Protein 8EI4 (pdb70)

Nearest PDB structures (foldseek):
  8ei4-assembly1_A  TM=1.003E+00  e=1.268E-69  Homo sapiens
  5hps-assembly1_A  TM=9.868E-01  e=4.429E-61  Homo sapiens
  6j1x-assembly1_B  TM=9.806E-01  e=4.927E-61  Homo sapiens
  9eqk-assembly2_B  TM=9.851E-01  e=6.715E-60  Homo sapiens
  6j1y-assembly1_A  TM=9.813E-01  e=4.294E-58  Homo sapiens

InterPro domains:
  IPR000008 C2 domain [PF00168] (19-106)
  IPR000008 C2 domain [PS50004] (1-116)
  IPR000008 C2 domain [SM00239] (19-113)
  IPR000569 HECT domain [PF00632] (618-920)
  IPR000569 HECT domain [PS50237] (588-922)
  IPR000569 HECT domain [SM00119] (586-922)
  IPR000569 HECT domain [cd00078] (568-920)
  IPR001202 WW domain [PF00397] (351-380)
  IPR001202 WW domain [PF00397] (383-412)
  IPR001202 WW domain [PF00397] (458-487)
  IPR001202 WW domain [PF00397] (498-527)
  IPR001202 WW domain [PS01159] (355-380)
  IPR001202 WW domain [PS01159] (387-412)
  IPR001202 WW domain [PS01159] (462-487)
  IPR001202 WW domain [PS01159] (502-527)
  IPR001202 WW domain [PS50020] (349-382)
  IPR001202 WW domain [PS50020] (381-414)
  IPR001202 WW domain [PS50020] (456-489)
  IPR001202 WW domain [PS50020] (496-529)
  IPR001202 WW domain [SM00456] (350-382)

Sequence (381 aa):
HMGFRWKLAHFRYLCQSNALPSHVKINVSRQTLFEDSFQQIMALKPYDLRRRLYVIFDYGGLAREWFFLLSHEVLNPMYCLFEYAGKNLQINPASTINPDHLSYFCFIGRFIAMALFHGKFIDTGFSLPFYKRMLSKKLTIKDLESIDTEFYNSLIWIRDNNIEECGLEMYFSVDMEILGKVTSHDLKLGGSNILVTEENKDEYIGLMTEWRFSRGVQEQTKAFLDGFNEVVPLQWLQYFDEKELEVMLCGMQEVDLADWQRNTVYRHYTRNSKQIIWFWQFVKETDNEVRMRLLQFVTGTCRLPLGGFAELMGSNGPQKFCIEKVGKDTWLPRSHTCFNRLDLPPYKSYEQLKEKLLFAIEETEPASMRCHRAAHICSVL

Structure (mmCIF, N/CA/C/O backbone):
data_8EI4
#
_entry.id   8EI4
#
_cell.length_a   45.420
_cell.length_b   51.210
_cell.length_c   58.640
_cell.angle_alpha   112.090
_cell.angle_beta   99.610
_cell.angle_gamma   102.510
#
_symmetry.space_group_name_H-M   'P 1'
#
loop_
_entity.id
_entity.type
_entity.pdbx_description
1 polymer 'NEDD4-like E3 ubiquitin-protein ligase WWP1'
2 polymer H302
3 non-polymer 1,2-ETHANEDIOL
4 non-polymer "N,N'-(1,4-phenylene)diacetamide"
5 water water
#
loop_
_atom_site.group_PDB
_atom_site.id
_atom_site.type_symbol
_atom_site.label_atom_id
_atom_site.label_alt_id
_atom_site.label_comp_id
_atom_site.label_asym_id
_atom_site.label_entity_id
_atom_site.label_seq_id
_atom_site.pdbx_PDB_ins_code
_atom_site.Cartn_x
_atom_site.Cartn_y
_atom_site.Cartn_z
_atom_site.occupancy
_atom_site.B_iso_or_equiv
_atom_site.auth_seq_id
_atom_site.auth_comp_id
_atom_site.auth_asym_id
_atom_site.auth_atom_id
_atom_site.pdbx_PDB_model_num
ATOM 1 N N . HIS A 1 3 ? 8.118 -7.745 62.060 1.00 55.31 544 HIS A N 1
ATOM 2 C CA . HIS A 1 3 ? 9.311 -7.066 62.556 1.00 65.70 544 HIS A CA 1
ATOM 3 C C . HIS A 1 3 ? 10.485 -8.041 62.761 1.00 73.66 544 HIS A C 1
ATOM 4 O O . HIS A 1 3 ? 10.284 -9.261 62.813 1.00 72.23 544 HIS A O 1
ATOM 11 N N . MET A 1 4 ? 11.696 -7.494 62.918 1.00 74.71 545 MET A N 1
ATOM 12 C CA . MET A 1 4 ? 12.950 -8.264 63.055 1.00 75.04 545 MET A CA 1
ATOM 13 C C . MET A 1 4 ? 12.986 -9.270 61.906 1.00 74.70 545 MET A C 1
ATOM 14 O O . MET A 1 4 ? 12.765 -8.873 60.753 1.00 76.29 545 MET A O 1
ATOM 19 N N . GLY A 1 5 ? 13.232 -10.552 62.166 1.00 66.32 546 GLY A N 1
ATOM 20 C CA . GLY A 1 5 ? 13.272 -11.518 61.089 1.00 62.84 546 GLY A CA 1
ATOM 21 C C . GLY A 1 5 ? 11.900 -12.052 60.734 1.00 63.15 546 GLY A C 1
ATOM 22 O O . GLY A 1 5 ? 11.580 -13.197 61.057 1.00 63.18 546 GLY A O 1
ATOM 23 N N . PHE A 1 6 ? 11.076 -11.233 60.073 1.00 61.59 547 PHE A N 1
ATOM 24 C CA . PHE A 1 6 ? 9.730 -11.663 59.712 1.00 54.83 547 PHE A CA 1
ATOM 25 C C . PHE A 1 6 ? 9.741 -12.592 58.499 1.00 59.95 547 PHE A C 1
ATOM 26 O O . PHE A 1 6 ? 8.989 -13.576 58.467 1.00 54.48 547 PHE A O 1
ATOM 34 N N . ARG A 1 7 ? 10.583 -12.302 57.498 1.00 57.93 548 ARG A N 1
ATOM 35 C CA . ARG A 1 7 ? 10.675 -13.169 56.322 1.00 55.70 548 ARG A CA 1
ATOM 36 C C . ARG A 1 7 ? 11.138 -14.572 56.694 1.00 54.91 548 ARG A C 1
ATOM 37 O O . ARG A 1 7 ? 10.767 -15.556 56.038 1.00 46.52 548 ARG A O 1
ATOM 45 N N . TRP A 1 8 ? 11.955 -14.683 57.733 1.00 54.93 549 TRP A N 1
ATOM 46 C CA . TRP A 1 8 ? 12.271 -15.993 58.277 1.00 51.08 549 TRP A CA 1
ATOM 47 C C . TRP A 1 8 ? 11.033 -16.640 58.890 1.00 50.45 549 TRP A C 1
ATOM 48 O O . TRP A 1 8 ? 10.829 -17.856 58.769 1.00 39.41 549 TRP A O 1
ATOM 59 N N . LYS A 1 9 ? 10.207 -15.848 59.567 1.00 55.28 550 LYS A N 1
ATOM 60 C CA . LYS A 1 9 ? 9.051 -16.393 60.276 1.00 50.11 550 LYS A CA 1
ATOM 61 C C . LYS A 1 9 ? 8.058 -17.053 59.334 1.00 40.31 550 LYS A C 1
ATOM 62 O O . LYS A 1 9 ? 7.535 -18.132 59.628 1.00 41.28 550 LYS A O 1
ATOM 68 N N . LEU A 1 10 ? 7.804 -16.437 58.187 1.00 39.57 551 LEU A N 1
ATOM 69 C CA . LEU A 1 10 ? 6.782 -17.003 57.336 1.00 43.49 551 LEU A CA 1
ATOM 70 C C . LEU A 1 10 ? 7.342 -18.134 56.502 1.00 40.06 551 LEU A C 1
ATOM 71 O O . LEU A 1 10 ? 6.612 -19.082 56.208 1.00 42.36 551 LEU A O 1
ATOM 76 N N . ALA A 1 11 ? 8.622 -18.063 56.135 1.00 38.21 552 ALA A N 1
ATOM 77 C CA . ALA A 1 11 ? 9.258 -19.185 55.458 1.00 34.57 552 ALA A CA 1
ATOM 78 C C . ALA A 1 11 ? 9.134 -20.444 56.286 1.00 34.09 552 ALA A C 1
ATOM 79 O O . ALA A 1 11 ? 8.834 -21.517 55.752 1.00 35.50 552 ALA A O 1
ATOM 81 N N . HIS A 1 12 ? 9.351 -20.333 57.594 1.00 33.41 553 HIS A N 1
ATOM 82 C CA . HIS A 1 12 ? 9.210 -21.500 58.454 1.00 36.73 553 HIS A CA 1
ATOM 83 C C . HIS A 1 12 ? 7.768 -22.004 58.452 1.00 40.42 553 HIS A C 1
ATOM 84 O O . HIS A 1 12 ? 7.530 -23.215 58.452 1.00 35.26 553 HIS A O 1
ATOM 91 N N . PHE A 1 13 ? 6.798 -21.079 58.420 1.00 39.89 554 PHE A N 1
ATOM 92 C CA . PHE A 1 13 ? 5.395 -21.458 58.428 1.00 30.08 554 PHE A CA 1
ATOM 93 C C . PHE A 1 13 ? 4.989 -22.110 57.121 1.00 34.05 554 PHE A C 1
ATOM 94 O O . PHE A 1 13 ? 4.263 -23.112 57.132 1.00 33.29 554 PHE A O 1
ATOM 102 N N . ARG A 1 14 ? 5.410 -21.550 55.980 1.00 33.77 555 ARG A N 1
ATOM 103 C CA . ARG A 1 14 ? 5.081 -22.196 54.711 1.00 31.77 555 ARG A CA 1
ATOM 104 C C . ARG A 1 14 ? 5.682 -23.596 54.654 1.00 34.96 555 ARG A C 1
ATOM 105 O O . ARG A 1 14 ? 5.053 -24.531 54.135 1.00 33.77 555 ARG A O 1
ATOM 113 N N . TYR A 1 15 ? 6.879 -23.776 55.226 1.00 27.98 556 TYR A N 1
ATOM 114 C CA . TYR A 1 15 ? 7.453 -25.115 55.249 1.00 35.44 556 TYR A CA 1
ATOM 115 C C . TYR A 1 15 ? 6.661 -26.043 56.156 1.00 31.13 556 TYR A C 1
ATOM 116 O O . TYR A 1 15 ? 6.588 -27.247 55.894 1.00 36.29 556 TYR A O 1
ATOM 125 N N . LEU A 1 16 ? 6.071 -25.510 57.222 1.00 31.22 557 LEU A N 1
ATOM 126 C CA . LEU A 1 16 ? 5.254 -26.334 58.101 1.00 31.06 557 LEU A CA 1
ATOM 127 C C . LEU A 1 16 ? 4.014 -26.855 57.379 1.00 29.62 557 LEU A C 1
ATOM 128 O O . LEU A 1 16 ? 3.666 -28.034 57.484 1.00 30.12 557 LEU A O 1
ATOM 133 N N . CYS A 1 17 ? 3.330 -25.986 56.645 1.00 26.84 558 CYS A N 1
ATOM 134 C CA . CYS A 1 17 ? 2.125 -26.433 55.968 1.00 29.04 558 CYS A CA 1
ATOM 135 C C . CYS A 1 17 ? 2.474 -27.395 54.842 1.00 30.32 558 CYS A C 1
ATOM 136 O O . CYS A 1 17 ? 1.848 -28.450 54.704 1.00 29.32 558 CYS A O 1
ATOM 139 N N . GLN A 1 18 ? 3.534 -27.092 54.097 1.00 32.49 559 GLN A N 1
ATOM 140 C CA . GLN A 1 18 ? 3.908 -27.908 52.954 1.00 31.70 559 GLN A CA 1
ATOM 141 C C . GLN A 1 18 ? 4.301 -29.323 53.368 1.00 32.84 559 GLN A C 1
ATOM 142 O O . GLN A 1 18 ? 3.920 -30.291 52.699 1.00 32.39 559 GLN A O 1
ATOM 148 N N . SER A 1 19 ? 5.061 -29.473 54.459 1.00 28.12 560 SER A N 1
ATOM 149 C CA . SER A 1 19 ? 5.382 -30.814 54.936 1.00 27.49 560 SER A CA 1
ATOM 150 C C . SER A 1 19 ? 4.214 -31.499 55.663 1.00 31.79 560 SER A C 1
ATOM 151 O O . SER A 1 19 ? 4.265 -32.712 55.898 1.00 30.48 560 SER A O 1
ATOM 154 N N . ASN A 1 20 ? 3.170 -30.770 56.035 1.00 28.90 561 ASN A N 1
ATOM 155 C CA . ASN A 1 20 ? 2.011 -31.408 56.633 1.00 32.33 561 ASN A CA 1
ATOM 156 C C . ASN A 1 20 ? 0.880 -31.640 55.614 1.00 34.74 561 ASN A C 1
ATOM 157 O O . ASN A 1 20 ? -0.197 -32.114 55.993 1.00 28.40 561 ASN A O 1
ATOM 162 N N . ALA A 1 21 ? 1.117 -31.370 54.325 1.00 33.59 562 ALA A N 1
ATOM 163 C CA . ALA A 1 21 ? 0.048 -31.503 53.340 1.00 32.22 562 ALA A CA 1
ATOM 164 C C . ALA A 1 21 ? -0.378 -32.963 53.168 1.00 30.73 562 ALA A C 1
ATOM 165 O O . ALA A 1 21 ? 0.303 -33.908 53.579 1.00 30.41 562 ALA A O 1
ATOM 167 N N . LEU A 1 22 ? -1.527 -33.140 52.556 1.00 29.76 563 LEU A N 1
ATOM 168 C CA . LEU A 1 22 ? -2.069 -34.484 52.413 1.00 32.37 563 LEU A CA 1
ATOM 169 C C . LEU A 1 22 ? -2.303 -34.772 50.937 1.00 33.53 563 LEU A C 1
ATOM 170 O O . LEU A 1 22 ? -2.609 -33.862 50.161 1.00 31.27 563 LEU A O 1
ATOM 175 N N . PRO A 1 23 ? -2.164 -36.008 50.523 1.00 33.66 564 PRO A N 1
ATOM 176 C CA . PRO A 1 23 ? -2.256 -36.306 49.090 1.00 36.78 564 PRO A CA 1
ATOM 177 C C . PRO A 1 23 ? -3.689 -36.222 48.604 1.00 35.57 564 PRO A C 1
ATOM 178 O O . PRO A 1 23 ? -4.604 -36.068 49.417 1.00 34.15 564 PRO A O 1
ATOM 182 N N . SER A 1 24 ? -3.891 -36.293 47.293 1.00 36.30 565 SER A N 1
ATOM 183 C CA . SER A 1 24 ? -5.229 -36.280 46.680 1.00 38.21 565 SER A CA 1
ATOM 184 C C . SER A 1 24 ? -5.835 -34.878 46.863 1.00 39.24 565 SER A C 1
ATOM 185 O O . SER A 1 24 ? -5.103 -33.898 47.045 1.00 37.21 565 SER A O 1
ATOM 188 N N . HIS A 1 25 ? -7.167 -34.761 46.834 1.00 42.72 566 HIS A N 1
ATOM 189 C CA . HIS A 1 25 ? -7.814 -33.457 46.772 1.00 37.04 566 HIS A CA 1
ATOM 190 C C . HIS A 1 25 ? -9.231 -33.523 47.325 1.00 41.90 566 HIS A C 1
ATOM 191 O O . HIS A 1 25 ? -9.778 -34.595 47.603 1.00 37.47 566 HIS A 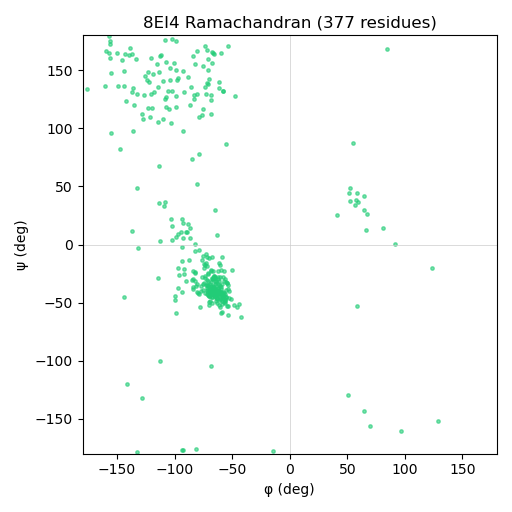O 1
ATOM 198 N N . VAL A 1 26 ? -9.826 -32.340 47.448 1.00 38.27 567 VAL A N 1
ATOM 199 C CA . VAL A 1 26 ? -11.219 -32.165 47.822 1.00 39.12 567 VAL A CA 1
ATOM 200 C C . VAL A 1 26 ? -11.824 -31.168 46.842 1.00 41.62 567 VAL A C 1
ATOM 201 O O . VAL A 1 26 ? -11.257 -30.096 46.607 1.00 44.17 567 VAL A O 1
ATOM 205 N N . LYS A 1 27 ? -12.956 -31.525 46.256 1.00 43.85 568 LYS A N 1
ATOM 206 C CA . LYS A 1 27 ? -13.660 -30.655 45.326 1.00 51.88 568 LYS A CA 1
ATOM 207 C C . LYS A 1 27 ? -14.780 -29.935 46.068 1.00 52.01 568 LYS A C 1
ATOM 208 O O . LYS A 1 27 ? -15.468 -30.528 46.905 1.00 53.01 568 LYS A O 1
ATOM 214 N N . ILE A 1 28 ? -14.974 -28.666 45.726 1.00 52.49 569 ILE A N 1
ATOM 215 C CA . ILE A 1 28 ? -15.932 -27.786 46.368 1.00 50.22 569 ILE A CA 1
ATOM 216 C C . ILE A 1 28 ? -16.782 -27.169 45.261 1.00 57.33 569 ILE A C 1
ATOM 217 O O . ILE A 1 28 ? -16.270 -26.398 44.436 1.00 57.01 569 ILE A O 1
ATOM 222 N N . ASN A 1 29 ? -18.066 -27.537 45.221 1.00 52.47 570 ASN A N 1
ATOM 223 C CA . ASN A 1 29 ? -19.039 -27.000 44.273 1.00 55.72 570 ASN A CA 1
ATOM 224 C C . ASN A 1 29 ? -19.843 -25.906 44.961 1.00 56.27 570 ASN A C 1
ATOM 225 O O . ASN A 1 29 ? -20.402 -26.129 46.039 1.00 59.92 570 ASN A O 1
ATOM 230 N N . VAL A 1 30 ? -19.911 -24.733 44.340 1.00 51.37 571 VAL A N 1
ATOM 231 C CA . VAL A 1 30 ? -20.572 -23.586 44.935 1.00 52.73 571 VAL A CA 1
ATOM 232 C C . VAL A 1 30 ? -21.230 -22.787 43.824 1.00 56.88 571 VAL A C 1
ATOM 233 O O . VAL A 1 30 ? -20.881 -22.905 42.650 1.00 55.53 571 VAL A O 1
ATOM 237 N N . SER A 1 31 ? -22.209 -21.981 44.210 1.00 57.57 572 SER A N 1
ATOM 238 C CA . SER A 1 31 ? -22.887 -21.072 43.308 1.00 57.84 572 SER A CA 1
ATOM 239 C C . SER A 1 31 ? -22.545 -19.641 43.683 1.00 65.10 572 SER A C 1
ATOM 240 O O . SER A 1 31 ? -22.067 -19.357 44.785 1.00 67.16 572 SER A O 1
ATOM 243 N N . ARG A 1 32 ? -22.800 -18.732 42.747 1.00 70.91 573 ARG A N 1
ATOM 244 C CA . ARG A 1 32 ? -22.438 -17.339 42.972 1.00 72.31 573 ARG A CA 1
ATOM 245 C C . ARG A 1 32 ? -23.315 -16.709 44.051 1.00 72.52 573 ARG A C 1
ATOM 246 O O . ARG A 1 32 ? -22.808 -16.082 44.988 1.00 74.58 573 ARG A O 1
ATOM 254 N N . GLN A 1 33 ? -24.634 -16.875 43.943 1.00 73.05 574 GLN A N 1
ATOM 255 C CA . GLN A 1 33 ? -25.571 -16.200 44.840 1.00 75.91 574 GLN A CA 1
ATOM 256 C C . GLN A 1 33 ? -25.791 -16.928 46.162 1.00 72.70 574 GLN A C 1
ATOM 257 O O . GLN A 1 33 ? -26.209 -16.294 47.135 1.00 71.33 574 GLN A O 1
ATOM 263 N N . THR A 1 34 ? -25.538 -18.233 46.219 1.00 70.80 575 THR A N 1
ATOM 264 C CA . THR A 1 34 ? -25.673 -19.021 47.440 1.00 65.43 575 THR A CA 1
ATOM 265 C C . THR A 1 34 ? -24.309 -19.428 47.993 1.00 61.03 575 THR A C 1
ATOM 266 O O . THR A 1 34 ? -24.146 -20.516 48.552 1.00 57.45 575 THR A O 1
ATOM 270 N N . LEU A 1 35 ? -23.321 -18.534 47.866 1.00 59.84 576 LEU A N 1
ATOM 271 C CA . LEU A 1 35 ? -21.922 -18.917 48.070 1.00 58.34 576 LEU A CA 1
ATOM 272 C C . LEU A 1 35 ? -21.652 -19.418 49.484 1.00 52.18 576 LEU A C 1
ATOM 273 O O . LEU A 1 35 ? -20.924 -20.405 49.667 1.00 48.63 576 LEU A O 1
ATOM 278 N N . PHE A 1 36 ? -22.211 -18.745 50.493 1.00 50.00 577 PHE A N 1
ATOM 279 C CA . PHE A 1 36 ? -21.894 -19.062 51.879 1.00 50.91 577 PHE A CA 1
ATOM 280 C C . PHE A 1 36 ? -22.720 -20.205 52.462 1.00 50.61 577 PHE A C 1
ATOM 281 O O . PHE A 1 36 ? -22.185 -20.980 53.269 1.00 47.44 577 PHE A O 1
ATOM 289 N N . GLU A 1 37 ? -23.967 -20.411 52.032 1.00 51.55 578 GLU A N 1
ATOM 290 C CA . GLU A 1 37 ? -24.656 -21.624 52.467 1.00 49.68 578 GLU A CA 1
ATOM 291 C C . GLU A 1 37 ? -23.980 -22.868 51.896 1.00 44.69 578 GLU A C 1
ATOM 292 O O . GLU A 1 37 ? -23.789 -23.850 52.617 1.00 41.41 578 GLU A O 1
ATOM 298 N N . ASP A 1 38 ? -23.570 -22.829 50.617 1.00 45.70 579 ASP A N 1
ATOM 299 C CA . ASP A 1 38 ? -22.970 -24.001 49.969 1.00 44.59 579 ASP A CA 1
ATOM 300 C C . ASP A 1 38 ? -21.580 -24.320 50.514 1.00 41.44 579 ASP A C 1
ATOM 301 O O . ASP A 1 38 ? -21.246 -25.493 50.706 1.00 36.88 579 ASP A O 1
ATOM 306 N N . SER A 1 39 ? -20.730 -23.306 50.700 1.00 34.32 580 SER A N 1
ATOM 307 C CA . SER A 1 39 ? -19.416 -23.571 51.279 1.00 38.87 580 SER A CA 1
ATOM 308 C C . SER A 1 39 ? -19.552 -24.148 52.673 1.00 30.27 580 SER A C 1
ATOM 309 O O . SER A 1 39 ? -18.801 -25.050 53.053 1.00 31.44 580 SER A O 1
ATOM 312 N N . PHE A 1 40 ? -20.498 -23.630 53.454 1.00 35.00 581 PHE A N 1
ATOM 313 C CA . PHE A 1 40 ? -20.721 -24.154 54.799 1.00 31.26 581 PHE A CA 1
ATOM 314 C C . PHE A 1 40 ? -21.007 -25.652 54.759 1.00 29.93 581 PHE A C 1
ATOM 315 O O . PHE A 1 40 ? -20.374 -26.437 55.474 1.00 26.55 581 PHE A O 1
ATOM 323 N N . GLN A 1 41 ? -21.895 -26.076 53.862 1.00 32.03 582 GLN A N 1
ATOM 324 C CA . GLN A 1 41 ? -22.318 -27.479 53.849 1.00 33.48 582 GLN A CA 1
ATOM 325 C C . GLN A 1 41 ? -21.220 -28.400 53.300 1.00 33.39 582 GLN A C 1
ATOM 326 O O . GLN A 1 41 ? -20.968 -29.484 53.846 1.00 32.11 582 GLN A O 1
ATOM 332 N N . GLN A 1 42 ? -20.531 -27.983 52.243 1.00 32.22 583 GLN A N 1
ATOM 333 C CA . GLN A 1 42 ? -19.464 -28.825 51.708 1.00 32.34 583 GLN A CA 1
ATOM 334 C C . GLN A 1 42 ? -18.227 -28.871 52.619 1.00 31.16 583 GLN A C 1
ATOM 335 O O . GLN A 1 42 ? -17.615 -29.932 52.766 1.00 34.12 583 GLN A O 1
ATOM 341 N N . ILE A 1 43 ? -17.853 -27.765 53.271 1.00 28.66 584 ILE A N 1
ATOM 342 C CA . ILE A 1 43 ? -16.702 -27.805 54.174 1.00 26.42 584 ILE A CA 1
ATOM 343 C C . ILE A 1 43 ? -17.018 -28.619 55.422 1.00 29.96 584 ILE A C 1
ATOM 344 O O . ILE A 1 43 ? -16.260 -29.521 55.801 1.00 32.07 584 ILE A O 1
ATOM 349 N N . MET A 1 44 ? -18.128 -28.294 56.097 1.00 28.75 585 MET A N 1
ATOM 350 C CA . MET A 1 44 ? -18.488 -28.972 57.339 1.00 26.53 585 MET A CA 1
ATOM 351 C C . MET A 1 44 ? -18.747 -30.468 57.151 1.00 29.16 585 MET A C 1
ATOM 352 O O . MET A 1 44 ? -18.609 -31.229 58.117 1.00 28.09 585 MET A O 1
ATOM 357 N N . ALA A 1 45 ? -19.086 -30.919 55.936 1.00 25.74 586 ALA A N 1
ATOM 358 C CA . ALA A 1 45 ? -19.188 -32.356 55.710 1.00 27.64 586 ALA A CA 1
ATOM 359 C C . ALA A 1 45 ? -17.835 -33.050 55.615 1.00 32.58 586 ALA A C 1
ATOM 360 O O . ALA A 1 45 ? -17.787 -34.282 55.720 1.00 33.68 586 ALA A O 1
ATOM 362 N N . LEU A 1 46 ? -16.744 -32.300 55.398 1.00 29.49 587 LEU A N 1
ATOM 363 C CA . LEU A 1 46 ? -15.414 -32.888 55.276 1.00 32.07 587 LEU A CA 1
ATOM 364 C C . LEU A 1 46 ? -14.713 -32.917 56.626 1.00 32.25 587 LEU A C 1
ATOM 365 O O . LEU A 1 46 ? -14.930 -32.051 57.475 1.00 32.73 587 LEU A O 1
ATOM 370 N N . LYS A 1 47 ? -13.862 -33.919 56.820 1.00 28.54 588 LYS A N 1
ATOM 371 C CA . LYS A 1 47 ? -13.091 -33.958 58.048 1.00 31.51 588 LYS A CA 1
ATOM 372 C C . LYS A 1 47 ? -12.036 -32.845 58.017 1.00 33.71 588 LYS A C 1
ATOM 373 O O . LYS A 1 47 ? -11.578 -32.447 56.940 1.00 27.99 588 LYS A O 1
ATOM 379 N N . PRO A 1 48 ? -11.649 -32.311 59.184 1.00 34.33 589 PRO A N 1
ATOM 380 C CA . PRO A 1 48 ? -10.762 -31.132 59.185 1.00 29.47 589 PRO A CA 1
ATOM 381 C C . PRO A 1 48 ? -9.441 -31.331 58.453 1.00 29.88 589 PRO A C 1
ATOM 382 O O . PRO A 1 48 ? -9.050 -30.470 57.665 1.00 25.87 589 PRO A O 1
ATOM 386 N N . TYR A 1 49 ? -8.761 -32.456 58.644 1.00 31.87 590 TYR A N 1
ATOM 387 C CA . TYR A 1 49 ? -7.510 -32.627 57.930 1.00 28.55 590 TYR A CA 1
ATOM 388 C C . TYR A 1 49 ? -7.697 -32.870 56.433 1.00 30.62 590 TYR A C 1
ATOM 389 O O . TYR A 1 49 ? -6.718 -32.810 55.685 1.00 30.21 590 TYR A O 1
ATOM 398 N N . ASP A 1 50 ? -8.916 -33.111 55.963 1.00 31.87 591 ASP A N 1
ATOM 399 C CA . ASP A 1 50 ? -9.128 -33.184 54.524 1.00 29.37 591 ASP A CA 1
ATOM 400 C C . ASP A 1 50 ? -8.894 -31.836 53.872 1.00 30.41 591 ASP A C 1
ATOM 401 O O . ASP A 1 50 ? -8.638 -31.764 52.661 1.00 28.84 591 ASP A O 1
ATOM 406 N N . LEU A 1 51 ? -9.011 -30.752 54.641 1.00 27.86 592 LEU A N 1
ATOM 407 C CA . LEU A 1 51 ? -8.786 -29.426 54.075 1.00 24.86 592 LEU A CA 1
ATOM 408 C C . LEU A 1 51 ? -7.312 -29.151 53.794 1.00 30.12 592 LEU A C 1
ATOM 409 O O . LEU A 1 51 ? -6.998 -28.131 53.168 1.00 33.53 592 LEU A O 1
ATOM 414 N N . ARG A 1 52 ? -6.404 -30.034 54.234 1.00 29.73 593 ARG A N 1
ATOM 415 C CA . ARG A 1 52 ? -4.979 -29.931 53.952 1.00 26.46 593 ARG A CA 1
ATOM 416 C C . ARG A 1 52 ? -4.599 -30.572 52.631 1.00 32.18 593 ARG A C 1
ATOM 417 O O . ARG A 1 52 ? -3.407 -30.632 52.297 1.00 30.77 593 ARG A O 1
ATOM 425 N N . ARG A 1 53 ? -5.574 -31.027 51.873 1.00 30.99 594 ARG A N 1
ATOM 426 C CA . ARG A 1 53 ? -5.281 -31.620 50.588 1.00 33.31 594 ARG A CA 1
ATOM 427 C C . ARG A 1 53 ? -5.356 -30.548 49.520 1.00 30.77 594 ARG A C 1
ATOM 428 O O . ARG A 1 53 ? -5.571 -29.385 49.808 1.00 28.85 594 ARG A O 1
ATOM 436 N N . ARG A 1 54 ? -5.171 -30.933 48.272 1.00 33.89 595 ARG A N 1
ATOM 437 C CA . ARG A 1 54 ? -5.266 -29.957 47.216 1.00 36.07 595 ARG A CA 1
ATOM 438 C C . ARG A 1 54 ? -6.725 -29.546 47.095 1.00 39.86 595 ARG A C 1
ATOM 439 O O . ARG A 1 54 ? -7.626 -30.348 47.247 1.00 41.03 595 ARG A O 1
ATOM 447 N N . LEU A 1 55 ? -6.944 -28.275 46.822 1.00 43.31 596 LEU A N 1
ATOM 448 C CA . LEU A 1 55 ? -8.279 -27.729 46.714 1.00 41.28 596 LEU A CA 1
ATOM 449 C C . LEU A 1 55 ? -8.730 -27.513 45.268 1.00 45.70 596 LEU A C 1
ATOM 450 O O . LEU A 1 55 ? -8.010 -26.952 44.459 1.00 45.66 596 LEU A O 1
ATOM 455 N N . TYR A 1 56 ? -9.932 -27.977 44.959 1.00 45.75 597 TYR A N 1
ATOM 456 C CA . TYR A 1 56 ? -10.509 -27.822 43.639 1.00 44.25 597 TYR A CA 1
ATOM 457 C C . TYR A 1 56 ? -11.880 -27.192 43.781 1.00 47.03 597 TYR A C 1
ATOM 458 O O . TYR A 1 56 ? -12.808 -27.841 44.215 1.00 48.42 597 TYR A O 1
ATOM 467 N N . VAL A 1 57 ? -12.006 -25.933 43.393 1.00 48.96 598 VAL A N 1
ATOM 468 C CA . VAL A 1 57 ? -13.270 -25.209 43.491 1.00 51.33 598 VAL A CA 1
ATOM 469 C C . VAL A 1 57 ? -13.796 -24.992 42.080 1.00 56.18 598 VAL A C 1
ATOM 470 O O . VAL A 1 57 ? -13.249 -24.180 41.317 1.00 55.57 598 VAL A O 1
ATOM 474 N N . ILE A 1 58 ? -14.851 -25.724 41.723 1.00 59.22 599 ILE A N 1
ATOM 475 C CA . ILE A 1 58 ? -15.586 -25.481 40.487 1.00 60.81 599 ILE A CA 1
ATOM 476 C C . ILE A 1 58 ? -16.890 -24.787 40.857 1.00 59.13 599 ILE A C 1
ATOM 477 O O . ILE A 1 58 ? -17.701 -25.328 41.614 1.00 59.19 599 ILE A O 1
ATOM 482 N N . PHE A 1 59 ? -17.055 -23.554 40.386 1.00 61.90 600 PHE A N 1
ATOM 483 C CA . PHE A 1 59 ? -18.235 -22.765 40.708 1.00 62.06 600 PHE A CA 1
ATOM 484 C C . PHE A 1 59 ? -19.484 -23.368 40.065 1.00 63.45 600 PHE A C 1
ATOM 485 O O . PHE A 1 59 ? -19.655 -23.329 38.851 1.00 66.52 600 PHE A O 1
ATOM 493 N N . ASP A 1 66 ? -7.449 -19.984 36.084 1.00 73.80 607 ASP A N 1
ATOM 494 C CA . ASP A 1 66 ? -6.631 -21.189 36.275 1.00 62.20 607 ASP A CA 1
ATOM 495 C C . ASP A 1 66 ? -7.376 -22.188 37.165 1.00 73.35 607 ASP A C 1
ATOM 496 O O . ASP A 1 66 ? -8.514 -21.933 37.607 1.00 72.84 607 ASP A O 1
ATOM 498 N N . TYR A 1 67 ? -6.747 -23.316 37.479 1.00 70.98 608 TYR A N 1
ATOM 499 C CA . TYR A 1 67 ? -7.298 -24.153 38.539 1.00 76.02 608 TYR A CA 1
ATOM 500 C C . TYR A 1 67 ? -6.691 -23.818 39.907 1.00 79.38 608 TYR A C 1
ATOM 501 O O . TYR A 1 67 ? -6.781 -24.642 40.839 1.00 78.74 608 TYR A O 1
ATOM 503 N N . GLY A 1 68 ? -6.085 -22.631 40.040 1.00 74.97 609 GLY A N 1
ATOM 504 C CA . GLY A 1 68 ? -5.698 -22.074 41.322 1.00 63.92 609 GLY A CA 1
ATOM 505 C C . GLY A 1 68 ? -6.125 -20.623 41.489 1.00 59.69 609 GLY A C 1
ATOM 506 O O . GLY A 1 68 ? -5.907 -20.023 42.546 1.00 64.36 609 GLY A O 1
ATOM 507 N N . GLY A 1 69 ? -6.723 -20.037 40.450 1.00 58.61 610 GLY A N 1
ATOM 508 C CA . GLY A 1 69 ? -7.259 -18.688 40.532 1.00 56.29 610 GLY A CA 1
ATOM 509 C C . GLY A 1 69 ? -8.718 -18.736 40.941 1.00 63.82 610 GLY A C 1
ATOM 510 O O . GLY A 1 69 ? -9.269 -17.773 41.494 1.00 63.58 610 GLY A O 1
ATOM 511 N N . LEU A 1 70 ? -9.356 -19.871 40.642 1.00 60.00 611 LEU A N 1
ATOM 512 C CA . LEU A 1 70 ? -10.671 -20.194 41.182 1.00 60.42 611 LEU A CA 1
ATOM 513 C C . LEU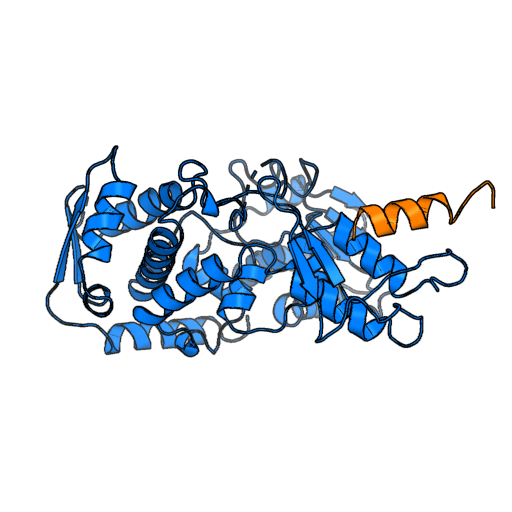 A 1 70 ? -10.631 -20.243 42.699 1.00 59.44 611 LEU A C 1
ATOM 514 O O . LEU A 1 70 ? -11.543 -19.742 43.366 1.00 56.55 611 LEU A O 1
ATOM 519 N N . ALA A 1 71 ? -9.559 -20.820 43.249 1.00 55.47 612 ALA A N 1
ATOM 520 C CA . ALA A 1 71 ? -9.392 -20.867 44.694 1.00 54.74 612 ALA A CA 1
ATOM 521 C C . ALA A 1 71 ? -9.258 -19.467 45.281 1.00 56.52 612 ALA A C 1
ATOM 522 O O . ALA A 1 71 ? -9.818 -19.165 46.342 1.00 55.86 612 ALA A O 1
ATOM 524 N N . ARG A 1 72 ? -8.481 -18.607 44.628 1.00 54.57 613 ARG A N 1
ATOM 525 C CA . ARG A 1 72 ? -8.325 -17.256 45.143 1.00 56.74 613 ARG A CA 1
ATOM 526 C C . ARG A 1 72 ? -9.643 -16.506 45.066 1.00 56.07 613 ARG A C 1
ATOM 527 O O . ARG A 1 72 ? -9.994 -15.753 45.982 1.00 60.47 613 ARG A O 1
ATOM 535 N N . GLU A 1 73 ? -10.394 -16.712 43.984 1.00 57.18 614 GLU A N 1
ATOM 536 C CA . GLU A 1 73 ? -11.706 -16.090 43.872 1.00 59.31 614 GLU A CA 1
ATOM 537 C C . GLU A 1 73 ? -12.664 -16.626 44.931 1.00 60.71 614 GLU A C 1
ATOM 538 O O . GLU A 1 73 ? -13.577 -15.916 45.362 1.00 65.80 614 GLU A O 1
ATOM 544 N N . TRP A 1 74 ? -12.471 -17.872 45.368 1.00 56.16 615 TRP A N 1
ATOM 545 C CA . TRP A 1 74 ? -13.290 -18.416 46.448 1.00 54.52 615 TRP A CA 1
ATOM 546 C C . TRP A 1 74 ? -12.947 -17.755 47.778 1.00 51.36 615 TRP A C 1
ATOM 547 O O . TRP A 1 74 ? -13.836 -17.259 48.483 1.00 49.16 615 TRP A O 1
ATOM 558 N N . PHE A 1 75 ? -11.653 -17.699 48.108 1.00 48.29 616 PHE A N 1
ATOM 559 C CA . PHE A 1 75 ? -11.206 -17.152 49.387 1.00 49.76 616 PHE A CA 1
ATOM 560 C C . PHE A 1 75 ? -11.499 -15.663 49.523 1.00 53.98 616 PHE A C 1
ATOM 561 O O . PHE A 1 75 ? -11.633 -15.168 50.647 1.00 51.93 616 PHE A O 1
ATOM 569 N N . PHE A 1 76 ? -11.574 -14.923 48.416 1.00 54.71 617 PHE A N 1
ATOM 570 C CA . PHE A 1 76 ? -11.949 -13.512 48.508 1.00 63.98 617 PHE A CA 1
ATOM 571 C C . PHE A 1 76 ? -13.452 -13.352 48.705 1.00 61.61 617 PHE A C 1
ATOM 572 O O . PHE A 1 76 ? -13.906 -12.690 49.647 1.00 60.54 617 PHE A O 1
ATOM 580 N N . LEU A 1 77 ? -14.240 -13.957 47.816 1.00 59.30 618 LEU A N 1
ATOM 581 C CA . LEU A 1 77 ? -15.692 -13.820 47.867 1.00 63.05 618 LEU A CA 1
ATOM 582 C C . LEU A 1 77 ? -16.245 -14.312 49.202 1.00 62.79 618 LEU A C 1
ATOM 583 O O . LEU A 1 77 ? -16.904 -13.561 49.931 1.00 63.81 618 LEU A O 1
ATOM 588 N N . LEU A 1 78 ? -15.978 -15.579 49.543 1.00 61.17 619 LEU A N 1
ATOM 589 C CA . LEU A 1 78 ? -16.479 -16.129 50.799 1.00 51.09 619 LEU A CA 1
ATOM 590 C C . LEU A 1 78 ? -16.012 -15.316 51.994 1.00 54.75 619 LEU A C 1
ATOM 591 O O . LEU A 1 78 ? -16.723 -15.235 53.004 1.00 50.89 619 LEU A O 1
ATOM 596 N N . SER A 1 79 ? -14.825 -14.709 51.898 1.00 53.02 620 SER A N 1
ATOM 597 C CA . SER A 1 79 ? -14.327 -13.875 52.984 1.00 54.11 620 SER A CA 1
ATOM 598 C C . SER A 1 79 ? -15.257 -12.701 53.240 1.00 57.36 620 SER A C 1
ATOM 599 O O . SER A 1 79 ? -15.541 -12.376 54.396 1.00 59.38 620 SER A O 1
ATOM 602 N N . HIS A 1 80 ? -15.770 -12.085 52.175 1.00 60.46 621 HIS A N 1
ATOM 603 C CA . HIS A 1 80 ? -16.706 -10.974 52.323 1.00 66.73 621 HIS A CA 1
ATOM 604 C C . HIS A 1 80 ? -18.051 -11.438 52.875 1.00 62.51 621 HIS A C 1
ATOM 605 O O . HIS A 1 80 ? -18.656 -10.755 53.706 1.00 59.82 621 HIS A O 1
ATOM 612 N N . GLU A 1 81 ? -18.533 -12.594 52.431 1.00 60.15 622 GLU A N 1
ATOM 613 C CA . GLU A 1 81 ? -19.875 -13.016 52.808 1.00 63.72 622 GLU A CA 1
ATOM 614 C C . GLU A 1 81 ? -19.956 -13.519 54.246 1.00 61.00 622 GLU A C 1
ATOM 615 O O . GLU A 1 81 ? -20.979 -13.318 54.907 1.00 68.45 622 GLU A O 1
ATOM 621 N N . VAL A 1 82 ? -18.910 -14.166 54.759 1.00 64.63 623 VAL A N 1
ATOM 622 C CA . VAL A 1 82 ? -19.025 -14.751 56.092 1.00 65.42 623 VAL A CA 1
ATOM 623 C C . VAL A 1 82 ? -18.969 -13.664 57.158 1.00 68.52 623 VAL A C 1
ATOM 624 O O . VAL A 1 82 ? -19.639 -13.770 58.198 1.00 63.53 623 VAL A O 1
ATOM 628 N N . LEU A 1 83 ? -18.197 -12.595 56.908 1.00 69.73 624 LEU A N 1
ATOM 629 C CA . LEU A 1 83 ? -18.103 -11.415 57.769 1.00 75.28 624 LEU A CA 1
ATOM 630 C C . LEU A 1 83 ? -19.069 -10.300 57.357 1.00 72.41 624 LEU A C 1
ATOM 631 O O . LEU A 1 83 ? -18.836 -9.132 57.695 1.00 62.11 624 LEU A O 1
ATOM 636 N N . ASN A 1 84 ? -20.142 -10.643 56.636 1.00 75.61 625 ASN A N 1
ATOM 637 C CA . ASN A 1 84 ? -21.148 -9.684 56.196 1.00 77.98 625 ASN A CA 1
ATOM 638 C C . ASN A 1 84 ? -22.324 -9.741 57.155 1.00 68.76 625 ASN A C 1
ATOM 639 O O . ASN A 1 84 ? -22.921 -10.816 57.307 1.00 79.05 625 ASN A O 1
ATOM 644 N N . PRO A 1 85 ? -22.663 -8.646 57.855 1.00 73.04 626 PRO A N 1
ATOM 645 C CA . PRO A 1 85 ? -23.840 -8.653 58.743 1.00 80.30 626 PRO A CA 1
ATOM 646 C C . PRO A 1 85 ? -25.135 -9.058 58.048 1.00 81.81 626 PRO A C 1
ATOM 647 O O . PRO A 1 85 ? -25.888 -8.205 57.567 1.00 82.50 626 PRO A O 1
ATOM 651 N N . MET A 1 86 ? -25.402 -10.364 57.986 1.00 75.66 627 MET A N 1
ATOM 652 C CA . MET A 1 86 ? -26.633 -10.871 57.396 1.00 76.42 627 MET A CA 1
ATOM 653 C C . MET A 1 86 ? -27.106 -12.098 58.169 1.00 81.62 627 MET A C 1
ATOM 654 O O . MET A 1 86 ? -28.298 -12.235 58.472 1.00 74.21 627 MET A O 1
ATOM 659 N N . TYR A 1 87 ? -26.174 -13.005 58.477 1.00 77.22 628 TYR A N 1
ATOM 660 C CA . TYR A 1 87 ? -26.420 -14.102 59.403 1.00 59.85 628 TYR A CA 1
ATOM 661 C C . TYR A 1 87 ? -26.267 -13.674 60.856 1.00 64.07 628 TYR A C 1
ATOM 662 O O . TYR A 1 87 ? -26.403 -14.516 61.752 1.00 64.43 628 TYR A O 1
ATOM 671 N N . CYS A 1 88 ? -25.956 -12.398 61.099 1.00 68.08 629 CYS A N 1
ATOM 672 C CA . CYS A 1 88 ? -25.933 -11.810 62.438 1.00 61.81 629 CYS A CA 1
ATOM 673 C C . CYS A 1 88 ? -24.862 -12.445 63.313 1.00 53.49 629 CYS A C 1
ATOM 674 O O . CYS A 1 88 ? -25.010 -12.530 64.534 1.00 50.50 629 CYS A O 1
ATOM 677 N N . LEU A 1 89 ? -23.779 -12.901 62.687 1.00 53.34 630 LEU A N 1
ATOM 678 C CA . LEU A 1 89 ? -22.636 -13.423 63.425 1.00 55.34 630 LEU A CA 1
ATOM 679 C C . LEU A 1 89 ? -21.678 -12.331 63.882 1.00 53.93 630 LEU A C 1
ATOM 680 O O . LEU A 1 89 ? -21.036 -12.479 64.925 1.00 50.28 630 LEU A O 1
ATOM 685 N N . PHE A 1 90 ? -21.584 -11.228 63.151 1.00 59.03 631 PHE A N 1
ATOM 686 C CA . PHE A 1 90 ? -20.619 -10.182 63.454 1.00 64.93 631 PHE A CA 1
ATOM 687 C C . PHE A 1 90 ? -21.313 -8.834 63.651 1.00 71.36 631 PHE A C 1
ATOM 688 O O . PHE A 1 90 ? -22.283 -8.515 62.951 1.00 77.36 631 PHE A O 1
ATOM 696 N N . GLU A 1 91 ? -20.813 -8.059 64.621 1.00 67.45 632 GLU A N 1
ATOM 697 C CA . GLU A 1 91 ? -21.284 -6.710 64.936 1.00 70.62 632 GLU A CA 1
ATOM 698 C C . GLU A 1 91 ? -20.132 -5.730 64.775 1.00 78.03 632 GLU A C 1
ATOM 699 O O . GLU A 1 91 ? -19.046 -5.955 65.321 1.00 75.97 632 GLU A O 1
ATOM 705 N N . TYR A 1 92 ? -20.358 -4.644 64.032 1.00 83.37 633 TYR A N 1
ATOM 706 C CA . TYR A 1 92 ? -19.321 -3.619 63.93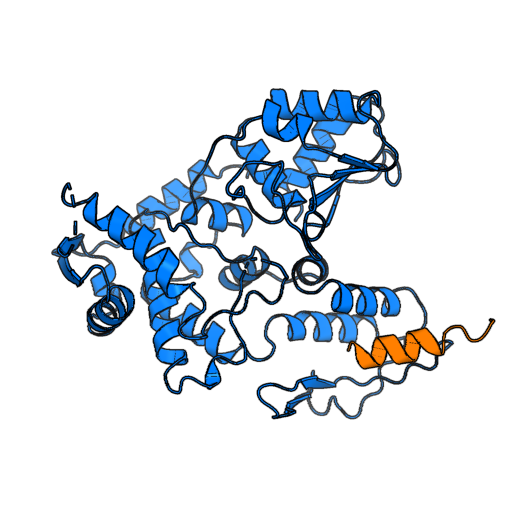0 1.00 80.27 633 TYR A CA 1
ATOM 707 C C . TYR A 1 92 ? -18.961 -3.074 65.302 1.00 80.86 633 TYR A C 1
ATOM 708 O O . TYR A 1 92 ? -17.776 -2.964 65.641 1.00 86.13 633 TYR A O 1
ATOM 717 N N . ALA A 1 93 ? -19.978 -2.716 66.097 1.00 75.80 634 ALA A N 1
ATOM 718 C CA . ALA A 1 93 ? -19.841 -2.238 67.471 1.00 78.64 634 ALA A CA 1
ATOM 719 C C . ALA A 1 93 ? -18.666 -1.276 67.623 1.00 86.98 634 ALA A C 1
ATOM 720 O O . ALA A 1 93 ? -18.072 -1.146 68.701 1.00 84.10 634 ALA A O 1
ATOM 722 N N . GLY A 1 94 ? -18.303 -0.633 66.521 1.00 89.40 635 GLY A N 1
ATOM 723 C CA . GLY A 1 94 ? -17.442 0.520 66.539 1.00 85.01 635 GLY A CA 1
ATOM 724 C C . GLY A 1 94 ? -18.316 1.667 66.104 1.00 85.84 635 GLY A C 1
ATOM 725 O O . GLY A 1 94 ? -19.108 2.178 66.898 1.00 88.55 635 GLY A O 1
ATOM 726 N N . LYS A 1 95 ? -18.212 2.051 64.835 1.00 91.39 636 LYS A N 1
ATOM 727 C CA . LYS A 1 95 ? -19.126 3.031 64.266 1.00 90.52 636 LYS A CA 1
ATOM 728 C C . LYS A 1 95 ? -19.479 2.639 62.838 1.00 91.77 636 LYS A C 1
ATOM 729 O O . LYS A 1 95 ? -20.023 1.553 62.604 1.00 89.07 636 LYS A O 1
ATOM 735 N N . ASN A 1 96 ? -19.158 3.506 61.883 1.00 86.07 637 ASN A N 1
ATOM 736 C CA . ASN A 1 96 ? -19.566 3.320 60.494 1.00 86.33 637 ASN A CA 1
ATOM 737 C C . ASN A 1 96 ? -18.956 2.065 59.858 1.00 85.63 637 ASN A C 1
ATOM 738 O O . ASN A 1 96 ? -17.941 1.539 60.321 1.00 88.98 637 ASN A O 1
ATOM 743 N N . LEU A 1 100 ? -14.346 -4.752 62.666 1.00 76.84 641 LEU A N 1
ATOM 744 C CA . LEU A 1 100 ? -15.528 -5.534 63.023 1.00 77.29 641 LEU A CA 1
ATOM 745 C C . LEU A 1 100 ? -15.183 -6.638 64.027 1.00 70.80 641 LEU A C 1
ATOM 746 O O . LEU A 1 100 ? -14.013 -6.957 64.230 1.00 66.89 641 LEU A O 1
ATOM 751 N N . GLN A 1 101 ? -16.204 -7.234 64.637 1.00 68.46 642 GLN A N 1
ATOM 752 C CA . GLN A 1 101 ? -15.985 -8.220 65.688 1.00 67.00 642 GLN A CA 1
ATOM 753 C C . GLN A 1 101 ? -17.206 -9.131 65.795 1.00 65.57 642 GLN A C 1
ATOM 754 O O . GLN A 1 101 ? -18.197 -8.967 65.079 1.00 62.44 642 GLN A O 1
ATOM 760 N N . ILE A 1 102 ? -17.127 -10.097 66.712 1.00 61.74 643 ILE A N 1
ATOM 761 C CA . ILE A 1 102 ? -18.219 -11.040 66.894 1.00 56.42 643 ILE A CA 1
ATOM 762 C C . ILE A 1 102 ? -19.399 -10.325 67.533 1.00 56.45 643 ILE A C 1
ATOM 763 O O . ILE A 1 102 ? -19.233 -9.492 68.430 1.00 55.20 643 ILE A O 1
ATOM 768 N N . ASN A 1 103 ? -20.597 -10.629 67.045 1.00 63.19 644 ASN A N 1
ATOM 769 C CA . ASN A 1 103 ? -21.831 -10.068 67.593 1.00 58.66 644 ASN A CA 1
ATOM 770 C C . ASN A 1 103 ? -22.279 -10.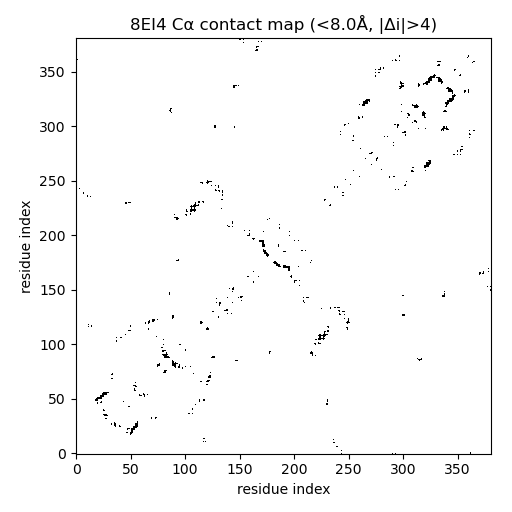872 68.807 1.00 48.58 644 ASN A C 1
ATOM 771 O O . ASN A 1 103 ? -22.449 -12.085 68.692 1.00 52.15 644 ASN A O 1
ATOM 776 N N . PRO A 1 104 ? -22.494 -10.251 69.971 1.00 51.45 645 PRO A N 1
ATOM 777 C CA . PRO A 1 104 ? -22.962 -11.036 71.130 1.00 54.21 645 PRO A CA 1
ATOM 778 C C . PRO A 1 104 ? -24.420 -11.475 71.010 1.00 51.97 645 PRO A C 1
ATOM 779 O O . PRO A 1 104 ? -24.861 -12.356 71.770 1.00 46.30 645 PRO A O 1
ATOM 783 N N . ALA A 1 105 ? -25.185 -10.864 70.103 1.00 50.22 646 ALA A N 1
ATOM 784 C CA . ALA A 1 105 ? -26.563 -11.250 69.816 1.00 50.17 646 ALA A CA 1
ATOM 785 C C . ALA A 1 105 ? -26.655 -12.362 68.773 1.00 50.67 646 ALA A C 1
ATOM 786 O O . ALA A 1 105 ? -27.735 -12.584 68.212 1.00 48.80 646 ALA A O 1
ATOM 788 N N . SER A 1 106 ? -25.541 -13.041 68.472 1.00 47.40 647 SER A N 1
ATOM 789 C CA . SER A 1 106 ? -25.582 -14.118 67.493 1.00 43.66 647 SER A CA 1
ATOM 790 C C . SER A 1 106 ? -26.330 -15.335 68.024 1.00 38.99 647 SER A C 1
ATOM 791 O O . SER A 1 106 ? -26.655 -16.225 67.245 1.00 36.26 647 SER A O 1
ATOM 794 N N . THR A 1 107 ? -26.631 -15.377 69.321 1.00 40.05 648 THR A N 1
ATOM 795 C CA . THR A 1 107 ? -27.431 -16.460 69.864 1.00 40.67 648 THR A CA 1
ATOM 796 C C . THR A 1 107 ? -28.820 -16.534 69.237 1.00 43.04 648 THR A C 1
ATOM 797 O O . THR A 1 107 ? -29.469 -17.580 69.346 1.00 36.57 648 THR A O 1
ATOM 801 N N . ILE A 1 108 ? -29.285 -15.463 68.577 1.00 44.12 649 ILE A N 1
ATOM 802 C CA . ILE A 1 108 ? -30.570 -15.531 67.884 1.00 44.62 649 ILE A CA 1
ATOM 803 C C . ILE A 1 108 ? -30.591 -16.732 66.960 1.00 40.65 649 ILE A C 1
ATOM 804 O O . ILE A 1 108 ? -31.606 -17.426 66.835 1.00 43.70 649 ILE A O 1
ATOM 809 N N . ASN A 1 109 ? -29.475 -16.980 66.292 1.00 41.53 650 ASN A N 1
ATOM 810 C CA . ASN A 1 109 ? -29.242 -18.129 65.431 1.00 42.17 650 ASN A CA 1
ATOM 811 C C . ASN A 1 109 ? -28.978 -19.338 66.312 1.00 38.17 650 ASN A C 1
ATOM 812 O O . ASN A 1 109 ? -27.955 -19.377 67.006 1.00 34.36 650 ASN A O 1
ATOM 817 N N . PRO A 1 110 ? -29.886 -20.320 66.340 1.00 37.19 651 PRO A N 1
ATOM 818 C CA . PRO A 1 110 ? -29.631 -21.530 67.138 1.00 35.13 651 PRO A CA 1
ATOM 819 C C . PRO A 1 110 ? -28.365 -22.255 66.744 1.00 31.42 651 PRO A C 1
ATOM 820 O O . PRO A 1 110 ? -27.772 -22.908 67.604 1.00 34.05 651 PRO A O 1
ATOM 824 N N . ASP A 1 111 ? -27.918 -22.150 65.487 1.00 30.26 652 ASP A N 1
ATOM 825 C CA . ASP A 1 111 ? -26.721 -22.847 65.016 1.00 32.10 652 ASP A CA 1
ATOM 826 C C . ASP A 1 111 ? -25.486 -21.941 64.898 1.00 31.92 652 ASP A C 1
ATOM 827 O O . ASP A 1 111 ? -24.535 -22.285 64.189 1.00 27.65 652 ASP A O 1
ATOM 832 N N . HIS A 1 112 ? -25.461 -20.811 65.625 1.00 29.21 653 HIS A N 1
ATOM 833 C CA . HIS A 1 112 ? -24.343 -19.880 65.489 1.00 30.35 653 HIS A CA 1
ATOM 834 C C . HIS A 1 112 ? -23.010 -20.574 65.765 1.00 25.79 653 HIS A C 1
ATOM 835 O O . HIS A 1 112 ? -22.087 -20.482 64.950 1.00 27.45 653 HIS A O 1
ATOM 842 N N . LEU A 1 113 ? -22.920 -21.340 66.859 1.00 24.40 654 LEU A N 1
ATOM 843 C CA . LEU A 1 113 ? -21.687 -22.073 67.163 1.00 27.24 654 LEU A CA 1
ATOM 844 C C . LEU A 1 113 ? -21.258 -22.996 66.021 1.00 26.88 654 LEU A C 1
ATOM 845 O O . LEU A 1 113 ? -20.055 -23.228 65.838 1.00 25.94 654 LEU A O 1
ATOM 850 N N . SER A 1 114 ? -22.201 -23.525 65.232 1.00 23.40 655 SER A N 1
ATOM 851 C CA . SER A 1 114 ? -21.761 -24.308 64.077 1.00 25.69 655 SER A CA 1
ATOM 852 C C . SER A 1 114 ? -21.173 -23.422 62.991 1.00 24.60 655 SER A C 1
ATOM 853 O O . SER A 1 114 ? -20.236 -23.836 62.301 1.00 27.35 655 SER A O 1
ATOM 856 N N . TYR A 1 115 ? -21.713 -22.214 62.818 1.00 25.06 656 TYR A N 1
ATOM 857 C CA . TYR A 1 115 ? -21.185 -21.316 61.803 1.00 25.37 656 TYR A CA 1
ATOM 858 C C . TYR A 1 115 ? -19.814 -20.775 62.203 1.00 29.12 656 TYR A C 1
ATOM 859 O O . TYR A 1 115 ? -18.943 -20.613 61.344 1.00 27.67 656 TYR A O 1
ATOM 868 N N . PHE A 1 116 ? -19.583 -20.538 63.497 1.00 28.58 657 PHE A N 1
ATOM 869 C CA . PHE A 1 116 ? -18.272 -20.044 63.912 1.00 30.33 657 PHE A CA 1
ATOM 870 C C . PHE A 1 116 ? -17.202 -21.122 63.794 1.00 27.46 657 PHE A C 1
ATOM 871 O O . PHE A 1 116 ? -16.032 -20.797 63.550 1.00 27.05 657 PHE A O 1
ATOM 879 N N . CYS A 1 117 ? -17.573 -22.392 63.991 1.00 24.56 658 CYS A N 1
ATOM 880 C CA . CYS A 1 117 ? -16.635 -23.478 63.731 1.00 23.76 658 CYS A CA 1
ATOM 881 C C . CYS A 1 117 ? -16.199 -23.430 62.280 1.00 27.81 658 CYS A C 1
ATOM 882 O O . CYS A 1 117 ? -15.003 -23.534 61.968 1.00 24.68 658 CYS A O 1
ATOM 885 N N . PHE A 1 118 ? -17.164 -23.238 61.382 1.00 27.03 659 PHE A N 1
ATOM 886 C CA . PHE A 1 118 ? -16.841 -23.183 59.968 1.00 24.12 659 PHE A CA 1
ATOM 887 C C . PHE A 1 118 ? -15.935 -22.000 59.667 1.00 25.27 659 PHE A C 1
ATOM 888 O O . PHE A 1 118 ? -14.976 -22.135 58.909 1.00 28.57 659 PHE A O 1
ATOM 896 N N . ILE A 1 119 ? -16.200 -20.846 60.290 1.00 26.33 660 ILE A N 1
ATOM 897 C CA . ILE A 1 119 ? -15.449 -19.636 59.974 1.00 26.92 660 ILE A CA 1
ATOM 898 C C . ILE A 1 119 ? -13.979 -19.797 60.364 1.00 25.88 660 ILE A C 1
ATOM 899 O O . ILE A 1 119 ? -13.087 -19.476 59.580 1.00 25.77 660 ILE A O 1
ATOM 904 N N . GLY A 1 120 ? -13.712 -20.354 61.549 1.00 28.10 661 GLY A N 1
ATOM 905 C CA . GLY A 1 120 ? -12.343 -20.614 61.956 1.00 22.81 661 GLY A CA 1
ATOM 906 C C . GLY A 1 120 ? -11.657 -21.637 61.072 1.00 27.81 661 GLY A C 1
ATOM 907 O O . GLY A 1 120 ? -10.483 -21.481 60.715 1.00 29.36 661 GLY A O 1
ATOM 908 N N . ARG A 1 121 ? -12.378 -22.692 60.696 1.00 25.34 662 ARG A N 1
ATOM 909 C CA . ARG A 1 121 ? -11.822 -23.638 59.741 1.00 29.18 662 ARG A CA 1
ATOM 910 C C . ARG A 1 121 ? -11.445 -22.944 58.436 1.00 29.60 662 ARG A C 1
ATOM 911 O O . ARG A 1 121 ? -10.388 -23.221 57.864 1.00 25.15 662 ARG A O 1
ATOM 919 N N . PHE A 1 122 ? -12.291 -22.020 57.970 1.00 28.29 663 PHE A N 1
ATOM 920 C CA . PHE A 1 122 ? -12.054 -21.333 56.705 1.00 26.53 663 PHE A CA 1
ATOM 921 C C . PHE A 1 122 ? -10.858 -20.377 56.804 1.00 29.59 663 PHE A C 1
ATOM 922 O O . PHE A 1 122 ? -10.019 -20.328 55.896 1.00 29.09 663 PHE A O 1
ATOM 930 N N . ILE A 1 123 ? -10.756 -19.619 57.902 1.00 25.95 664 ILE A N 1
ATOM 931 C CA . ILE A 1 123 ? -9.600 -18.748 58.094 1.00 30.25 664 ILE A CA 1
ATOM 932 C C . ILE A 1 123 ? -8.314 -19.570 58.120 1.00 28.53 664 ILE A C 1
ATOM 933 O O . ILE A 1 123 ? -7.300 -19.178 57.530 1.00 28.72 664 ILE A O 1
ATOM 938 N N . ALA A 1 124 ? -8.340 -20.728 58.789 1.00 29.29 665 ALA A N 1
ATOM 939 C CA . ALA A 1 124 ? -7.160 -21.588 58.848 1.00 30.98 665 ALA A CA 1
ATOM 940 C C . ALA A 1 124 ? -6.809 -22.179 57.484 1.00 30.82 665 ALA A C 1
ATOM 941 O O . ALA A 1 124 ? -5.632 -22.451 57.214 1.00 28.43 665 ALA A O 1
ATOM 943 N N . MET A 1 125 ? -7.805 -22.397 56.625 1.00 27.64 666 MET A N 1
ATOM 944 C CA . MET A 1 125 ? -7.512 -22.906 55.293 1.00 31.20 666 MET A CA 1
ATOM 945 C C . MET A 1 125 ? -6.752 -21.875 54.494 1.00 27.76 666 MET A C 1
ATOM 946 O O . MET A 1 125 ? -5.835 -22.219 53.740 1.00 32.46 666 MET A O 1
ATOM 951 N N . ALA A 1 126 ? -7.160 -20.612 54.614 1.00 26.92 667 ALA A N 1
ATOM 952 C CA . ALA A 1 126 ? -6.469 -19.519 53.934 1.00 32.86 667 ALA A CA 1
ATOM 953 C C . ALA A 1 126 ? -4.986 -19.467 54.311 1.00 30.31 667 ALA A C 1
ATOM 954 O O . ALA A 1 126 ? -4.119 -19.433 53.429 1.00 29.46 667 ALA A O 1
ATOM 956 N N . LEU A 1 127 ? -4.679 -19.508 55.616 1.00 28.29 668 LEU A N 1
ATOM 957 C CA . LEU A 1 127 ? -3.287 -19.574 56.062 1.00 27.88 668 LEU A CA 1
ATOM 958 C C . LEU A 1 127 ? -2.588 -20.824 55.546 1.00 30.52 668 LEU A C 1
ATOM 959 O O . LEU A 1 127 ? -1.444 -20.751 55.080 1.00 31.84 668 LEU A O 1
ATOM 964 N N . PHE A 1 128 ? -3.243 -21.985 55.651 1.00 28.57 669 PHE A N 1
ATOM 965 C CA . PHE A 1 128 ? -2.601 -23.230 55.241 1.00 25.23 669 PHE A CA 1
ATOM 966 C C . PHE A 1 128 ? -2.257 -23.199 53.770 1.00 25.52 669 PHE A C 1
ATOM 967 O O . PHE A 1 128 ? -1.180 -23.641 53.375 1.00 32.17 669 PHE A O 1
ATOM 975 N N . HIS A 1 129 ? -3.147 -22.658 52.949 1.00 27.75 670 HIS A N 1
ATOM 976 C CA . HIS A 1 129 ? -2.988 -22.636 51.503 1.00 30.85 670 HIS A CA 1
ATOM 977 C C . HIS A 1 129 ? -2.354 -21.342 50.992 1.00 36.39 670 HIS A C 1
ATOM 978 O O . HIS A 1 129 ? -2.373 -21.099 49.780 1.00 31.89 670 HIS A O 1
ATOM 985 N N . GLY A 1 130 ? -1.825 -20.503 51.889 1.00 37.07 671 GLY A N 1
ATOM 986 C CA . GLY A 1 130 ? -1.178 -19.262 51.495 1.00 35.03 671 GLY A CA 1
ATOM 987 C C . GLY A 1 130 ? -2.030 -18.321 50.674 1.00 38.77 671 GLY A C 1
ATOM 988 O O . GLY A 1 130 ? -1.500 -17.622 49.803 1.00 38.32 671 GLY A O 1
ATOM 989 N N . LYS A 1 131 ? -3.338 -18.271 50.930 1.00 36.23 672 LYS A N 1
ATOM 990 C CA . LYS A 1 131 ? -4.228 -17.345 50.238 1.00 38.73 672 LYS A CA 1
ATOM 991 C C . LYS A 1 131 ? -4.666 -16.206 51.162 1.00 36.41 672 LYS A C 1
ATOM 992 O O . LYS A 1 131 ? -4.664 -16.332 52.388 1.00 35.78 672 LYS A O 1
ATOM 998 N N . PHE A 1 132 ? -5.056 -15.089 50.557 1.00 37.15 673 PHE A N 1
ATOM 999 C CA . PHE A 1 132 ? -5.372 -13.870 51.283 1.00 39.34 673 PHE A CA 1
ATOM 1000 C C . PHE A 1 132 ? -6.874 -13.666 51.368 1.00 44.25 673 PHE A C 1
ATOM 1001 O O . PHE A 1 132 ? -7.614 -13.920 50.413 1.00 50.83 673 PHE A O 1
ATOM 1009 N N . ILE A 1 133 ? -7.315 -13.187 52.522 1.00 37.94 674 ILE A N 1
ATOM 1010 C CA . ILE A 1 133 ? -8.712 -12.838 52.733 1.00 50.94 674 ILE A CA 1
ATOM 1011 C C . ILE A 1 133 ? -8.832 -11.327 52.680 1.00 58.36 674 ILE A C 1
ATOM 1012 O O . ILE A 1 133 ? -7.888 -10.595 53.007 1.00 54.97 674 ILE A O 1
ATOM 1017 N N . ASP A 1 134 ? -10.012 -10.860 52.277 1.00 64.56 675 ASP A N 1
ATOM 1018 C CA . ASP A 1 134 ? -10.231 -9.437 52.082 1.00 70.22 675 ASP A CA 1
ATOM 1019 C C . ASP A 1 134 ? -10.999 -8.824 53.253 1.00 65.23 675 ASP A C 1
ATOM 1020 O O . ASP A 1 134 ? -11.301 -7.629 53.240 1.00 72.77 675 ASP A O 1
ATOM 1025 N N . THR A 1 135 ? -11.274 -9.625 54.280 1.00 65.42 676 THR A N 1
ATOM 1026 C CA . THR A 1 135 ? -11.872 -9.204 55.536 1.00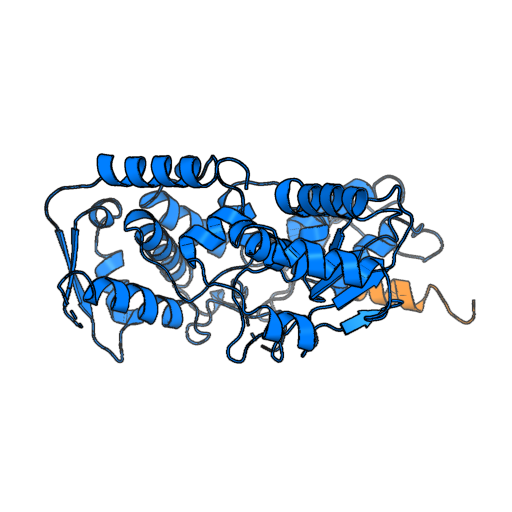 66.92 676 THR A CA 1
ATOM 1027 C C . THR A 1 135 ? -10.807 -9.269 56.620 1.00 64.27 676 THR A C 1
ATOM 1028 O O . THR A 1 135 ? -9.682 -9.709 56.378 1.00 69.72 676 THR A O 1
ATOM 1032 N N . GLY A 1 136 ? -11.149 -8.833 57.829 1.00 65.42 677 GLY A N 1
ATOM 1033 C CA . GLY A 1 136 ? -10.083 -8.738 58.801 1.00 62.80 677 GLY A CA 1
ATOM 1034 C C . GLY A 1 136 ? -10.459 -8.329 60.205 1.00 56.28 677 GLY A C 1
ATOM 1035 O O . GLY A 1 136 ? -11.161 -7.331 60.404 1.00 47.61 677 GLY A O 1
ATOM 1036 N N . PHE A 1 137 ? -9.932 -9.057 61.190 1.00 52.24 678 PHE A N 1
ATOM 1037 C CA . PHE A 1 137 ? -10.439 -8.786 62.503 1.00 44.59 678 PHE A CA 1
ATOM 1038 C C . PHE A 1 137 ? -9.499 -7.756 63.126 1.00 39.05 678 PHE A C 1
ATOM 1039 O O . PHE A 1 137 ? -8.552 -7.299 62.491 1.00 35.80 678 PHE A O 1
ATOM 1047 N N . SER A 1 138 ? -9.745 -7.402 64.381 1.00 36.53 679 SER A N 1
ATOM 1048 C CA . SER A 1 138 ? -8.917 -6.398 65.026 1.00 31.03 679 SER A CA 1
ATOM 1049 C C . SER A 1 138 ? -7.646 -7.022 65.608 1.00 31.16 679 SER A C 1
ATOM 1050 O O . SER A 1 138 ? -7.550 -8.237 65.807 1.00 29.79 679 SER A O 1
ATOM 1053 N N . LEU A 1 139 ? -6.658 -6.162 65.877 1.00 29.69 680 LEU A N 1
ATOM 1054 C CA . LEU A 1 139 ? -5.426 -6.633 66.513 1.00 29.50 680 LEU A CA 1
ATOM 1055 C C . LEU A 1 139 ? -5.666 -7.345 67.842 1.00 26.07 680 LEU A C 1
ATOM 1056 O O . LEU A 1 139 ? -5.082 -8.426 68.043 1.00 26.52 680 LEU A O 1
ATOM 1061 N N . PRO A 1 140 ? -6.450 -6.801 68.785 1.00 25.45 681 PRO A N 1
ATOM 1062 C CA . PRO A 1 140 ? -6.756 -7.570 70.004 1.00 27.78 681 PRO A CA 1
ATOM 1063 C C . PRO A 1 140 ? -7.378 -8.946 69.737 1.00 25.28 681 PRO A C 1
ATOM 1064 O O . PRO A 1 140 ? -7.092 -9.880 70.496 1.00 23.31 681 PRO A O 1
ATOM 1068 N N . PHE A 1 141 ? -8.168 -9.116 68.666 1.00 23.37 682 PHE A N 1
ATOM 1069 C CA . PHE A 1 141 ? -8.621 -10.464 68.294 1.00 26.03 682 PHE A CA 1
ATOM 1070 C C . PHE A 1 141 ? -7.451 -11.370 67.922 1.00 27.93 682 PHE A C 1
ATOM 1071 O O . PHE A 1 141 ? -7.383 -12.521 68.371 1.00 27.31 682 PHE A O 1
ATOM 1079 N N . TYR A 1 142 ? -6.513 -10.868 67.107 1.00 27.73 683 TYR A N 1
ATOM 1080 C CA . TYR A 1 142 ? -5.351 -11.676 66.734 1.00 29.95 683 TYR A CA 1
ATOM 1081 C C . TYR A 1 142 ? -4.480 -12.005 67.945 1.00 28.85 683 TYR A C 1
ATOM 1082 O O . TYR A 1 142 ? -3.873 -13.082 67.998 1.00 31.02 683 TYR A O 1
ATOM 1091 N N . LYS A 1 143 ? -4.422 -11.116 68.938 1.00 28.11 684 LYS A N 1
ATOM 1092 C CA . LYS A 1 143 ? -3.672 -11.440 70.152 1.00 30.71 684 LYS A CA 1
ATOM 1093 C C . LYS A 1 143 ? -4.334 -12.584 70.905 1.00 29.64 684 LYS A C 1
ATOM 1094 O O . LYS A 1 143 ? -3.651 -13.456 71.455 1.00 31.61 684 LYS A O 1
ATOM 1100 N N . ARG A 1 144 ? -5.671 -12.591 70.946 1.00 28.75 685 ARG A N 1
ATOM 1101 C CA . ARG A 1 144 ? -6.383 -13.719 71.532 1.00 30.20 685 ARG A CA 1
ATOM 1102 C C . ARG A 1 144 ? -6.056 -15.027 70.808 1.00 33.15 685 ARG A C 1
ATOM 1103 O O . ARG A 1 144 ? -5.915 -16.077 71.453 1.00 34.04 685 ARG A O 1
ATOM 1111 N N . MET A 1 145 ? -5.920 -14.990 69.473 1.00 26.17 686 MET A N 1
ATOM 1112 C CA . MET A 1 145 ? -5.542 -16.209 68.775 1.00 25.28 686 MET A CA 1
ATOM 1113 C C . MET A 1 145 ? -4.139 -16.656 69.155 1.00 30.22 686 MET A C 1
ATOM 1114 O O . MET A 1 145 ? -3.833 -17.849 69.103 1.00 35.80 686 MET A O 1
ATOM 1119 N N . LEU A 1 146 ? -3.271 -15.734 69.542 1.00 32.08 687 LEU A N 1
ATOM 1120 C CA . LEU A 1 146 ? -1.895 -16.086 69.863 1.00 33.08 687 LEU A CA 1
ATOM 1121 C C . LEU A 1 146 ? -1.672 -16.275 71.356 1.00 32.29 687 LEU A C 1
ATOM 1122 O O . LEU A 1 146 ? -0.525 -16.412 71.785 1.00 37.94 687 LEU A O 1
ATOM 1127 N N . SER A 1 147 ? -2.737 -16.287 72.150 1.00 30.87 688 SER A N 1
ATOM 1128 C CA . SER A 1 147 ? -2.650 -16.463 73.604 1.00 34.19 688 SER A CA 1
ATOM 1129 C C . SER A 1 147 ? -1.766 -15.399 74.251 1.00 36.14 688 SER A C 1
ATOM 1130 O O . SER A 1 147 ? -1.029 -15.675 75.202 1.00 31.42 688 SER A O 1
ATOM 1133 N N . LYS A 1 148 ? -1.856 -14.165 73.751 1.00 35.97 689 LYS A N 1
ATOM 1134 C CA . LYS A 1 148 ? -1.085 -13.040 74.276 1.00 36.26 689 LYS A CA 1
ATOM 1135 C C . LYS A 1 148 ? -1.919 -12.221 75.261 1.00 39.79 689 LYS A C 1
ATOM 1136 O O . LYS A 1 148 ? -3.123 -12.036 75.054 1.00 35.02 689 LYS A O 1
ATOM 1142 N N . LYS A 1 149 ? -1.268 -11.715 76.319 1.00 39.49 690 LYS A N 1
ATOM 1143 C CA . LYS A 1 149 ? -1.956 -10.900 77.318 1.00 44.60 690 LYS A CA 1
ATOM 1144 C C . LYS A 1 149 ? -2.590 -9.680 76.675 1.00 42.28 690 LYS A C 1
ATOM 1145 O O . LYS A 1 149 ? -1.938 -8.965 75.912 1.00 45.05 690 LYS A O 1
ATOM 1151 N N . LEU A 1 150 ? -3.856 -9.435 77.002 1.00 35.98 691 LEU A N 1
ATOM 1152 C CA . LEU A 1 150 ? -4.565 -8.273 76.494 1.00 40.48 691 LEU A CA 1
ATOM 1153 C C . LEU A 1 150 ? -4.391 -7.140 77.513 1.00 46.72 691 LEU A C 1
ATOM 1154 O O . LEU A 1 150 ? -4.556 -7.356 78.717 1.00 51.36 691 LEU A O 1
ATOM 1159 N N . THR A 1 151 ? -4.010 -5.951 77.036 1.00 43.42 692 THR A N 1
ATOM 1160 C CA . THR A 1 151 ? -3.628 -4.819 77.872 1.00 39.40 692 THR A CA 1
ATOM 1161 C C . THR A 1 151 ? -4.769 -3.809 77.945 1.00 39.00 692 THR A C 1
ATOM 1162 O O . THR A 1 151 ? -5.784 -3.925 77.260 1.00 36.67 692 THR A O 1
ATOM 1166 N N . ILE A 1 152 ? -4.569 -2.760 78.743 1.00 37.93 693 ILE A N 1
ATOM 1167 C CA . ILE A 1 152 ? -5.568 -1.697 78.791 1.00 34.85 693 ILE A CA 1
ATOM 1168 C C . ILE A 1 152 ? -5.530 -0.823 77.538 1.00 36.52 693 ILE A C 1
ATOM 1169 O O . ILE A 1 152 ? -6.534 -0.166 77.224 1.00 32.29 693 ILE A O 1
ATOM 1174 N N . LYS A 1 153 ? -4.413 -0.815 76.787 1.00 38.37 694 LYS A N 1
ATOM 1175 C CA . LYS A 1 153 ? -4.414 -0.106 75.508 1.00 37.20 694 LYS A CA 1
ATOM 1176 C C . LYS A 1 153 ? -5.236 -0.848 74.462 1.00 36.78 694 LYS A C 1
ATOM 1177 O O . LYS A 1 153 ? -5.897 -0.216 73.631 1.00 39.36 694 LYS A O 1
ATOM 1183 N N . ASP A 1 154 ? -5.229 -2.181 74.493 1.00 38.66 695 ASP A N 1
ATOM 1184 C CA . ASP A 1 154 ? -6.171 -2.919 73.658 1.00 36.27 695 ASP A CA 1
ATOM 1185 C C . ASP A 1 154 ? -7.607 -2.554 74.002 1.00 37.48 695 ASP A C 1
ATOM 1186 O O . ASP A 1 154 ? -8.454 -2.456 73.109 1.00 43.11 695 ASP A O 1
ATOM 1191 N N . LEU A 1 155 ? -7.897 -2.326 75.283 1.00 40.11 696 LEU A N 1
ATOM 1192 C CA . LEU A 1 155 ? -9.223 -1.843 75.662 1.00 41.55 696 LEU A CA 1
ATOM 1193 C C . LEU A 1 155 ? -9.557 -0.525 74.959 1.00 40.14 696 LEU A C 1
ATOM 1194 O O . LEU A 1 155 ? -10.653 -0.375 74.407 1.00 34.30 696 LEU A O 1
ATOM 1199 N N . GLU A 1 156 ? -8.602 0.427 74.937 1.00 42.71 697 GLU A N 1
ATOM 1200 C CA . GLU A 1 156 ? -8.806 1.713 74.260 1.00 44.01 697 GLU A CA 1
ATOM 1201 C C . GLU A 1 156 ? -9.217 1.533 72.802 1.00 44.25 697 GLU A C 1
ATOM 1202 O O . GLU A 1 156 ? -10.006 2.327 72.272 1.00 41.88 697 GLU A O 1
ATOM 1208 N N . SER A 1 157 ? -8.721 0.478 72.154 1.00 46.45 698 SER A N 1
ATOM 1209 C CA . SER A 1 157 ? -9.002 0.266 70.739 1.00 46.02 698 SER A CA 1
ATOM 1210 C C . SER A 1 157 ? -10.419 -0.268 70.511 1.00 45.34 698 SER A C 1
ATOM 1211 O O . SER A 1 157 ? -11.029 0.033 69.479 1.00 45.33 698 SER A O 1
ATOM 1214 N N . ILE A 1 158 ? -10.993 -0.985 71.473 1.00 45.69 699 ILE A N 1
ATOM 1215 C CA . ILE A 1 158 ? -12.330 -1.562 71.317 1.00 50.64 699 ILE A CA 1
ATOM 1216 C C . ILE A 1 158 ? -13.420 -0.690 71.937 1.00 43.95 699 ILE A C 1
ATOM 1217 O O . ILE A 1 158 ? -14.514 -0.590 71.384 1.00 46.74 699 ILE A O 1
ATOM 1222 N N . ASP A 1 159 ? -13.168 -0.055 73.082 1.00 44.00 700 ASP A N 1
ATOM 1223 C CA . ASP A 1 159 ? -14.260 0.612 73.802 1.00 49.56 700 ASP A CA 1
ATOM 1224 C C . ASP A 1 159 ? -13.724 1.852 74.517 1.00 44.13 700 ASP A C 1
ATOM 1225 O O . ASP A 1 159 ? -13.483 1.803 75.731 1.00 36.18 700 ASP A O 1
ATOM 1230 N N . THR A 1 160 ? -13.596 2.955 73.759 1.00 41.50 701 THR A N 1
ATOM 1231 C CA . THR A 1 160 ? -13.110 4.241 74.271 1.00 48.38 701 THR A CA 1
ATOM 1232 C C . THR A 1 160 ? -13.752 4.625 75.599 1.00 41.99 701 THR A C 1
ATOM 1233 O O . THR A 1 160 ? -13.052 4.931 76.565 1.00 41.35 701 THR A O 1
ATOM 1237 N N . GLU A 1 161 ? -15.087 4.646 75.653 1.00 45.38 702 GLU A N 1
ATOM 1238 C CA . GLU A 1 161 ? -15.775 5.200 76.815 1.00 46.70 702 GLU A CA 1
ATOM 1239 C C . GLU A 1 161 ? -15.648 4.293 78.017 1.00 44.07 702 GLU A C 1
ATOM 1240 O O . GLU A 1 161 ? -15.785 4.752 79.145 1.00 45.55 702 GLU A O 1
ATOM 1246 N N . PHE A 1 162 ? -15.554 2.981 77.793 1.00 40.59 703 PHE A N 1
ATOM 1247 C CA . PHE A 1 162 ? -15.238 2.062 78.879 1.00 39.00 703 PHE A CA 1
ATOM 1248 C C . PHE A 1 162 ? -13.790 2.239 79.299 1.00 38.03 703 PHE A C 1
ATOM 1249 O O . PHE A 1 162 ? -13.453 2.131 80.483 1.00 34.88 703 PHE A O 1
ATOM 1257 N N . TYR A 1 163 ? -12.913 2.512 78.329 1.00 39.85 704 TYR A N 1
ATOM 1258 C CA . TYR A 1 163 ? -11.512 2.761 78.652 1.00 38.98 704 TYR A CA 1
ATOM 1259 C C . TYR A 1 163 ? -11.359 4.015 79.506 1.00 36.21 704 TYR A C 1
ATOM 1260 O O . TYR A 1 163 ? -10.584 4.022 80.468 1.00 32.04 704 TYR A O 1
ATOM 1269 N N . ASN A 1 164 ? -12.107 5.074 79.176 1.00 36.56 705 ASN A N 1
ATOM 1270 C CA . ASN A 1 164 ? -11.961 6.346 79.878 1.00 40.56 705 ASN A CA 1
ATOM 1271 C C . ASN A 1 164 ? -12.379 6.225 81.338 1.00 40.86 705 ASN A C 1
ATOM 1272 O O . ASN A 1 164 ? -11.797 6.878 82.208 1.00 39.24 705 ASN A O 1
ATOM 1277 N N . SER A 1 165 ? -13.384 5.392 81.626 1.00 37.89 706 SER A N 1
ATOM 1278 C CA . SER A 1 165 ? -13.856 5.256 83.001 1.00 39.37 706 SER A CA 1
ATOM 1279 C C . SER A 1 165 ? -12.839 4.516 83.856 1.00 41.24 706 SER A C 1
ATOM 1280 O O . SER A 1 165 ? -12.573 4.915 84.993 1.00 43.54 706 SER A O 1
ATOM 1283 N N . LEU A 1 166 ? -12.267 3.433 83.327 1.00 38.56 707 LEU A N 1
ATOM 1284 C CA . LEU A 1 166 ? -11.279 2.671 84.084 1.00 37.14 707 LEU A CA 1
ATOM 1285 C C . LEU A 1 166 ? -10.012 3.494 84.320 1.00 44.45 707 LEU A C 1
ATOM 1286 O O . LEU A 1 166 ? -9.407 3.415 85.396 1.00 44.19 707 LEU A O 1
ATOM 1291 N N . ILE A 1 167 ? -9.599 4.296 83.329 1.00 41.06 708 ILE A N 1
ATOM 1292 C CA . ILE A 1 167 ? -8.459 5.190 83.519 1.00 42.37 708 ILE A CA 1
ATOM 1293 C C . ILE A 1 167 ? -8.751 6.175 84.649 1.00 48.53 708 ILE A C 1
ATOM 1294 O O . ILE A 1 167 ? -7.897 6.431 85.506 1.00 49.04 708 ILE A O 1
ATOM 1299 N N . TRP A 1 168 ? -9.973 6.713 84.692 1.00 45.92 709 TRP A N 1
ATOM 1300 C CA . TRP A 1 168 ? -10.302 7.674 85.739 1.00 55.53 709 TRP A CA 1
ATOM 1301 C C . TRP A 1 168 ? -10.200 7.053 87.132 1.00 58.07 709 TRP A C 1
ATOM 1302 O O . TRP A 1 168 ? -9.709 7.693 88.069 1.00 65.29 709 TRP A O 1
ATOM 1313 N N . ILE A 1 169 ? -10.648 5.807 87.286 1.00 51.53 710 ILE A N 1
ATOM 1314 C CA . ILE A 1 169 ? -10.508 5.096 88.555 1.00 54.38 710 ILE A CA 1
ATOM 1315 C C . ILE A 1 169 ? -9.032 4.881 88.892 1.00 53.09 710 ILE A C 1
ATOM 1316 O O . ILE A 1 169 ? -8.645 4.909 90.065 1.00 53.23 710 ILE A O 1
ATOM 1321 N N . ARG A 1 170 ? -8.182 4.696 87.877 1.00 56.09 711 ARG A N 1
ATOM 1322 C CA . ARG A 1 170 ? -6.801 4.277 88.117 1.00 55.08 711 ARG A CA 1
ATOM 1323 C C . ARG A 1 170 ? -5.975 5.371 88.786 1.00 55.82 711 ARG A C 1
ATOM 1324 O O . ARG A 1 170 ? -5.168 5.080 89.677 1.00 56.03 711 ARG A O 1
ATOM 1332 N N . ASP A 1 171 ? -6.146 6.630 88.366 1.00 57.85 712 ASP A N 1
ATOM 1333 C CA . ASP A 1 171 ? -5.377 7.745 88.928 1.00 72.29 712 ASP A CA 1
ATOM 1334 C C . ASP A 1 171 ? -6.326 8.910 89.259 1.00 72.44 712 ASP A C 1
ATOM 1335 O O . ASP A 1 171 ? -6.116 10.051 88.859 1.00 78.19 712 ASP A O 1
ATOM 1340 N N . ASN A 1 172 ? -7.413 8.584 89.956 1.00 69.31 713 ASN A N 1
ATOM 1341 C CA . ASN A 1 172 ? -8.107 9.500 90.865 1.00 73.94 713 ASN A CA 1
ATOM 1342 C C . ASN A 1 172 ? -8.719 8.673 91.980 1.00 77.09 713 ASN A C 1
ATOM 1343 O O . ASN A 1 172 ? -9.318 7.624 91.716 1.00 74.86 713 ASN A O 1
ATOM 1348 N N . ASN A 1 173 ? -8.594 9.142 93.215 1.00 77.83 714 ASN A N 1
ATOM 1349 C CA . ASN A 1 173 ? -9.192 8.390 94.302 1.00 78.72 714 ASN A CA 1
ATOM 1350 C C . ASN A 1 173 ? -10.702 8.529 94.268 1.00 78.32 714 ASN A C 1
ATOM 1351 O O . ASN A 1 173 ? -11.247 9.635 94.193 1.00 81.43 714 ASN A O 1
ATOM 1356 N N . ILE A 1 174 ? -11.359 7.380 94.321 1.00 76.53 715 ILE A N 1
ATOM 1357 C CA . ILE A 1 174 ? -12.793 7.211 94.171 1.00 78.44 715 ILE A CA 1
ATOM 1358 C C . ILE A 1 174 ? -13.511 7.313 95.512 1.00 77.04 715 ILE A C 1
ATOM 1359 O O . ILE A 1 174 ? -14.707 7.019 95.611 1.00 79.14 715 ILE A O 1
ATOM 1364 N N . GLU A 1 175 ? -12.789 7.747 96.552 1.00 80.02 716 GLU A N 1
ATOM 1365 C CA . GLU A 1 175 ? -13.409 7.988 97.853 1.00 81.98 716 GLU A CA 1
ATOM 1366 C C . GLU A 1 175 ? -14.037 9.373 97.935 1.00 80.42 716 GLU A C 1
ATOM 1367 O O . GLU A 1 175 ? -15.090 9.539 98.557 1.00 78.73 716 GLU A O 1
ATOM 1373 N N . GLU A 1 176 ? -13.394 10.381 97.346 1.00 81.06 717 GLU A N 1
ATOM 1374 C CA . GLU A 1 176 ? -13.981 11.713 97.289 1.00 86.34 717 GLU A CA 1
ATOM 1375 C C . GLU A 1 176 ? -15.040 11.826 96.205 1.00 86.13 717 GLU A C 1
ATOM 1376 O O . GLU A 1 176 ? -15.687 12.874 96.087 1.00 89.62 717 GLU A O 1
ATOM 1382 N N . CYS A 1 177 ? -15.229 10.776 95.413 1.00 82.69 718 CYS A N 1
ATOM 1383 C CA . CYS A 1 177 ? -16.211 10.796 94.345 1.00 84.59 718 CYS A CA 1
ATOM 1384 C C . CYS A 1 177 ? -17.523 10.151 94.777 1.00 79.09 718 CYS A C 1
ATOM 1385 O O . CYS A 1 177 ? -18.567 10.440 94.184 1.00 82.65 718 CYS A O 1
ATOM 1388 N N . GLY A 1 178 ? -17.499 9.331 95.825 1.00 73.31 719 GLY A N 1
ATOM 1389 C CA . GLY A 1 178 ? -18.683 8.612 96.236 1.00 73.67 719 GLY A CA 1
ATOM 1390 C C . GLY A 1 178 ? -18.950 7.364 95.436 1.00 80.41 719 GLY A C 1
ATOM 1391 O O . GLY A 1 178 ? -20.064 6.828 95.501 1.00 75.82 719 GLY A O 1
ATOM 1392 N N . LEU A 1 179 ? -17.965 6.888 94.671 1.00 75.30 720 LEU A N 1
ATOM 1393 C CA . LEU A 1 179 ? -18.146 5.665 93.904 1.00 68.71 720 LEU A CA 1
ATOM 1394 C C . LEU A 1 179 ? -18.253 4.471 94.833 1.00 65.88 720 LEU A C 1
ATOM 1395 O O . LEU A 1 179 ? -17.404 4.270 95.707 1.00 67.26 720 LEU A O 1
ATOM 1400 N N . GLU A 1 180 ? -19.301 3.680 94.631 1.00 58.52 721 GLU A N 1
ATOM 1401 C CA . GLU A 1 180 ? -19.480 2.403 95.306 1.00 64.86 721 GLU A CA 1
ATOM 1402 C C . GLU A 1 180 ? -19.588 1.333 94.224 1.00 60.37 721 GLU A C 1
ATOM 1403 O O . GLU A 1 180 ? -20.589 1.281 93.501 1.00 56.10 721 GLU A O 1
ATOM 1409 N N . MET A 1 181 ? -18.560 0.493 94.102 1.00 50.99 722 MET A N 1
ATOM 1410 C CA . MET A 1 181 ? -18.514 -0.517 93.056 1.00 50.74 722 MET A CA 1
ATOM 1411 C C . MET A 1 181 ? -18.099 -1.865 93.618 1.00 50.83 722 MET A C 1
ATOM 1412 O O . MET A 1 181 ? -17.474 -1.963 94.676 1.00 53.09 722 MET A O 1
ATOM 1417 N N . TYR A 1 182 ? -18.430 -2.910 92.874 1.00 42.26 723 TYR A N 1
ATOM 1418 C CA . TYR A 1 182 ? -18.208 -4.264 93.339 1.00 51.32 723 TYR A CA 1
ATOM 1419 C C . TYR A 1 182 ? -17.642 -5.100 92.209 1.00 46.13 723 TYR A C 1
ATOM 1420 O O . TYR A 1 182 ? -17.723 -4.728 91.039 1.00 48.74 723 TYR A O 1
ATOM 1429 N N . PHE A 1 183 ? -17.090 -6.256 92.571 1.00 46.61 724 PHE A N 1
ATOM 1430 C CA . PHE A 1 183 ? -16.429 -7.136 91.605 1.00 50.67 724 PHE A CA 1
ATOM 1431 C C . PHE A 1 183 ? -17.435 -7.986 90.820 1.00 51.38 724 PHE A C 1
ATOM 1432 O O . PHE A 1 183 ? -17.311 -9.206 90.712 1.00 50.83 724 PHE A O 1
ATOM 1440 N N . SER A 1 184 ? -18.425 -7.314 90.233 1.00 45.57 725 SER A N 1
ATOM 1441 C CA . SER A 1 184 ? -19.366 -7.996 89.350 1.00 48.82 725 SER A CA 1
ATOM 1442 C C . SER A 1 184 ? -19.965 -6.989 88.382 1.00 48.49 725 SER A C 1
ATOM 1443 O O . SER A 1 184 ? -20.146 -5.821 88.733 1.00 49.63 725 SER A O 1
ATOM 1446 N N . VAL A 1 185 ? -20.275 -7.447 87.169 1.00 48.69 726 VAL A N 1
ATOM 1447 C CA . VAL A 1 185 ? -20.815 -6.584 86.126 1.00 46.45 726 VAL A CA 1
ATOM 1448 C C . VAL A 1 185 ? -21.950 -7.279 85.414 1.00 51.51 726 VAL A C 1
ATOM 1449 O O . VAL A 1 185 ? -21.822 -8.431 84.992 1.00 60.21 726 VAL A O 1
ATOM 1453 N N . ASP A 1 186 ? -23.050 -6.568 85.274 1.00 57.50 727 ASP A N 1
ATOM 1454 C CA . ASP A 1 186 ? -24.160 -6.988 84.455 1.00 60.28 727 ASP A CA 1
ATOM 1455 C C . ASP A 1 186 ? -23.867 -6.671 82.990 1.00 61.93 727 ASP A C 1
ATOM 1456 O O . ASP A 1 186 ? -22.947 -5.926 82.642 1.00 54.51 727 ASP A O 1
ATOM 1461 N N . MET A 1 187 ? -24.691 -7.275 82.155 1.00 66.48 728 MET A N 1
ATOM 1462 C CA . MET A 1 187 ? -24.658 -7.106 80.730 1.00 63.18 728 MET A CA 1
ATOM 1463 C C . MET A 1 187 ? -26.022 -7.551 80.278 1.00 63.09 728 MET A C 1
ATOM 1464 O O . MET A 1 187 ? -26.554 -8.530 80.773 1.00 61.72 728 MET A O 1
ATOM 1469 N N . GLU A 1 188 ? -26.610 -6.798 79.370 1.00 67.72 729 GLU A N 1
ATOM 1470 C CA . GLU A 1 188 ? -27.917 -7.144 78.860 1.00 73.61 729 GLU A CA 1
ATOM 1471 C C . GLU A 1 188 ? -27.830 -7.358 77.372 1.00 70.43 729 GLU A C 1
ATOM 1472 O O . GLU A 1 188 ? -27.463 -6.466 76.619 1.00 73.84 729 GLU A O 1
ATOM 1478 N N . ILE A 1 189 ? -28.119 -8.576 76.961 1.00 67.17 730 ILE A N 1
ATOM 1479 C CA . ILE A 1 189 ? -28.119 -8.904 75.561 1.00 65.14 730 ILE A CA 1
ATOM 1480 C C . ILE A 1 189 ? -29.482 -9.511 75.318 1.00 72.77 730 ILE A C 1
ATOM 1481 O O . ILE A 1 189 ? -29.914 -10.381 76.079 1.00 65.43 730 ILE A O 1
ATOM 1486 N N . LEU A 1 190 ? -30.171 -8.999 74.301 1.00 70.29 731 LEU A N 1
ATOM 1487 C CA . LEU A 1 190 ? -31.508 -9.478 73.929 1.00 66.83 731 LEU A CA 1
ATOM 1488 C C . LEU A 1 190 ? -32.445 -9.480 75.142 1.00 71.28 731 LEU A C 1
ATOM 1489 O O . LEU A 1 190 ? -33.249 -10.401 75.337 1.00 73.77 731 LEU A O 1
ATOM 1494 N N . GLY A 1 191 ? -32.298 -8.469 75.992 1.00 68.69 732 GLY A N 1
ATOM 1495 C CA . GLY A 1 191 ? -33.135 -8.336 77.178 1.00 68.43 732 GLY A CA 1
ATOM 1496 C C . GLY A 1 191 ? -32.978 -9.444 78.196 1.00 70.05 732 GLY A C 1
ATOM 1497 O O . GLY A 1 191 ? -33.976 -9.905 78.759 1.00 76.22 732 GLY A O 1
ATOM 1498 N N . LYS A 1 192 ? -31.746 -9.878 78.457 1.00 77.23 733 LYS A N 1
ATOM 1499 C CA . LYS A 1 192 ? -31.473 -10.956 79.404 1.00 77.03 733 LYS A CA 1
ATOM 1500 C C . LYS A 1 192 ? -31.025 -10.460 80.772 1.00 76.04 733 LYS A C 1
ATOM 1501 O O . LYS A 1 192 ? -31.500 -10.971 81.791 1.00 77.61 733 LYS A O 1
ATOM 1507 N N . VAL A 1 193 ? -30.124 -9.479 80.816 1.00 73.27 734 VAL A N 1
ATOM 1508 C CA . VAL A 1 193 ? -29.514 -9.012 82.062 1.00 78.12 734 VAL A CA 1
ATOM 1509 C C . VAL A 1 193 ? -28.891 -10.211 82.766 1.00 71.26 734 VAL A C 1
ATOM 1510 O O . VAL A 1 193 ? -29.526 -10.876 83.595 1.00 68.10 734 VAL A O 1
ATOM 1514 N N . THR A 1 194 ? -27.646 -10.506 82.413 1.00 68.85 735 THR A N 1
ATOM 1515 C CA . THR A 1 194 ? -26.886 -11.592 83.009 1.00 71.71 735 THR A CA 1
ATOM 1516 C C . THR A 1 194 ? -25.796 -11.000 83.891 1.00 69.54 735 THR A C 1
ATOM 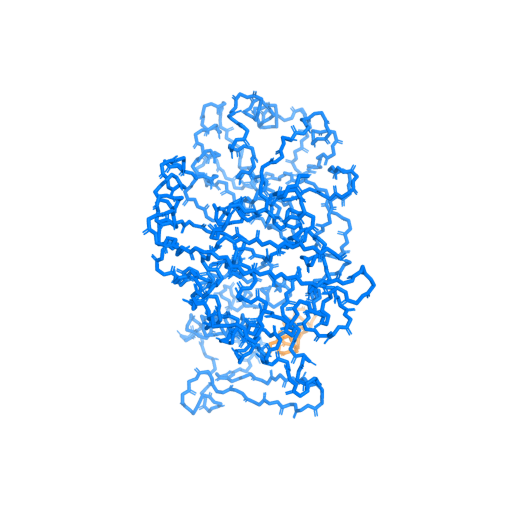1517 O O . THR A 1 194 ? -25.005 -10.168 83.432 1.00 66.88 735 THR A O 1
ATOM 1521 N N . SER A 1 195 ? -25.771 -11.410 85.153 1.00 67.83 736 SER A N 1
ATOM 1522 C CA . SER A 1 195 ? -24.719 -10.993 86.061 1.00 60.86 736 SER A CA 1
ATOM 1523 C C . SER A 1 195 ? -23.491 -11.865 85.868 1.00 65.35 736 SER A C 1
ATOM 1524 O O . SER A 1 195 ? -23.578 -13.005 85.400 1.00 72.18 736 SER A O 1
ATOM 1527 N N . HIS A 1 196 ? -22.337 -11.316 86.231 1.00 60.85 737 HIS A N 1
ATOM 1528 C CA . HIS A 1 196 ? -21.079 -12.040 86.143 1.00 57.15 737 HIS A CA 1
ATOM 1529 C C . HIS A 1 196 ? -20.240 -11.667 87.349 1.00 57.96 737 HIS A C 1
ATOM 1530 O O . HIS A 1 196 ? -19.974 -10.484 87.575 1.00 56.56 737 HIS A O 1
ATOM 1537 N N . ASP A 1 197 ? -19.833 -12.670 88.116 1.00 60.33 738 ASP A N 1
ATOM 1538 C CA . ASP A 1 197 ? -18.919 -12.479 89.232 1.00 59.60 738 ASP A CA 1
ATOM 1539 C C . ASP A 1 197 ? -17.489 -12.558 88.703 1.00 63.61 738 ASP A C 1
ATOM 1540 O O . ASP A 1 197 ? -17.097 -13.574 88.116 1.00 66.49 738 ASP A O 1
ATOM 1545 N N . LEU A 1 198 ? -16.720 -11.474 88.883 1.00 59.54 739 LEU A N 1
ATOM 1546 C CA . LEU A 1 198 ? -15.339 -11.438 88.399 1.00 55.02 739 LEU A CA 1
ATOM 1547 C C . LEU A 1 198 ? -14.464 -12.451 89.127 1.00 59.42 739 LEU A C 1
ATOM 1548 O O . LEU A 1 198 ? -13.509 -12.975 88.546 1.00 60.32 739 LEU A O 1
ATOM 1553 N N . LYS A 1 199 ? -14.762 -12.724 90.393 1.00 53.79 740 LYS A N 1
ATOM 1554 C CA . LYS A 1 199 ? -14.204 -13.844 91.137 1.00 61.11 740 LYS A CA 1
ATOM 1555 C C . LYS A 1 199 ? -15.353 -14.566 91.855 1.00 69.14 740 LYS A C 1
ATOM 1556 O O . LYS A 1 199 ? -16.526 -14.205 91.709 1.00 69.39 740 LYS A O 1
ATOM 1562 N N . LEU A 1 200 ? -15.032 -15.608 92.626 1.00 64.64 741 LEU A N 1
ATOM 1563 C CA . LEU A 1 200 ? -16.072 -16.341 93.346 1.00 63.64 741 LEU A CA 1
ATOM 1564 C C . LEU A 1 200 ? -16.656 -15.462 94.448 1.00 66.21 741 LEU A C 1
ATOM 1565 O O . LEU A 1 200 ? -15.923 -14.952 95.304 1.00 61.33 741 LEU A O 1
ATOM 1570 N N . GLY A 1 201 ? -17.977 -15.279 94.422 1.00 68.32 742 GLY A N 1
ATOM 1571 C CA . GLY A 1 201 ? -18.626 -14.395 95.373 1.00 59.58 742 GLY A CA 1
ATOM 1572 C C . GLY A 1 201 ? -18.274 -12.933 95.207 1.00 59.10 742 GLY A C 1
ATOM 1573 O O . GLY A 1 201 ? -18.364 -12.167 96.172 1.00 56.40 742 GLY A O 1
ATOM 1574 N N . GLY A 1 202 ? -17.895 -12.521 93.994 1.00 63.35 743 GLY A N 1
ATOM 1575 C CA . GLY A 1 202 ? -17.421 -11.171 93.748 1.00 59.00 743 GLY A CA 1
ATOM 1576 C C . GLY A 1 202 ? -18.454 -10.078 93.949 1.00 57.74 743 GLY A C 1
ATOM 1577 O O . GLY A 1 202 ? -18.081 -8.943 94.260 1.00 58.81 743 GLY A O 1
ATOM 1578 N N . SER A 1 203 ? -19.741 -10.379 93.775 1.00 57.10 744 SER A N 1
ATOM 1579 C CA . SER A 1 203 ? -20.739 -9.326 93.949 1.00 56.82 744 SER A CA 1
ATOM 1580 C C . SER A 1 203 ? -20.745 -8.753 95.362 1.00 55.35 744 SER A C 1
ATOM 1581 O O . SER A 1 203 ? -21.265 -7.648 95.566 1.00 48.67 744 SER A O 1
ATOM 1584 N N . ASN A 1 204 ? -20.128 -9.448 96.318 1.00 57.61 745 ASN A N 1
ATOM 1585 C CA . ASN A 1 204 ? -20.156 -9.078 97.725 1.00 56.05 745 ASN A CA 1
ATOM 1586 C C . ASN A 1 204 ? -18.805 -8.556 98.227 1.00 55.27 745 ASN A C 1
ATOM 1587 O O . ASN A 1 204 ? -18.454 -8.780 99.388 1.00 55.27 745 ASN A O 1
ATOM 1592 N N . ILE A 1 205 ? -18.030 -7.871 97.376 1.00 60.43 746 ILE A N 1
ATOM 1593 C CA . ILE A 1 205 ? -16.779 -7.217 97.788 1.00 60.08 746 ILE A CA 1
ATOM 1594 C C . ILE A 1 205 ? -16.718 -5.821 97.176 1.00 55.28 746 ILE A C 1
ATOM 1595 O O . ILE A 1 205 ? -16.731 -5.674 95.949 1.00 53.44 746 ILE A O 1
ATOM 1600 N N . LEU A 1 206 ? -16.648 -4.800 98.029 1.00 58.17 747 LEU A N 1
ATOM 1601 C CA . LEU A 1 206 ? -16.605 -3.419 97.560 1.00 56.33 747 LEU A CA 1
ATOM 1602 C C . LEU A 1 206 ? -15.256 -3.103 96.917 1.00 63.12 747 LEU A C 1
ATOM 1603 O O . LEU A 1 206 ? -14.196 -3.510 97.406 1.00 60.20 747 LEU A O 1
ATOM 1608 N N . VAL A 1 207 ? -15.302 -2.375 95.805 1.00 65.00 748 VAL A N 1
ATOM 1609 C CA . VAL A 1 207 ? -14.080 -1.921 95.153 1.00 62.96 748 VAL A CA 1
ATOM 1610 C C . VAL A 1 207 ? -13.525 -0.776 95.993 1.00 62.80 748 VAL A C 1
ATOM 1611 O O . VAL A 1 207 ? -14.187 0.250 96.165 1.00 58.26 748 VAL A O 1
ATOM 1615 N N . THR A 1 208 ? -12.335 -0.975 96.561 1.00 65.34 749 THR A N 1
ATOM 1616 C CA . THR A 1 208 ? -11.650 0.048 97.335 1.00 69.89 749 THR A CA 1
ATOM 1617 C C . THR A 1 208 ? -10.291 0.402 96.742 1.00 73.37 749 THR A C 1
ATOM 1618 O O . THR A 1 208 ? -9.684 -0.353 95.972 1.00 67.74 749 THR A O 1
ATOM 1622 N N . GLU A 1 209 ? -9.841 1.592 97.156 1.00 73.01 750 GLU A N 1
ATOM 1623 C CA . GLU A 1 209 ? -8.589 2.209 96.742 1.00 69.21 750 GLU A CA 1
ATOM 1624 C C . GLU A 1 209 ? -7.390 1.291 96.870 1.00 65.77 750 GLU A C 1
ATOM 1625 O O . GLU A 1 209 ? -6.376 1.532 96.213 1.00 68.35 750 GLU A O 1
ATOM 1631 N N . GLU A 1 210 ? -7.464 0.262 97.711 1.00 67.51 751 GLU A N 1
ATOM 1632 C CA . GLU A 1 210 ? -6.366 -0.693 97.776 1.00 68.02 751 GLU A CA 1
ATOM 1633 C C . GLU A 1 210 ? -6.461 -1.726 96.659 1.00 68.64 751 GLU A C 1
ATOM 1634 O O . GLU A 1 210 ? -5.430 -2.135 96.115 1.00 69.84 751 GLU A O 1
ATOM 1640 N N . ASN A 1 211 ? -7.681 -2.137 96.278 1.00 70.85 752 ASN A N 1
ATOM 1641 C CA . ASN A 1 211 ? -7.886 -3.179 95.274 1.00 66.73 752 ASN A CA 1
ATOM 1642 C C . ASN A 1 211 ? -8.277 -2.620 93.903 1.00 64.89 752 ASN A C 1
ATOM 1643 O O . ASN A 1 211 ? -8.756 -3.375 93.053 1.00 60.50 752 ASN A O 1
ATOM 1648 N N . LYS A 1 212 ? -8.080 -1.316 93.679 1.00 70.95 753 LYS A N 1
ATOM 1649 C CA . LYS A 1 212 ? -8.181 -0.729 92.344 1.00 66.19 753 LYS A CA 1
ATOM 1650 C C . LYS A 1 212 ? -7.524 -1.615 91.291 1.00 65.35 753 LYS A C 1
ATOM 1651 O O . LYS A 1 212 ? -8.190 -2.108 90.373 1.00 61.28 753 LYS A O 1
ATOM 1657 N N . ASP A 1 213 ? -6.206 -1.823 91.423 1.00 59.67 754 ASP A N 1
ATOM 1658 C CA . ASP A 1 213 ? -5.422 -2.482 90.383 1.00 62.85 754 ASP A CA 1
ATOM 1659 C C . ASP A 1 213 ? -6.095 -3.763 89.905 1.00 54.61 754 ASP A C 1
ATOM 1660 O O . ASP A 1 213 ? -6.310 -3.948 88.702 1.00 54.53 754 ASP A O 1
ATOM 1665 N N . GLU A 1 214 ? -6.458 -4.652 90.833 1.00 56.17 755 GLU A N 1
ATOM 1666 C CA . GLU A 1 214 ? -7.062 -5.920 90.421 1.00 61.03 755 GLU A CA 1
ATOM 1667 C C . GLU A 1 214 ? -8.344 -5.673 89.640 1.00 54.74 755 GLU A C 1
ATOM 1668 O O . GLU A 1 214 ? -8.458 -6.063 88.473 1.00 53.40 755 GLU A O 1
ATOM 1674 N N . TYR A 1 215 ? -9.306 -4.995 90.266 1.00 48.83 756 TYR A N 1
ATOM 1675 C CA . TYR A 1 215 ? -10.570 -4.662 89.621 1.00 50.59 756 TYR A CA 1
ATOM 1676 C C . TYR A 1 215 ? -10.397 -4.137 88.195 1.00 45.51 756 TYR A C 1
ATOM 1677 O O . TYR A 1 215 ? -11.042 -4.632 87.257 1.00 41.13 756 TYR A O 1
ATOM 1686 N N . ILE A 1 216 ? -9.526 -3.132 88.019 1.00 48.96 757 ILE A N 1
ATOM 1687 C CA . ILE A 1 216 ? -9.166 -2.664 86.679 1.00 43.44 757 ILE A CA 1
ATOM 1688 C C . ILE A 1 216 ? -8.753 -3.835 85.791 1.00 42.42 757 ILE A C 1
ATOM 1689 O O . ILE A 1 216 ? -9.190 -3.949 84.639 1.00 38.64 757 ILE A O 1
ATOM 1694 N N . GLY A 1 217 ? -7.903 -4.720 86.307 1.00 39.04 758 GLY A N 1
ATOM 1695 C CA . GLY A 1 217 ? -7.445 -5.829 85.498 1.00 38.62 758 GLY A CA 1
ATOM 1696 C C . GLY A 1 217 ? -8.548 -6.811 85.174 1.00 44.28 758 GLY A C 1
ATOM 1697 O O . GLY A 1 217 ? -8.668 -7.257 84.029 1.00 43.61 758 GLY A O 1
ATOM 1698 N N . LEU A 1 218 ? -9.365 -7.169 86.177 1.00 48.77 759 LEU A N 1
ATOM 1699 C CA . LEU A 1 218 ? -10.496 -8.048 85.912 1.00 44.40 759 LEU A CA 1
ATOM 1700 C C . LEU A 1 218 ? -11.495 -7.398 84.963 1.00 43.56 759 LEU A C 1
ATOM 1701 O O . LEU A 1 218 ? -11.956 -8.048 84.021 1.00 46.38 759 LEU A O 1
ATOM 1706 N N . MET A 1 219 ? -11.849 -6.122 85.184 1.00 43.27 760 MET A N 1
ATOM 1707 C CA . MET A 1 219 ? -12.802 -5.471 84.278 1.00 44.14 760 MET A CA 1
ATOM 1708 C C . MET A 1 219 ? -12.287 -5.460 82.843 1.00 43.40 760 MET A C 1
ATOM 1709 O O . MET A 1 219 ? -13.057 -5.693 81.904 1.00 41.11 760 MET A O 1
ATOM 1714 N N . THR A 1 220 ? -10.990 -5.178 82.663 1.00 37.63 761 THR A N 1
ATOM 1715 C CA . THR A 1 220 ? -10.382 -5.163 81.337 1.00 40.92 761 THR A CA 1
ATOM 1716 C C . THR A 1 220 ? -10.478 -6.529 80.679 1.00 42.32 761 THR A C 1
ATOM 1717 O O . THR A 1 220 ? -10.946 -6.661 79.541 1.00 38.91 761 THR A O 1
ATOM 1721 N N . GLU A 1 221 ? -10.030 -7.558 81.389 1.00 38.73 762 GLU A N 1
ATOM 1722 C CA . GLU A 1 221 ? -10.068 -8.898 80.837 1.00 47.61 762 GLU A CA 1
ATOM 1723 C C . GLU A 1 221 ? -11.499 -9.337 80.536 1.00 43.29 762 GLU A C 1
ATOM 1724 O O . GLU A 1 221 ? -11.738 -10.008 79.528 1.00 46.17 762 GLU A O 1
ATOM 1730 N N . TRP A 1 222 ? -12.470 -8.925 81.350 1.00 41.36 763 TRP A N 1
ATOM 1731 C CA . TRP A 1 222 ? -13.841 -9.367 81.117 1.00 42.18 763 TRP A CA 1
ATOM 1732 C C . TRP A 1 222 ? -14.467 -8.682 79.908 1.00 46.71 763 TRP A C 1
ATOM 1733 O O . TRP A 1 222 ? -15.356 -9.249 79.265 1.00 52.52 763 TRP A O 1
ATOM 1744 N N . ARG A 1 223 ? -14.034 -7.464 79.592 1.00 44.59 764 ARG A N 1
ATOM 1745 C CA . ARG A 1 223 ? -14.645 -6.703 78.507 1.00 43.94 764 ARG A CA 1
ATOM 1746 C C . ARG A 1 223 ? -14.387 -7.332 77.138 1.00 45.97 764 ARG A C 1
ATOM 1747 O O . ARG A 1 223 ? -15.191 -7.159 76.210 1.00 43.52 764 ARG A O 1
ATOM 1755 N N . PHE A 1 224 ? -13.271 -8.044 76.978 1.00 42.60 765 PHE A N 1
ATOM 1756 C CA . PHE A 1 224 ? -12.962 -8.599 75.664 1.00 51.09 765 PHE A CA 1
ATOM 1757 C C . PHE A 1 224 ? -13.910 -9.738 75.310 1.00 54.28 765 PHE A C 1
ATOM 1758 O O . PHE A 1 224 ? -14.392 -9.825 74.176 1.00 53.75 765 PHE A O 1
ATOM 1766 N N . SER A 1 225 ? -14.215 -10.594 76.278 1.00 49.94 766 SER A N 1
ATOM 1767 C CA . SER A 1 225 ? -15.094 -11.729 76.087 1.00 55.87 766 SER A CA 1
ATOM 1768 C C . SER A 1 225 ? -16.359 -11.523 76.912 1.00 57.15 766 SER A C 1
ATOM 1769 O O . SER A 1 225 ? -16.593 -12.216 77.904 1.00 54.11 766 SER A O 1
ATOM 1772 N N . ARG A 1 226 ? -17.163 -10.535 76.514 1.00 55.73 767 ARG A N 1
ATOM 1773 C CA . ARG A 1 226 ? -18.494 -10.348 77.080 1.00 54.02 767 ARG A CA 1
ATOM 1774 C C . ARG A 1 226 ? -19.511 -10.769 76.032 1.00 51.93 767 ARG A C 1
ATOM 1775 O O . ARG A 1 226 ? -19.553 -10.200 74.934 1.00 48.62 767 ARG A O 1
ATOM 1783 N N . GLY A 1 227 ? -20.307 -11.788 76.367 1.00 56.40 768 GLY A N 1
ATOM 1784 C CA . GLY A 1 227 ? -21.263 -12.355 75.436 1.00 49.66 768 GLY A CA 1
ATOM 1785 C C . GLY A 1 227 ? -20.673 -13.057 74.234 1.00 46.52 768 GLY A C 1
ATOM 1786 O O . GLY A 1 227 ? -21.412 -13.337 73.283 1.00 47.38 768 GLY A O 1
ATOM 1787 N N . VAL A 1 228 ? -19.366 -13.335 74.219 1.00 37.91 769 VAL A N 1
ATOM 1788 C CA . VAL A 1 228 ? -18.767 -13.909 73.020 1.00 36.35 769 VAL A CA 1
ATOM 1789 C C . VAL A 1 228 ? -17.802 -15.040 73.360 1.00 33.83 769 VAL A C 1
ATOM 1790 O O . VAL A 1 228 ? -17.075 -15.514 72.488 1.00 42.38 769 VAL A O 1
ATOM 1794 N N . GLN A 1 229 ? -17.806 -15.514 74.602 1.00 28.02 770 GLN A N 1
ATOM 1795 C CA . GLN A 1 229 ? -16.911 -16.605 74.968 1.00 29.38 770 GLN A CA 1
ATOM 1796 C C . GLN A 1 229 ? -17.192 -17.853 74.139 1.00 36.86 770 GLN A C 1
ATOM 1797 O O . GLN A 1 229 ? -16.286 -18.418 73.516 1.00 39.92 770 GLN A O 1
ATOM 1803 N N . GLU A 1 230 ? -18.447 -18.310 74.136 1.00 33.73 771 GLU A N 1
ATOM 1804 C CA . GLU A 1 230 ? -18.794 -19.539 73.428 1.00 34.72 771 GLU A CA 1
ATOM 1805 C C . GLU A 1 230 ? -18.485 -19.420 71.946 1.00 32.76 771 GLU A C 1
ATOM 1806 O O . GLU A 1 230 ? -17.881 -20.322 71.356 1.00 30.63 771 GLU A O 1
ATOM 1812 N N . GLN A 1 231 ? -18.883 -18.306 71.334 1.00 31.66 772 GLN A N 1
ATOM 1813 C CA . GLN A 1 231 ? -18.575 -18.082 69.929 1.00 31.32 772 GLN A CA 1
ATOM 1814 C C . GLN A 1 231 ? -17.063 -18.091 69.673 1.00 33.28 772 GLN A C 1
ATOM 1815 O O . GLN A 1 231 ? -16.608 -18.695 68.691 1.00 31.22 772 GLN A O 1
ATOM 1821 N N . THR A 1 232 ? -16.266 -17.444 70.549 1.00 29.03 773 THR A N 1
ATOM 1822 C CA . THR A 1 232 ? -14.815 -17.413 70.344 1.00 31.44 773 THR A CA 1
ATOM 1823 C C . THR A 1 232 ? -14.211 -18.796 70.546 1.00 31.53 773 THR A C 1
ATOM 1824 O O . THR A 1 232 ? -13.258 -19.184 69.854 1.00 28.45 773 THR A O 1
ATOM 1828 N N . LYS A 1 233 ? -14.759 -19.554 71.496 1.00 32.12 774 LYS A N 1
ATOM 1829 C CA . LYS A 1 233 ? -14.237 -20.886 71.743 1.00 28.82 774 LYS A CA 1
ATOM 1830 C C . LYS A 1 233 ? -14.496 -21.793 70.552 1.00 30.83 774 LYS A C 1
ATOM 1831 O O . LYS A 1 233 ? -13.652 -22.630 70.206 1.00 34.53 774 LYS A O 1
ATOM 1837 N N . ALA A 1 234 ? -15.638 -21.612 69.880 1.00 27.81 775 ALA A N 1
ATOM 1838 C CA . ALA A 1 234 ? -15.931 -22.435 68.710 1.00 27.19 775 ALA A CA 1
ATOM 1839 C C . ALA A 1 234 ? -15.038 -22.047 67.540 1.00 24.38 775 ALA A C 1
ATOM 1840 O O . ALA A 1 234 ? -14.549 -22.921 66.818 1.00 25.08 775 ALA A O 1
ATOM 1842 N N . PHE A 1 235 ? -14.840 -20.741 67.321 1.00 28.28 776 PHE A N 1
ATOM 1843 C CA . PHE A 1 235 ? -13.948 -20.287 66.255 1.00 24.18 776 PHE A CA 1
ATOM 1844 C C . PHE A 1 235 ? -12.554 -20.891 66.426 1.00 26.54 776 PHE A C 1
ATOM 1845 O O . PHE A 1 235 ? -11.989 -21.473 65.487 1.00 25.54 776 PHE A O 1
ATOM 1853 N N . LEU A 1 236 ? -11.994 -20.778 67.637 1.00 27.47 777 LEU A N 1
ATOM 1854 C CA . LEU A 1 236 ? -10.630 -21.249 67.876 1.00 28.16 777 LEU A CA 1
ATOM 1855 C C . LEU A 1 236 ? -10.540 -22.768 67.771 1.00 29.02 777 LEU A C 1
ATOM 1856 O O . LEU A 1 236 ? -9.544 -23.298 67.269 1.00 28.25 777 LEU A O 1
ATOM 1861 N N . ASP A 1 237 ? -11.573 -23.485 68.230 1.00 27.07 778 ASP A N 1
ATOM 1862 C CA . ASP A 1 237 ? -11.540 -24.938 68.137 1.00 24.98 778 ASP A CA 1
ATOM 1863 C C . ASP A 1 237 ? -11.525 -25.387 66.685 1.00 25.37 778 ASP A C 1
ATOM 1864 O O . ASP A 1 237 ? -10.759 -26.288 66.319 1.00 24.73 778 ASP A O 1
ATOM 1869 N N . GLY A 1 238 ? -12.343 -24.754 65.838 1.00 21.71 779 GLY A N 1
ATOM 1870 C CA . GLY A 1 238 ? -12.351 -25.105 64.425 1.00 23.15 779 GLY A CA 1
ATOM 1871 C C . GLY A 1 238 ? -11.056 -24.735 63.705 1.00 27.65 779 GLY A C 1
ATOM 1872 O O . GLY A 1 238 ? -10.523 -25.520 62.914 1.00 28.33 779 GLY A O 1
ATOM 1873 N N . PHE A 1 239 ? -10.551 -23.526 63.942 1.00 26.28 780 PHE A N 1
ATOM 1874 C CA . PHE A 1 239 ? -9.249 -23.146 63.403 1.00 26.64 780 PHE A CA 1
ATOM 1875 C C . PHE A 1 239 ? -8.182 -24.163 63.791 1.00 27.58 780 PHE A C 1
ATOM 1876 O O . PHE A 1 239 ? -7.468 -24.698 62.935 1.00 25.73 780 PHE A O 1
ATOM 1884 N N . ASN A 1 240 ? -8.081 -24.452 65.090 1.00 27.69 781 ASN A N 1
ATOM 1885 C CA . ASN A 1 240 ? -7.049 -25.333 65.610 1.00 26.32 781 ASN A CA 1
ATOM 1886 C C . ASN A 1 240 ? -7.090 -26.702 64.964 1.00 28.38 781 ASN A C 1
ATOM 1887 O O . ASN A 1 240 ? -6.072 -27.395 64.953 1.00 32.36 781 ASN A O 1
ATOM 1892 N N . GLU A 1 241 ? -8.241 -27.100 64.417 1.00 29.41 782 GLU A N 1
ATOM 1893 C CA . GLU A 1 241 ? -8.366 -28.413 63.792 1.00 28.62 782 GLU A CA 1
ATOM 1894 C C . GLU A 1 241 ? -7.656 -28.465 62.456 1.00 28.55 782 GLU A C 1
ATOM 1895 O O . GLU A 1 241 ? -7.270 -29.547 62.009 1.00 27.10 782 GLU A O 1
ATOM 1901 N N . VAL A 1 242 ? -7.530 -27.322 61.781 1.00 27.42 783 VAL A N 1
ATOM 1902 C CA . VAL A 1 242 ? -6.935 -27.279 60.450 1.00 29.40 783 VAL A CA 1
ATOM 1903 C C . VAL A 1 242 ? -5.474 -26.836 60.540 1.00 25.77 783 VAL A C 1
ATOM 1904 O O . VAL A 1 242 ? -4.571 -27.576 60.146 1.00 28.29 783 VAL A O 1
ATOM 1908 N N . VAL A 1 243 ? -5.245 -25.655 61.092 1.00 28.39 784 VAL A N 1
ATOM 1909 C CA . VAL A 1 243 ? -3.919 -25.160 61.444 1.00 24.62 784 VAL A CA 1
ATOM 1910 C C . VAL A 1 243 ? -3.856 -25.020 62.964 1.00 27.52 784 VAL A C 1
ATOM 1911 O O . VAL A 1 243 ? -4.436 -24.114 63.543 1.00 28.35 784 VAL A O 1
ATOM 1915 N N . PRO A 1 244 ? -3.154 -25.934 63.647 1.00 27.71 785 PRO A N 1
ATOM 1916 C CA . PRO A 1 244 ? -3.096 -25.833 65.111 1.00 23.51 785 PRO A CA 1
ATOM 1917 C C . PRO A 1 244 ? -2.450 -24.524 65.535 1.00 29.54 785 PRO A C 1
ATOM 1918 O O . PRO A 1 244 ? -1.469 -24.069 64.936 1.00 33.44 785 PRO A O 1
ATOM 1922 N N . LEU A 1 245 ? -3.014 -23.913 66.578 1.00 28.27 786 LEU A N 1
ATOM 1923 C CA . LEU A 1 245 ? -2.613 -22.555 66.934 1.00 31.55 786 LEU A CA 1
ATOM 1924 C C . LEU A 1 245 ? -1.140 -22.450 67.295 1.00 30.48 786 LEU A C 1
ATOM 1925 O O . LEU A 1 245 ? -0.551 -21.382 67.120 1.00 34.85 786 LEU A O 1
ATOM 1930 N N . GLN A 1 246 ? -0.532 -23.521 67.806 1.00 29.33 787 GLN A N 1
ATOM 1931 C CA . GLN A 1 246 ? 0.869 -23.430 68.207 1.00 39.26 787 GLN A CA 1
ATOM 1932 C C . GLN A 1 246 ? 1.829 -23.235 67.037 1.00 37.99 787 GLN A C 1
ATOM 1933 O O . GLN A 1 246 ? 3.002 -22.940 67.274 1.00 42.97 787 GLN A O 1
ATOM 1939 N N . TRP A 1 247 ? 1.370 -23.388 65.797 1.00 32.28 788 TRP A N 1
ATOM 1940 C CA . TRP A 1 247 ? 2.189 -23.088 64.635 1.00 28.93 788 TRP A CA 1
ATOM 1941 C C . TRP A 1 247 ? 2.362 -21.596 64.425 1.00 38.78 788 TRP A C 1
ATOM 1942 O O . TRP A 1 247 ? 3.253 -21.190 63.675 1.00 42.12 788 TRP A O 1
ATOM 1953 N N . LEU A 1 248 ? 1.506 -20.778 65.038 1.00 41.51 789 LEU A N 1
ATOM 1954 C CA . LEU A 1 248 ? 1.599 -19.329 64.975 1.00 40.00 789 LEU A CA 1
ATOM 1955 C C . LEU A 1 248 ? 2.486 -18.772 66.076 1.00 45.72 789 LEU A C 1
ATOM 1956 O O . LEU A 1 248 ? 2.461 -17.566 66.350 1.00 42.77 789 LEU A O 1
ATOM 1961 N N . GLN A 1 249 ? 3.307 -19.628 66.670 1.00 49.24 790 GLN A N 1
ATOM 1962 C CA . GLN A 1 249 ? 3.980 -19.316 67.924 1.00 55.63 790 GLN A CA 1
ATOM 1963 C C . GLN A 1 249 ? 4.984 -18.170 67.782 1.00 51.65 790 GLN A C 1
ATOM 1964 O O . GLN A 1 249 ? 5.113 -17.351 68.697 1.00 47.06 790 GLN A O 1
ATOM 1970 N N . TYR A 1 250 ? 5.685 -18.073 66.652 1.00 46.48 791 TYR A N 1
ATOM 1971 C CA . TYR A 1 250 ? 6.707 -17.039 66.498 1.00 54.34 791 TYR A CA 1
ATOM 1972 C C . TYR A 1 250 ? 6.151 -15.676 66.097 1.00 50.76 791 TYR A C 1
ATOM 1973 O O . TYR A 1 250 ? 6.926 -14.714 66.028 1.00 47.71 791 TYR A O 1
ATOM 1982 N N . PHE A 1 251 ? 4.852 -15.563 65.817 1.00 45.67 792 PHE A N 1
ATOM 1983 C CA . PHE A 1 251 ? 4.298 -14.337 65.258 1.00 43.13 792 PHE A CA 1
ATOM 1984 C C . PHE A 1 251 ? 3.657 -13.471 66.326 1.00 33.06 792 PHE A C 1
ATOM 1985 O O . PHE A 1 251 ? 3.161 -13.973 67.338 1.00 39.11 792 PHE A O 1
ATOM 1993 N N . ASP A 1 252 ? 3.682 -12.157 66.088 1.00 30.87 793 ASP A N 1
ATOM 1994 C CA . ASP A 1 252 ? 2.883 -11.203 66.846 1.00 31.43 793 ASP A CA 1
ATOM 1995 C C . ASP A 1 252 ? 1.628 -10.875 66.049 1.00 29.58 793 ASP A C 1
ATOM 1996 O O . ASP A 1 252 ? 1.480 -11.274 64.895 1.00 29.42 793 ASP A O 1
ATOM 2001 N N . GLU A 1 253 ? 0.740 -10.084 66.658 1.00 32.60 794 GLU A N 1
ATOM 2002 C CA . GLU A 1 253 ? -0.555 -9.809 66.042 1.00 27.29 794 GLU A CA 1
ATOM 2003 C C . GLU A 1 253 ? -0.406 -9.024 64.738 1.00 28.56 794 GLU A C 1
ATOM 2004 O O . GLU A 1 253 ? -1.089 -9.321 63.757 1.00 31.40 794 GLU A O 1
ATOM 2010 N N . LYS A 1 254 ? 0.513 -8.057 64.687 1.00 28.15 795 LYS A N 1
ATOM 2011 C CA . LYS A 1 254 ? 0.740 -7.292 63.458 1.00 28.32 795 LYS A CA 1
ATOM 2012 C C . LYS A 1 254 ? 1.193 -8.185 62.301 1.00 28.88 795 LYS A C 1
ATOM 2013 O O . LYS A 1 254 ? 0.767 -7.994 61.156 1.00 28.05 795 LYS A O 1
ATOM 2019 N N . GLU A 1 255 ? 2.086 -9.139 62.572 1.00 27.98 796 GLU A N 1
ATOM 2020 C CA . GLU A 1 255 ? 2.532 -10.051 61.523 1.00 30.07 796 GLU A CA 1
ATOM 2021 C C . GLU A 1 255 ? 1.420 -11.017 61.100 1.00 30.30 796 GLU A C 1
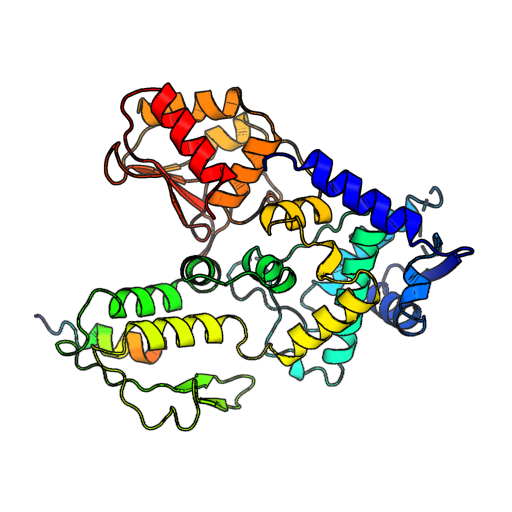ATOM 2022 O O . GLU A 1 255 ? 1.275 -11.326 59.909 1.00 30.02 796 GLU A O 1
ATOM 2028 N N . LEU A 1 256 ? 0.615 -11.494 62.054 1.00 28.33 797 LEU A N 1
ATOM 2029 C CA . LEU A 1 256 ? -0.493 -12.374 61.696 1.00 26.38 797 LEU A CA 1
ATOM 2030 C C . LEU A 1 256 ? -1.496 -11.663 60.787 1.00 28.09 797 LEU A C 1
ATOM 2031 O O . LEU A 1 256 ? -2.001 -12.266 59.834 1.00 27.13 797 LEU A O 1
ATOM 2036 N N . GLU A 1 257 ? -1.749 -10.365 61.020 1.00 27.85 798 GLU A N 1
ATOM 2037 C CA . GLU A 1 257 ? -2.670 -9.631 60.148 1.00 30.13 798 GLU A CA 1
ATOM 2038 C C . GLU A 1 257 ? -2.150 -9.557 58.716 1.00 30.82 798 GLU A C 1
ATOM 2039 O O . GLU A 1 257 ? -2.904 -9.803 57.763 1.00 30.25 798 GLU A O 1
ATOM 2045 N N . VAL A 1 258 ? -0.867 -9.208 58.544 1.00 27.24 799 VAL A N 1
ATOM 2046 C CA . VAL A 1 258 ? -0.289 -9.108 57.199 1.00 31.65 799 VAL A CA 1
ATOM 2047 C C . VAL A 1 258 ? -0.343 -10.460 56.488 1.00 30.75 799 VAL A C 1
ATOM 2048 O O . VAL A 1 258 ? -0.654 -10.535 55.292 1.00 30.82 799 VAL A O 1
ATOM 2052 N N . MET A 1 259 ? 0.003 -11.540 57.197 1.00 24.94 800 MET A N 1
ATOM 2053 C CA . MET A 1 259 ? -0.027 -12.859 56.585 1.00 27.56 800 MET A CA 1
ATOM 2054 C C . MET A 1 259 ? -1.401 -13.165 55.996 1.00 32.37 800 MET A C 1
ATOM 2055 O O . MET A 1 259 ? -1.502 -13.757 54.915 1.00 27.25 800 MET A O 1
ATOM 2060 N N . LEU A 1 260 ? -2.472 -12.765 56.695 1.00 30.67 801 LEU A N 1
ATOM 2061 C CA . LEU A 1 260 ? -3.829 -13.022 56.212 1.00 28.41 801 LEU A CA 1
ATOM 2062 C C . LEU A 1 260 ? -4.243 -12.023 55.136 1.00 32.48 801 LEU A C 1
ATOM 2063 O O . LEU A 1 260 ? -4.840 -12.406 54.125 1.00 36.30 801 LEU A O 1
ATOM 2068 N N . CYS A 1 261 ? -3.919 -10.741 55.323 1.00 31.00 802 CYS A N 1
ATOM 2069 C CA . CYS A 1 261 ? -4.451 -9.695 54.461 1.00 33.53 802 CYS A CA 1
ATOM 2070 C C . CYS A 1 261 ? -3.560 -9.360 53.265 1.00 35.93 802 CYS A C 1
ATOM 2071 O O . CYS A 1 261 ? -4.077 -8.854 52.266 1.00 39.71 802 CYS A O 1
ATOM 2074 N N . GLY A 1 262 ? -2.260 -9.672 53.314 1.00 32.86 803 GLY A N 1
ATOM 2075 C CA . GLY A 1 262 ? -1.334 -9.322 52.255 1.00 40.98 803 GLY A CA 1
ATOM 2076 C C . GLY A 1 262 ? -0.792 -7.902 52.399 1.00 41.06 803 GLY A C 1
ATOM 2077 O O . GLY A 1 262 ? -1.281 -7.095 53.187 1.00 43.49 803 GLY A O 1
ATOM 2078 N N . MET A 1 263 ? 0.243 -7.583 51.619 1.00 40.88 804 MET A N 1
ATOM 2079 C CA . MET A 1 263 ? 0.870 -6.265 51.688 1.00 46.10 804 MET A CA 1
ATOM 2080 C C . MET A 1 263 ? 0.482 -5.419 50.486 1.00 51.15 804 MET A C 1
ATOM 2081 O O . MET A 1 263 ? 0.564 -5.879 49.343 1.00 50.57 804 MET A O 1
ATOM 2086 N N . GLN A 1 264 ? 0.084 -4.178 50.750 1.00 56.53 805 GLN A N 1
ATOM 2087 C CA . GLN A 1 264 ? -0.089 -3.151 49.732 1.00 55.95 805 GLN A CA 1
ATOM 2088 C C . GLN A 1 264 ? 0.942 -2.065 49.967 1.00 54.58 805 GLN A C 1
ATOM 2089 O O . GLN A 1 264 ? 1.336 -1.814 51.109 1.00 58.19 805 GLN A O 1
ATOM 2095 N N . GLU A 1 265 ? 1.391 -1.427 48.893 1.00 58.12 806 GLU A N 1
ATOM 2096 C CA . GLU A 1 265 ? 2.337 -0.330 49.035 1.00 56.39 806 GLU A CA 1
ATOM 2097 C C . GLU A 1 265 ? 1.586 0.976 49.282 1.00 49.09 806 GLU A C 1
ATOM 2098 O O . GLU A 1 265 ? 0.570 1.265 48.644 1.00 45.52 806 GLU A O 1
ATOM 2104 N N . VAL A 1 266 ? 2.081 1.735 50.231 1.00 43.59 807 VAL A N 1
ATOM 2105 C CA . VAL A 1 266 ? 1.491 2.986 50.683 1.00 37.71 807 VAL A CA 1
ATOM 2106 C C . VAL A 1 266 ? 1.868 4.112 49.731 1.00 32.95 807 VAL A C 1
ATOM 2107 O O . VAL A 1 266 ? 3.034 4.282 49.382 1.00 32.94 807 VAL A O 1
ATOM 2111 N N . ASP A 1 267 ? 0.864 4.861 49.289 1.00 31.58 808 ASP A N 1
ATOM 2112 C CA . ASP A 1 267 ? 1.047 6.077 48.511 1.00 30.49 808 ASP A CA 1
ATOM 2113 C C . ASP A 1 267 ? 1.434 7.218 49.454 1.00 36.98 808 ASP A C 1
ATOM 2114 O O . ASP A 1 267 ? 0.606 7.714 50.224 1.00 33.22 808 ASP A O 1
ATOM 2119 N N . LEU A 1 268 ? 2.690 7.657 49.366 1.00 34.46 809 LEU A N 1
ATOM 2120 C CA . LEU A 1 268 ? 3.229 8.661 50.270 1.00 33.14 809 LEU A CA 1
ATOM 2121 C C . LEU A 1 268 ? 2.660 10.042 50.013 1.00 31.22 809 LEU A C 1
ATOM 2122 O O . LEU A 1 268 ? 2.349 10.756 50.966 1.00 28.34 809 LEU A O 1
ATOM 2127 N N . ALA A 1 269 ? 2.456 10.415 48.752 1.00 32.84 810 ALA A N 1
ATOM 2128 C CA . ALA A 1 269 ? 1.805 11.695 48.489 1.00 34.97 810 ALA A CA 1
ATOM 2129 C C . ALA A 1 269 ? 0.390 11.720 49.060 1.00 32.41 810 ALA A C 1
ATOM 2130 O O . ALA A 1 269 ? -0.040 12.736 49.611 1.00 36.53 810 ALA A O 1
ATOM 2132 N N . ASP A 1 270 ? -0.332 10.600 48.977 1.00 31.80 811 ASP A N 1
ATOM 2133 C CA . ASP A 1 270 ? -1.700 10.552 49.497 1.00 34.57 811 ASP A CA 1
ATOM 2134 C C . ASP A 1 270 ? -1.724 10.571 51.020 1.00 31.92 811 ASP A C 1
ATOM 2135 O O . ASP A 1 270 ? -2.599 11.203 51.620 1.00 32.49 811 ASP A O 1
ATOM 2140 N N . TRP A 1 271 ? -0.777 9.873 51.654 1.00 29.59 812 TRP A N 1
ATOM 2141 C CA . TRP A 1 271 ? -0.648 9.885 53.106 1.00 25.98 812 TRP A CA 1
ATOM 2142 C C . TRP A 1 271 ? -0.325 11.283 53.614 1.00 32.23 812 TRP A C 1
ATOM 2143 O O . TRP A 1 271 ? -0.984 11.793 54.539 1.00 30.00 812 TRP A O 1
ATOM 2154 N N . GLN A 1 272 ? 0.692 11.921 53.013 1.00 29.92 813 GLN A N 1
ATOM 2155 C CA . GLN A 1 272 ? 1.208 13.181 53.549 1.00 28.98 813 GLN A CA 1
ATOM 2156 C C . GLN A 1 272 ? 0.178 14.298 53.448 1.00 29.98 813 GLN A C 1
ATOM 2157 O O . GLN A 1 272 ? -0.011 15.052 54.405 1.00 28.41 813 GLN A O 1
ATOM 2163 N N . ARG A 1 273 ? -0.518 14.412 52.312 1.00 34.08 814 ARG A N 1
ATOM 2164 C CA . ARG A 1 273 ? -1.514 15.467 52.158 1.00 31.64 814 ARG A CA 1
ATOM 2165 C C . ARG A 1 273 ? -2.814 15.202 52.921 1.00 36.02 814 ARG A C 1
ATOM 2166 O O . ARG A 1 273 ? -3.647 16.107 53.018 1.00 38.22 814 ARG A O 1
ATOM 2174 N N . ASN A 1 274 ? -3.018 14.014 53.476 1.00 32.26 815 ASN A N 1
ATOM 2175 C CA . ASN A 1 274 ? -4.181 13.771 54.323 1.00 30.95 815 ASN A CA 1
ATOM 2176 C C . ASN A 1 274 ? -3.754 13.517 55.761 1.00 27.97 815 ASN A C 1
ATOM 2177 O O . ASN A 1 274 ? -4.331 12.686 56.457 1.00 26.79 815 ASN A O 1
ATOM 2182 N N . THR A 1 275 ? -2.716 14.190 56.228 1.00 23.22 816 THR A N 1
ATOM 2183 C CA . THR A 1 275 ? -2.369 14.113 57.636 1.00 24.32 816 THR A CA 1
ATOM 2184 C C . THR A 1 275 ? -2.666 15.445 58.322 1.00 27.33 816 THR A C 1
ATOM 2185 O O . THR A 1 275 ? -2.477 16.512 57.729 1.00 29.77 816 THR A O 1
ATOM 2189 N N . VAL A 1 276 ? -3.177 15.369 59.560 1.00 24.17 817 VAL A N 1
ATOM 2190 C CA . VAL A 1 276 ? -3.547 16.533 60.363 1.00 25.04 817 VAL A CA 1
ATOM 2191 C C . VAL A 1 276 ? -2.643 16.592 61.589 1.00 24.12 817 VAL A C 1
ATOM 2192 O O . VAL A 1 276 ? -2.119 15.572 62.064 1.00 23.29 817 VAL A O 1
ATOM 2196 N N . TYR A 1 277 ? -2.480 17.810 62.130 1.00 22.23 818 TYR A N 1
ATOM 2197 C CA . TYR A 1 277 ? -1.519 18.026 63.204 1.00 24.05 818 TYR A CA 1
ATOM 2198 C C . TYR A 1 277 ? -2.188 18.673 64.408 1.00 26.13 818 TYR A C 1
ATOM 2199 O O . TYR A 1 277 ? -3.089 19.503 64.265 1.00 27.32 818 TYR A O 1
ATOM 2208 N N . ARG A 1 278 ? -1.731 18.296 65.601 1.00 25.10 819 ARG A N 1
ATOM 2209 C CA . ARG A 1 278 ? -2.139 18.955 66.842 1.00 28.96 819 ARG A CA 1
ATOM 2210 C C . ARG A 1 278 ? -0.900 19.467 67.577 1.00 30.58 819 ARG A C 1
ATOM 2211 O O . ARG A 1 278 ? -0.035 18.678 67.977 1.00 32.52 819 ARG A O 1
ATOM 2219 N N . HIS A 1 279 ? -0.816 20.787 67.759 1.00 31.41 820 HIS A N 1
ATOM 2220 C CA . HIS A 1 279 ? 0.345 21.442 68.381 1.00 32.00 820 HIS A CA 1
ATOM 2221 C C . HIS A 1 279 ? 1.626 21.169 67.600 1.00 28.01 820 HIS A C 1
ATOM 2222 O O . HIS A 1 279 ? 2.693 20.982 68.175 1.00 29.00 820 HIS A O 1
ATOM 2229 N N . TYR A 1 280 ? 1.471 21.118 66.285 1.00 31.56 821 TYR A N 1
ATOM 2230 C CA . TYR A 1 280 ? 2.481 20.900 65.258 1.00 26.92 821 TYR A CA 1
ATOM 2231 C C . TYR A 1 280 ? 1.951 21.487 63.970 1.00 29.30 821 TYR A C 1
ATOM 2232 O O . TYR A 1 280 ? 0.746 21.750 63.815 1.00 27.74 821 TYR A O 1
ATOM 2241 N N . THR A 1 281 ? 2.881 21.640 63.035 1.00 26.54 822 THR A N 1
ATOM 2242 C CA . THR A 1 281 ? 2.649 22.247 61.744 1.00 20.28 822 THR A CA 1
ATOM 2243 C C . THR A 1 281 ? 3.502 21.471 60.767 1.00 22.78 822 THR A C 1
ATOM 2244 O O . THR A 1 281 ? 4.371 20.693 61.169 1.00 23.01 822 THR A O 1
ATOM 2248 N N . ARG A 1 282 ? 3.204 21.626 59.481 1.00 24.87 823 ARG A N 1
ATOM 2249 C CA . ARG A 1 282 ? 4.116 21.128 58.467 1.00 25.87 823 ARG A CA 1
ATOM 2250 C C . ARG A 1 282 ? 5.491 21.784 58.578 1.00 26.10 823 ARG A C 1
ATOM 2251 O O . ARG A 1 282 ? 6.478 21.216 58.111 1.00 31.70 823 ARG A O 1
ATOM 2259 N N . ASN A 1 283 ? 5.585 22.954 59.204 1.00 29.06 824 ASN A N 1
ATOM 2260 C CA . ASN A 1 283 ? 6.844 23.668 59.354 1.00 26.38 824 ASN A CA 1
ATOM 2261 C C . ASN A 1 283 ? 7.556 23.348 60.667 1.00 27.20 824 ASN A C 1
ATOM 2262 O O . ASN A 1 283 ? 8.576 23.974 60.969 1.00 25.81 824 ASN A O 1
ATOM 2267 N N . SER A 1 284 ? 7.034 22.411 61.454 1.00 25.55 825 SER A N 1
ATOM 2268 C CA . SER A 1 284 ? 7.744 21.890 62.617 1.00 25.18 825 SER A CA 1
ATOM 2269 C C . SER A 1 284 ? 8.872 20.979 62.173 1.00 27.18 825 SER A C 1
ATOM 2270 O O . SER A 1 284 ? 8.691 20.134 61.291 1.00 27.40 825 SER A O 1
ATOM 2273 N N . LYS A 1 285 ? 10.048 21.140 62.791 1.00 26.58 826 LYS A N 1
ATOM 2274 C CA . LYS A 1 285 ? 11.159 20.291 62.385 1.00 23.45 826 LYS A CA 1
ATOM 2275 C C . LYS A 1 285 ? 10.883 18.826 62.710 1.00 24.20 826 LYS A C 1
ATOM 2276 O O . LYS A 1 285 ? 11.391 17.931 62.021 1.00 27.19 826 LYS A O 1
ATOM 2282 N N . GLN A 1 286 ? 10.073 18.563 63.737 1.00 23.38 827 GLN A N 1
ATOM 2283 C CA . GLN A 1 286 ? 9.719 17.182 64.057 1.00 30.16 827 GLN A CA 1
ATOM 2284 C C . GLN A 1 286 ? 8.855 16.555 62.963 1.00 27.37 827 GLN A C 1
ATOM 2285 O O . GLN A 1 286 ? 8.974 15.352 62.704 1.00 26.62 827 GLN A O 1
ATOM 2291 N N . ILE A 1 287 ? 8.056 17.366 62.261 1.00 23.00 828 ILE A N 1
ATOM 2292 C CA . ILE A 1 287 ? 7.260 16.880 61.139 1.00 20.51 828 ILE A CA 1
ATOM 2293 C C . ILE A 1 287 ? 8.117 16.717 59.881 1.00 25.44 828 ILE A C 1
ATOM 2294 O O . ILE A 1 287 ? 7.988 15.717 59.159 1.00 25.74 828 ILE A O 1
ATOM 2299 N N . ILE A 1 288 ? 9.009 17.683 59.598 1.00 28.15 829 ILE A N 1
ATOM 2300 C CA . ILE A 1 288 ? 9.962 17.549 58.490 1.00 19.66 829 ILE A CA 1
ATOM 2301 C C . ILE A 1 288 ? 10.771 16.274 58.652 1.00 22.80 829 ILE A C 1
ATOM 2302 O O . ILE A 1 288 ? 10.937 15.503 57.704 1.00 25.16 829 ILE A O 1
ATOM 2307 N N . TRP A 1 289 ? 11.255 16.011 59.870 1.00 25.32 830 TRP A N 1
ATOM 2308 C CA . TRP A 1 289 ? 12.053 14.813 60.115 1.00 25.81 830 TRP A CA 1
ATOM 2309 C C . TRP A 1 289 ? 11.211 13.542 59.988 1.00 32.22 830 TRP A C 1
ATOM 2310 O O . TRP A 1 289 ? 11.666 12.553 59.388 1.00 31.70 830 TRP A O 1
ATOM 2321 N N . PHE A 1 290 ? 9.978 13.561 60.539 1.00 27.86 831 PHE A N 1
ATOM 2322 C CA . PHE A 1 290 ? 9.051 12.441 60.404 1.00 23.88 831 PHE A CA 1
ATOM 2323 C C . PHE A 1 290 ? 8.838 12.070 58.939 1.00 27.17 831 PHE A C 1
ATOM 2324 O O . PHE A 1 290 ? 8.978 10.901 58.564 1.00 25.61 831 PHE A O 1
ATOM 2332 N N . TRP A 1 291 ? 8.471 13.050 58.091 1.00 24.81 832 TRP A N 1
ATOM 2333 C CA . TRP A 1 291 ? 8.239 12.710 56.688 1.00 24.83 832 TRP A CA 1
ATOM 2334 C C . TRP A 1 291 ? 9.526 12.282 56.005 1.00 29.63 832 TRP A C 1
ATOM 2335 O O . TRP A 1 291 ? 9.492 11.444 55.101 1.00 31.16 832 TRP A O 1
ATOM 2346 N N . GLN A 1 292 ? 10.673 12.790 56.464 1.00 29.85 833 GLN A N 1
ATOM 2347 C CA . GLN A 1 292 ? 11.934 12.297 55.934 1.00 31.59 833 GLN A CA 1
ATOM 2348 C C . GLN A 1 292 ? 12.182 10.852 56.355 1.00 31.80 833 GLN A C 1
ATOM 2349 O O . GLN A 1 292 ? 12.693 10.055 55.565 1.00 36.91 833 GLN A O 1
ATOM 2355 N N . PHE A 1 293 ? 11.823 10.496 57.583 1.00 31.13 834 PHE A N 1
ATOM 2356 C CA . PHE A 1 293 ? 12.012 9.127 58.048 1.00 31.43 834 PHE A CA 1
ATOM 2357 C C . PHE A 1 293 ? 11.223 8.127 57.199 1.00 34.48 834 PHE A C 1
ATOM 2358 O O . PHE A 1 293 ? 11.769 7.101 56.773 1.00 36.56 834 PHE A O 1
ATOM 2366 N N . VAL A 1 294 ? 9.941 8.404 56.930 1.00 30.48 835 VAL A N 1
ATOM 2367 C CA . VAL A 1 294 ? 9.147 7.412 56.208 1.00 30.47 835 VAL A CA 1
ATOM 2368 C C . VAL A 1 294 ? 9.580 7.327 54.740 1.00 35.74 835 VAL A C 1
ATOM 2369 O O . VAL A 1 294 ? 9.317 6.311 54.088 1.00 31.70 835 VAL A O 1
ATOM 2373 N N . LYS A 1 295 ? 10.280 8.349 54.207 1.00 39.58 836 LYS A N 1
ATOM 2374 C CA . LYS A 1 295 ? 10.806 8.277 52.834 1.00 36.78 836 LYS A CA 1
ATOM 2375 C C . LYS A 1 295 ? 11.963 7.304 52.697 1.00 32.83 836 LYS A C 1
ATOM 2376 O O . LYS A 1 295 ? 12.202 6.810 51.597 1.00 35.60 836 LYS A O 1
ATOM 2382 N N . GLU A 1 296 ? 12.689 7.027 53.775 1.00 35.04 837 GLU A N 1
ATOM 2383 C CA . GLU A 1 296 ? 13.858 6.154 53.712 1.00 34.40 837 GLU A CA 1
ATOM 2384 C C . GLU A 1 296 ? 13.539 4.702 54.043 1.00 37.24 837 GLU A C 1
ATOM 2385 O O . GLU A 1 296 ? 14.079 3.801 53.399 1.00 44.26 837 GLU A O 1
ATOM 2391 N N . THR A 1 297 ? 12.700 4.455 55.051 1.00 31.16 838 THR A N 1
ATOM 2392 C CA . THR A 1 297 ? 12.505 3.098 55.534 1.00 36.99 838 THR A CA 1
ATOM 2393 C C . THR A 1 297 ? 11.840 2.213 54.489 1.00 34.37 838 THR A C 1
ATOM 2394 O O . THR A 1 297 ? 11.262 2.675 53.502 1.00 32.40 838 THR A O 1
ATOM 2398 N N . ASP A 1 298 ? 11.942 0.908 54.737 1.00 39.03 839 ASP A N 1
ATOM 2399 C CA . ASP A 1 298 ? 11.243 -0.104 53.947 1.00 46.44 839 ASP A CA 1
ATOM 2400 C C . ASP A 1 298 ? 9.760 0.180 53.886 1.00 44.94 839 ASP A C 1
ATOM 2401 O O . ASP A 1 298 ? 9.227 0.977 54.662 1.00 43.18 839 ASP A O 1
ATOM 2406 N N . ASN A 1 299 ? 9.061 -0.552 53.051 1.00 49.18 840 ASN A N 1
ATOM 2407 C CA . ASN A 1 299 ? 7.623 -0.452 53.089 1.00 43.45 840 ASN A CA 1
ATOM 2408 C C . ASN A 1 299 ? 7.030 -1.424 54.102 1.00 41.99 840 ASN A C 1
ATOM 2409 O O . ASN A 1 299 ? 5.863 -1.283 54.469 1.00 43.82 840 ASN A O 1
ATOM 2414 N N . GLU A 1 300 ? 7.823 -2.384 54.592 1.00 38.14 841 GLU A N 1
ATOM 2415 C CA . GLU A 1 300 ? 7.408 -3.174 55.749 1.00 41.35 841 GLU A CA 1
ATOM 2416 C C . GLU A 1 300 ? 7.325 -2.313 56.998 1.00 37.70 841 GLU A C 1
ATOM 2417 O O . GLU A 1 300 ? 6.442 -2.516 57.837 1.00 36.41 841 GLU A O 1
ATOM 2423 N N . VAL A 1 301 ? 8.268 -1.375 57.153 1.00 33.47 842 VAL A N 1
ATOM 2424 C CA . VAL A 1 301 ? 8.249 -0.466 58.288 1.00 30.55 842 VAL A CA 1
ATOM 2425 C C . VAL A 1 301 ? 7.056 0.478 58.194 1.00 29.60 842 VAL A C 1
ATOM 2426 O O . VAL A 1 301 ? 6.362 0.710 59.187 1.00 29.31 842 VAL A O 1
ATOM 2430 N N . ARG A 1 302 ? 6.776 1.003 56.995 1.00 28.29 843 ARG A N 1
ATOM 2431 C CA . ARG A 1 302 ? 5.612 1.865 56.796 1.00 26.26 843 ARG A CA 1
ATOM 2432 C C . ARG A 1 302 ? 4.326 1.174 57.236 1.00 31.51 843 ARG A C 1
ATOM 2433 O O . ARG A 1 302 ? 3.488 1.775 57.921 1.00 31.38 843 ARG A O 1
ATOM 2441 N N . MET A 1 303 ? 4.148 -0.093 56.851 1.00 31.46 844 MET A N 1
ATOM 2442 C CA . MET A 1 303 ? 2.912 -0.791 57.184 1.00 30.06 844 MET A CA 1
ATOM 2443 C C . MET A 1 303 ? 2.825 -1.070 58.665 1.00 28.22 844 MET A C 1
ATOM 2444 O O . MET A 1 303 ? 1.754 -0.935 59.265 1.00 27.68 844 MET A O 1
ATOM 2449 N N . ARG A 1 304 ? 3.935 -1.467 59.275 1.00 27.47 845 ARG A N 1
ATOM 2450 C CA . ARG A 1 304 ? 3.907 -1.631 60.717 1.00 28.24 845 ARG A CA 1
ATOM 2451 C C . ARG A 1 304 ? 3.608 -0.306 61.417 1.00 29.56 845 ARG A C 1
ATOM 2452 O O . ARG A 1 304 ? 3.020 -0.303 62.505 1.00 30.08 845 ARG A O 1
ATOM 2460 N N . LEU A 1 305 ? 3.970 0.830 60.804 1.00 24.44 846 LEU A N 1
ATOM 2461 C CA . LEU A 1 305 ? 3.658 2.107 61.435 1.00 27.45 846 LEU A CA 1
ATOM 2462 C C . LEU A 1 305 ? 2.174 2.452 61.288 1.00 27.88 846 LEU A C 1
ATOM 2463 O O . LEU A 1 305 ? 1.562 2.963 62.231 1.00 27.94 846 LEU A O 1
ATOM 2468 N N . LEU A 1 306 ? 1.577 2.173 60.126 1.00 24.74 847 LEU A N 1
ATOM 2469 C CA . LEU A 1 306 ? 0.127 2.289 59.984 1.00 27.23 847 LEU A CA 1
ATOM 2470 C C . LEU A 1 306 ? -0.609 1.416 61.004 1.00 29.65 847 LEU A C 1
ATOM 2471 O O . LEU A 1 306 ? -1.592 1.853 61.611 1.00 30.52 847 LEU A O 1
ATOM 2476 N N . GLN A 1 307 ? -0.131 0.194 61.231 1.00 28.27 848 GLN A N 1
ATOM 2477 C CA . GLN A 1 307 ? -0.718 -0.649 62.263 1.00 29.16 848 GLN A CA 1
ATOM 2478 C C . GLN A 1 307 ? -0.638 0.007 63.637 1.00 28.58 848 GLN A C 1
ATOM 2479 O O . GLN A 1 307 ? -1.643 0.101 64.357 1.00 30.55 848 GLN A O 1
ATOM 2485 N N . PHE A 1 308 ? 0.552 0.463 64.018 1.00 30.65 849 PHE A N 1
ATOM 2486 C CA . PHE A 1 308 ? 0.764 1.010 65.353 1.00 24.37 849 PHE A CA 1
ATOM 2487 C C . PHE A 1 308 ? -0.094 2.239 65.593 1.00 27.99 849 PHE A C 1
ATOM 2488 O O . PHE A 1 308 ? -0.503 2.487 66.733 1.00 30.04 849 PHE A O 1
ATOM 2496 N N . VAL A 1 309 ? -0.411 2.994 64.542 1.00 25.60 850 VAL A N 1
ATOM 2497 C CA . VAL A 1 309 ? -1.156 4.235 64.685 1.00 31.02 850 VAL A CA 1
ATOM 2498 C C . VAL A 1 309 ? -2.648 4.060 64.371 1.00 34.28 850 VAL A C 1
ATOM 2499 O O . VAL A 1 309 ? -3.505 4.511 65.135 1.00 34.85 850 VAL A O 1
ATOM 2503 N N . THR A 1 310 ? -2.996 3.416 63.258 1.00 33.96 851 THR A N 1
ATOM 2504 C CA . THR A 1 310 ? -4.413 3.321 62.930 1.00 30.93 851 THR A CA 1
ATOM 2505 C C . THR A 1 310 ? -5.060 2.039 63.438 1.00 35.94 851 THR A C 1
ATOM 2506 O O . THR A 1 310 ? -6.298 1.956 63.468 1.00 33.83 851 THR A O 1
ATOM 2510 N N . GLY A 1 311 ? -4.267 1.044 63.842 1.00 32.33 852 GLY A N 1
ATOM 2511 C CA . GLY A 1 311 ? -4.813 -0.223 64.281 1.00 29.11 852 GLY A CA 1
ATOM 2512 C C . GLY A 1 311 ? -4.959 -1.274 63.197 1.00 34.48 852 GLY A C 1
ATOM 2513 O O . GLY A 1 311 ? -5.411 -2.388 63.492 1.00 30.34 852 GLY A O 1
ATOM 2514 N N . THR A 1 312 ? -4.585 -0.966 61.958 1.00 32.45 853 THR A N 1
ATOM 2515 C CA . THR A 1 312 ? -4.647 -1.944 60.883 1.00 30.11 853 THR A CA 1
ATOM 2516 C C . THR A 1 312 ? -3.659 -1.557 59.791 1.00 34.48 853 THR A C 1
ATOM 2517 O O . THR A 1 312 ? -3.224 -0.401 59.696 1.00 31.21 853 THR A O 1
ATOM 2521 N N . CYS A 1 313 ? -3.315 -2.545 58.963 1.00 29.36 854 CYS A N 1
ATOM 2522 C CA . CYS A 1 313 ? -2.555 -2.307 57.748 1.00 29.81 854 CYS A CA 1
ATOM 2523 C C . CYS A 1 313 ? -3.434 -2.122 56.526 1.00 31.85 854 CYS A C 1
ATOM 2524 O O . CYS A 1 313 ? -2.911 -1.885 55.438 1.00 33.72 854 CYS A O 1
ATOM 2527 N N . ARG A 1 314 ? -4.745 -2.237 56.655 1.00 34.85 855 ARG A N 1
ATOM 2528 C CA . ARG A 1 314 ? -5.608 -2.100 55.495 1.00 39.13 855 ARG A CA 1
ATOM 2529 C C . ARG A 1 314 ? -5.981 -0.637 55.319 1.00 32.75 855 ARG A C 1
ATOM 2530 O O . ARG A 1 314 ? -6.113 0.097 56.296 1.00 36.69 855 ARG A O 1
ATOM 2538 N N . LEU A 1 315 ? -6.095 -0.202 54.068 1.00 35.05 856 LEU A N 1
ATOM 2539 C CA . LEU A 1 315 ? -6.408 1.192 53.793 1.00 34.72 856 LEU A CA 1
ATOM 2540 C C . LEU A 1 315 ? -7.765 1.306 53.144 1.00 38.19 856 LEU A C 1
ATOM 2541 O O . LEU A 1 315 ? -8.070 0.550 52.215 1.00 43.29 856 LEU A O 1
ATOM 2546 N N . PRO A 1 316 ? -8.586 2.245 53.586 1.00 37.06 857 PRO A N 1
ATOM 2547 C CA . PRO A 1 316 ? -9.964 2.299 53.117 1.00 39.94 857 PRO A CA 1
ATOM 2548 C C . PRO A 1 316 ? -10.047 2.471 51.614 1.00 48.58 857 PRO A C 1
ATOM 2549 O O . PRO A 1 316 ? -9.065 2.799 50.943 1.00 36.30 857 PRO A O 1
ATOM 2553 N N . LEU A 1 317 ? -11.250 2.210 51.095 1.00 54.52 858 LEU A N 1
ATOM 2554 C CA . LEU A 1 317 ? -11.577 2.513 49.714 1.00 52.62 858 LEU A CA 1
ATOM 2555 C C . LEU A 1 317 ? -11.604 4.021 49.569 1.00 53.82 858 LEU A C 1
ATOM 2556 O O . LEU A 1 317 ? -12.450 4.689 50.176 1.00 53.57 858 LEU A O 1
ATOM 2561 N N . GLY A 1 318 ? -10.649 4.567 48.813 1.00 49.24 859 GLY A N 1
ATOM 2562 C CA . GLY A 1 318 ? -10.489 6.006 48.655 1.00 46.78 859 GLY A CA 1
ATOM 2563 C C . GLY A 1 318 ? -9.121 6.536 49.034 1.00 43.55 859 GLY A C 1
ATOM 2564 O O . GLY A 1 318 ? -8.764 7.626 48.589 1.00 44.90 859 GLY A O 1
ATOM 2565 N N . GLY A 1 319 ? -8.339 5.807 49.825 1.00 40.68 860 GLY A N 1
ATOM 2566 C CA . GLY A 1 319 ? -7.067 6.293 50.318 1.00 33.10 860 GLY A CA 1
ATOM 2567 C C . GLY A 1 319 ? -7.148 6.883 51.714 1.00 35.76 860 GLY A C 1
ATOM 2568 O O . GLY A 1 319 ? -8.081 6.637 52.489 1.00 35.40 860 GLY A O 1
ATOM 2569 N N . PHE A 1 320 ? -6.127 7.687 52.038 1.00 33.12 861 PHE A N 1
ATOM 2570 C CA . PHE A 1 320 ? -6.015 8.245 53.387 1.00 28.51 861 PHE A CA 1
ATOM 2571 C C . PHE A 1 320 ? -7.063 9.313 53.665 1.00 27.30 861 PHE A C 1
ATOM 2572 O O . PHE A 1 320 ? -7.411 9.526 54.824 1.00 27.80 861 PHE A O 1
ATOM 2580 N N . ALA A 1 321 ? -7.578 9.983 52.636 1.00 26.15 862 ALA A N 1
ATOM 2581 C CA . ALA A 1 321 ? -8.654 10.933 52.865 1.00 29.01 862 ALA A CA 1
ATOM 2582 C C . ALA A 1 321 ? -9.840 10.298 53.597 1.00 37.44 862 ALA A C 1
ATOM 2583 O O . ALA A 1 321 ? -10.490 10.974 54.417 1.00 36.31 862 ALA A O 1
ATOM 2585 N N . GLU A 1 322 ? -10.115 9.003 53.353 1.00 33.67 863 GLU A N 1
ATOM 2586 C CA . GLU A 1 322 ? -11.306 8.342 53.889 1.00 40.36 863 GLU A CA 1
ATOM 2587 C C . GLU A 1 322 ? -11.094 7.700 55.257 1.00 38.46 863 GLU A C 1
ATOM 2588 O O . GLU A 1 322 ? -11.965 6.934 55.692 1.00 45.90 863 GLU A O 1
ATOM 2594 N N . LEU A 1 323 ? -9.976 7.957 55.933 1.00 31.94 864 LEU A N 1
ATOM 2595 C CA . LEU A 1 323 ? -9.694 7.241 57.176 1.00 34.18 864 LEU A CA 1
ATOM 2596 C C . LEU A 1 323 ? -10.756 7.499 58.229 1.00 38.42 864 LEU A C 1
ATOM 2597 O O . LEU A 1 323 ? -11.147 8.644 58.476 1.00 40.47 864 LEU A O 1
ATOM 2602 N N . MET A 1 324 ? -11.189 6.421 58.872 1.00 41.69 865 MET A N 1
ATOM 2603 C CA . MET A 1 324 ? -12.254 6.443 59.859 1.00 44.48 865 MET A CA 1
ATOM 2604 C C . MET A 1 324 ? -11.716 5.968 61.198 1.00 43.00 865 MET A C 1
ATOM 2605 O O . MET A 1 324 ? -10.828 5.107 61.261 1.00 41.09 865 MET A O 1
ATOM 2610 N N . GLY A 1 325 ? -12.253 6.537 62.263 1.00 41.27 866 GLY A N 1
ATOM 2611 C CA . GLY A 1 325 ? -11.837 6.141 63.587 1.00 44.87 866 GLY A CA 1
ATOM 2612 C C . GLY A 1 325 ? -13.049 5.804 64.416 1.00 51.48 866 GLY A C 1
ATOM 2613 O O . GLY A 1 325 ? -13.928 5.070 63.960 1.00 51.51 866 GLY A O 1
ATOM 2614 N N . SER A 1 326 ? -13.118 6.328 65.631 1.00 55.97 867 SER A N 1
ATOM 2615 C CA . SER A 1 326 ? -14.317 6.122 66.431 1.00 66.20 867 SER A CA 1
ATOM 2616 C C . SER A 1 326 ? -15.494 6.882 65.817 1.00 71.91 867 SER A C 1
ATOM 2617 O O . SER A 1 326 ? -16.015 6.485 64.769 1.00 70.46 867 SER A O 1
ATOM 2620 N N . ASN A 1 327 ? -15.883 8.007 66.415 1.00 66.34 868 ASN A N 1
ATOM 2621 C CA . ASN A 1 327 ? -17.127 8.665 66.039 1.00 68.23 868 ASN A CA 1
ATOM 2622 C C . ASN A 1 327 ? -17.168 9.208 64.608 1.00 62.95 868 ASN A C 1
ATOM 2623 O O . ASN A 1 327 ? -17.874 10.182 64.343 1.00 66.38 868 ASN A O 1
ATOM 2628 N N . GLY A 1 328 ? -16.465 8.599 63.662 1.00 58.66 869 GLY A N 1
ATOM 2629 C CA . GLY A 1 328 ? -16.590 9.032 62.289 1.00 57.38 869 GLY A CA 1
ATOM 2630 C C . GLY A 1 328 ? -15.274 9.312 61.594 1.00 49.06 869 GLY A C 1
ATOM 2631 O O . GLY A 1 328 ? -14.248 8.707 61.906 1.00 48.83 869 GLY A O 1
ATOM 2632 N N . PRO A 1 329 ? -15.293 10.209 60.608 1.00 46.82 870 PRO A N 1
ATOM 2633 C CA . PRO A 1 329 ? -14.070 10.508 59.847 1.00 44.64 870 PRO A CA 1
ATOM 2634 C C . PRO A 1 329 ? -12.934 10.987 60.745 1.00 43.65 870 PRO A C 1
ATOM 2635 O O . PRO A 1 329 ? -13.112 11.849 61.611 1.00 40.94 870 PRO A O 1
ATOM 2639 N N . GLN A 1 330 ? -11.754 10.404 60.547 1.00 37.70 871 GLN A N 1
ATOM 2640 C CA . GLN A 1 330 ? -10.649 10.653 61.467 1.00 42.43 871 GLN A CA 1
ATOM 2641 C C . GLN A 1 330 ? -9.332 10.411 60.732 1.00 35.66 871 GLN A C 1
ATOM 2642 O O . GLN A 1 330 ? -8.872 9.268 60.636 1.00 36.87 871 GLN A O 1
ATOM 2648 N N . LYS A 1 331 ? -8.741 11.494 60.221 1.00 34.99 872 LYS A N 1
ATOM 2649 C CA . LYS A 1 331 ? -7.529 11.450 59.406 1.00 28.83 872 LYS A CA 1
ATOM 2650 C C . LYS A 1 331 ? -6.292 11.200 60.260 1.00 26.16 872 LYS A C 1
ATOM 2651 O O . LYS A 1 331 ? -6.238 11.513 61.451 1.00 27.27 872 LYS A O 1
ATOM 2657 N N . PHE A 1 332 ? -5.288 10.620 59.623 1.00 25.69 873 PHE A N 1
ATOM 2658 C CA . PHE A 1 332 ? -3.984 10.420 60.254 1.00 28.01 873 PHE A CA 1
ATOM 2659 C C . PHE A 1 332 ? -3.495 11.701 60.943 1.00 28.44 873 PHE A C 1
ATOM 2660 O O . PHE A 1 332 ? -3.456 12.783 60.340 1.00 24.56 873 PHE A O 1
ATOM 2668 N N . CYS A 1 333 ? -3.133 11.568 62.221 1.00 27.84 874 CYS A N 1
ATOM 2669 C CA . CYS A 1 333 ? -2.920 12.720 63.078 1.00 26.35 874 CYS A CA 1
ATOM 2670 C C . CYS A 1 333 ? -1.666 12.552 63.913 1.00 29.29 874 CYS A C 1
ATOM 2671 O O . CYS A 1 333 ? -1.448 11.487 64.506 1.00 28.48 874 CYS A O 1
ATOM 2674 N N . ILE A 1 334 ? -0.861 13.625 63.973 1.00 23.27 875 ILE A N 1
ATOM 2675 C CA . ILE A 1 334 ? 0.350 13.673 64.789 1.00 25.99 875 ILE A CA 1
ATOM 2676 C C . ILE A 1 334 ? 0.242 14.839 65.771 1.00 23.77 875 ILE A C 1
ATOM 2677 O O . ILE A 1 334 ? -0.260 15.914 65.423 1.00 23.76 875 ILE A O 1
ATOM 2682 N N . GLU A 1 335 ? 0.694 14.613 67.005 1.00 22.62 876 GLU A N 1
ATOM 2683 C CA . GLU A 1 335 ? 0.528 15.543 68.114 1.00 23.73 876 GLU A CA 1
ATOM 2684 C C . GLU A 1 335 ? 1.752 15.516 69.017 1.00 26.30 876 GLU A C 1
ATOM 2685 O O . GLU A 1 335 ? 2.280 14.443 69.336 1.00 27.84 876 GLU A O 1
ATOM 2691 N N . LYS A 1 336 ? 2.198 16.707 69.430 1.00 29.48 877 LYS A N 1
ATOM 2692 C CA . LYS A 1 336 ? 3.375 16.840 70.281 1.00 25.72 877 LYS A CA 1
ATOM 2693 C C . LYS A 1 336 ? 2.984 16.617 71.731 1.00 25.21 877 LYS A C 1
ATOM 2694 O O . LYS A 1 336 ? 2.033 17.227 72.213 1.00 33.83 877 LYS A O 1
ATOM 2700 N N . VAL A 1 337 ? 3.698 15.734 72.425 1.00 27.36 878 VAL A N 1
ATOM 2701 C CA . VAL A 1 337 ? 3.459 15.479 73.843 1.00 30.23 878 VAL A CA 1
ATOM 2702 C C . VAL A 1 337 ? 4.787 15.223 74.540 1.00 32.66 878 VAL A C 1
ATOM 2703 O O . VAL A 1 337 ? 5.734 14.702 73.942 1.00 38.88 878 VAL A O 1
ATOM 2707 N N . GLY A 1 338 ? 4.846 15.587 75.818 1.00 32.88 879 GLY A N 1
ATOM 2708 C CA . GLY A 1 338 ? 5.963 15.231 76.681 1.00 41.63 879 GLY A CA 1
ATOM 2709 C C . GLY A 1 338 ? 7.280 15.864 76.254 1.00 42.03 879 GLY A C 1
ATOM 2710 O O . GLY A 1 338 ? 7.335 16.985 75.756 1.00 41.77 879 GLY A O 1
ATOM 2711 N N . LYS A 1 339 ? 8.363 15.112 76.420 1.00 40.73 880 LYS A N 1
ATOM 2712 C CA . LYS A 1 339 ? 9.689 15.649 76.178 1.00 47.50 880 LYS A CA 1
ATOM 2713 C C . LYS A 1 339 ? 10.549 14.608 75.458 1.00 44.29 880 LYS A C 1
ATOM 2714 O O . LYS A 1 339 ? 10.184 13.436 75.341 1.00 44.07 880 LYS A O 1
ATOM 2720 N N . ASP A 1 340 ? 11.711 15.058 74.969 1.00 42.02 881 ASP A N 1
ATOM 2721 C CA . ASP A 1 340 ? 12.623 14.237 74.175 1.00 42.73 881 ASP A CA 1
ATOM 2722 C C . ASP A 1 340 ? 13.087 12.994 74.911 1.00 43.28 881 ASP A C 1
ATOM 2723 O O . ASP A 1 340 ? 13.710 12.120 74.291 1.00 40.70 881 ASP A O 1
ATOM 2728 N N . THR A 1 341 ? 12.824 12.898 76.209 1.00 42.19 882 THR A N 1
ATOM 2729 C CA . THR A 1 341 ? 13.150 11.674 76.924 1.00 45.12 882 THR A CA 1
ATOM 2730 C C . THR A 1 341 ? 12.077 10.588 76.749 1.00 49.51 882 THR A C 1
ATOM 2731 O O . THR A 1 341 ? 12.398 9.397 76.846 1.00 43.23 882 THR A O 1
ATOM 2735 N N . TRP A 1 342 ? 10.834 10.969 76.433 1.00 47.47 883 TRP A N 1
ATOM 2736 C CA . TRP A 1 342 ? 9.714 10.033 76.332 1.00 45.09 883 TRP A CA 1
ATOM 2737 C C . TRP A 1 342 ? 9.827 9.141 75.091 1.00 38.17 883 TRP A C 1
ATOM 2738 O O . TRP A 1 342 ? 10.612 9.385 74.171 1.00 38.65 883 TRP A O 1
ATOM 2749 N N . LEU A 1 343 ? 8.992 8.079 75.070 1.00 42.53 884 LEU A N 1
ATOM 2750 C CA . LEU A 1 343 ? 8.907 7.239 73.879 1.00 39.44 884 LEU A CA 1
ATOM 2751 C C . LEU A 1 343 ? 7.664 7.611 73.079 1.00 31.11 884 LEU A C 1
ATOM 2752 O O . LEU A 1 343 ? 6.717 8.159 73.646 1.00 35.05 884 LEU A O 1
ATOM 2757 N N . PRO A 1 344 ? 7.591 7.360 71.771 1.00 25.90 885 PRO A N 1
ATOM 2758 C CA . PRO A 1 344 ? 6.354 7.672 71.046 1.00 35.51 885 PRO A CA 1
ATOM 2759 C C . PRO A 1 344 ? 5.246 6.690 71.442 1.00 34.31 885 PRO A C 1
ATOM 2760 O O . PRO A 1 344 ? 5.499 5.583 71.927 1.00 35.59 885 PRO A O 1
ATOM 2764 N N . ARG A 1 345 ? 4.003 7.088 71.201 1.00 28.53 886 ARG A N 1
ATOM 2765 C CA . ARG A 1 345 ? 2.873 6.220 71.524 1.00 35.19 886 ARG A CA 1
ATOM 2766 C C . ARG A 1 345 ? 1.688 6.607 70.648 1.00 34.58 886 ARG A C 1
ATOM 2767 O O . ARG A 1 345 ? 1.746 7.580 69.891 1.00 36.17 886 ARG A O 1
ATOM 2775 N N . SER A 1 346 ? 0.602 5.842 70.758 1.00 32.70 887 SER A N 1
ATOM 2776 C CA . SER A 1 346 ? -0.470 6.007 69.786 1.00 32.29 887 SER A CA 1
ATOM 2777 C C . SER A 1 346 ? -1.827 5.677 70.396 1.00 37.25 887 SER A C 1
ATOM 2778 O O . SER A 1 346 ? -1.933 5.056 71.455 1.00 35.92 887 SER A O 1
ATOM 2781 N N . HIS A 1 347 ? -2.869 6.104 69.688 1.00 33.94 888 HIS A N 1
ATOM 2782 C CA . HIS A 1 347 ? -4.258 5.856 70.053 1.00 34.01 888 HIS A CA 1
ATOM 2783 C C . HIS A 1 347 ? -4.962 5.461 68.755 1.00 37.14 888 HIS A C 1
ATOM 2784 O O . HIS A 1 347 ? -5.367 6.329 67.974 1.00 36.94 888 HIS A O 1
ATOM 2791 N N . THR A 1 348 ? -5.108 4.149 68.536 1.00 34.78 889 THR A N 1
ATOM 2792 C CA . THR A 1 348 ? -5.550 3.625 67.244 1.00 33.69 889 THR A CA 1
ATOM 2793 C C . THR A 1 348 ? -6.999 3.961 66.946 1.00 33.26 889 THR A C 1
ATOM 2794 O O . THR A 1 348 ? -7.405 3.956 65.775 1.00 30.42 889 THR A O 1
ATOM 2798 N N . CYS A 1 349 ? -7.782 4.250 67.983 1.00 32.33 890 CYS A N 1
ATOM 2799 C CA . CYS A 1 349 ? -9.164 4.673 67.792 1.00 38.06 890 CYS A CA 1
ATOM 2800 C C . CYS A 1 349 ? -9.253 6.040 67.151 1.00 40.27 890 CYS A C 1
ATOM 2801 O O . CYS A 1 349 ? -10.291 6.383 66.576 1.00 40.47 890 CYS A O 1
ATOM 2804 N N . PHE A 1 350 ? -8.201 6.838 67.284 1.00 37.15 891 PHE A N 1
ATOM 2805 C CA . PHE A 1 350 ? -8.177 8.191 66.780 1.00 38.79 891 PHE A CA 1
ATOM 2806 C C . PHE A 1 350 ? -7.183 8.348 65.644 1.00 38.87 891 PHE A C 1
ATOM 2807 O O . PHE A 1 350 ? -7.037 9.454 65.108 1.00 33.05 891 PHE A O 1
ATOM 2815 N N . ASN A 1 351 ? -6.535 7.254 65.234 1.00 38.13 892 ASN A N 1
ATOM 2816 C CA . ASN A 1 351 ? -5.513 7.304 64.199 1.00 32.30 892 ASN A CA 1
ATOM 2817 C C . ASN A 1 351 ? -4.471 8.376 64.539 1.00 26.21 892 ASN A C 1
ATOM 2818 O O . ASN A 1 351 ? -4.058 9.155 63.683 1.00 26.81 892 ASN A O 1
ATOM 2823 N N . ARG A 1 352 ? -4.047 8.407 65.806 1.00 25.50 893 ARG A N 1
ATOM 2824 C CA . ARG A 1 352 ? -3.224 9.476 66.354 1.00 30.27 893 ARG A CA 1
ATOM 2825 C C . ARG A 1 352 ? -1.865 8.967 66.819 1.00 29.59 893 ARG A C 1
ATOM 2826 O O . ARG A 1 352 ? -1.785 7.989 67.570 1.00 29.13 893 ARG A O 1
ATOM 2834 N N . LEU A 1 353 ? -0.800 9.669 66.403 1.00 27.27 894 LEU A N 1
ATOM 2835 C CA . LEU A 1 353 ? 0.561 9.409 66.871 1.00 24.89 894 LEU A CA 1
ATOM 2836 C C . LEU A 1 353 ? 0.978 10.530 67.815 1.00 29.39 894 LEU A C 1
ATOM 2837 O O . LEU A 1 353 ? 0.885 11.714 67.463 1.00 27.65 894 LEU A O 1
ATOM 2842 N N . ASP A 1 354 ? 1.422 10.152 69.014 1.00 28.97 895 ASP A N 1
ATOM 2843 C CA . ASP A 1 354 ? 1.945 11.091 70.003 1.00 29.32 895 ASP A CA 1
ATOM 2844 C C . ASP A 1 354 ? 3.459 11.169 69.806 1.00 34.80 895 ASP A C 1
ATOM 2845 O O . ASP A 1 354 ? 4.205 10.323 70.306 1.00 35.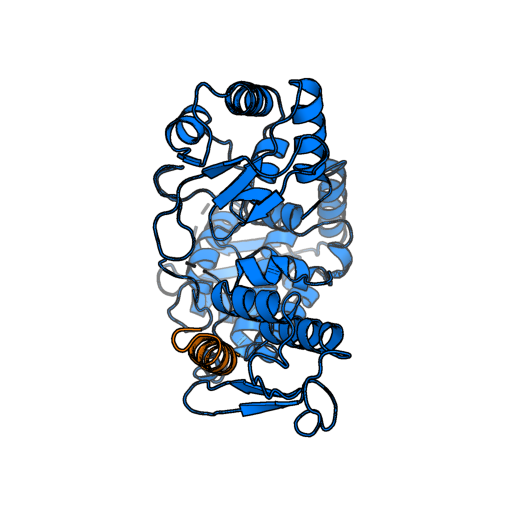38 895 ASP A O 1
ATOM 2850 N N . LEU A 1 355 ? 3.916 12.200 69.087 1.00 32.56 896 LEU A N 1
ATOM 2851 C CA . LEU A 1 355 ? 5.317 12.357 68.706 1.00 26.16 896 LEU A CA 1
ATOM 2852 C C . LEU A 1 355 ? 6.004 13.401 69.568 1.00 28.41 896 LEU A C 1
ATOM 2853 O O . LEU A 1 355 ? 5.787 14.607 69.360 1.00 29.75 896 LEU A O 1
ATOM 2858 N N . PRO A 1 356 ? 6.836 12.999 70.526 1.00 30.54 897 PRO A N 1
ATOM 2859 C CA . PRO A 1 356 ? 7.497 13.987 71.393 1.00 32.67 897 PRO A CA 1
ATOM 2860 C C . PRO A 1 356 ? 8.494 14.840 70.627 1.00 35.37 897 PRO A C 1
ATOM 2861 O O . PRO A 1 356 ? 9.024 14.422 69.580 1.00 29.45 897 PRO A O 1
ATOM 2865 N N . PRO A 1 357 ? 8.799 16.075 71.127 1.00 35.70 898 PRO A N 1
ATOM 2866 C CA . PRO A 1 357 ? 9.642 17.057 70.423 1.00 32.18 898 PRO A CA 1
ATOM 2867 C C . PRO A 1 357 ? 11.133 16.746 70.547 1.00 36.12 898 PRO A C 1
ATOM 2868 O O . PRO A 1 357 ? 11.882 17.325 71.326 1.00 41.36 898 PRO A O 1
ATOM 2872 N N . TYR A 1 358 ? 11.589 15.783 69.759 1.00 36.50 899 TYR A N 1
ATOM 2873 C CA . TYR A 1 358 ? 12.963 15.331 69.848 1.00 36.87 899 TYR A CA 1
ATOM 2874 C C . TYR A 1 358 ? 13.924 16.421 69.378 1.00 35.77 899 TYR A C 1
ATOM 2875 O O . TYR A 1 358 ? 13.527 17.395 68.733 1.00 34.39 899 TYR A O 1
ATOM 2884 N N . LYS A 1 359 ? 15.213 16.225 69.694 1.00 37.90 900 LYS A N 1
ATOM 2885 C CA . LYS A 1 359 ? 16.272 17.206 69.436 1.00 42.16 900 LYS A CA 1
ATOM 2886 C C . LYS A 1 359 ? 16.961 17.074 68.082 1.00 37.04 900 LYS A C 1
ATOM 2887 O O . LYS A 1 359 ? 17.414 18.078 67.538 1.00 34.45 900 LYS A O 1
ATOM 2893 N N . SER A 1 360 ? 17.081 15.873 67.533 1.00 38.70 901 SER A N 1
ATOM 2894 C CA . SER A 1 360 ? 17.714 15.700 66.236 1.00 37.98 901 SER A CA 1
ATOM 2895 C C . SER A 1 360 ? 16.940 14.672 65.419 1.00 35.68 901 SER A C 1
ATOM 2896 O O . SER A 1 360 ? 16.162 13.884 65.960 1.00 35.83 901 SER A O 1
ATOM 2899 N N . TYR A 1 361 ? 17.192 14.678 64.106 1.00 32.85 902 TYR A N 1
ATOM 2900 C CA . TYR A 1 361 ? 16.647 13.651 63.230 1.00 35.95 902 TYR A CA 1
ATOM 2901 C C . TYR A 1 361 ? 16.980 12.252 63.733 1.00 39.81 902 TYR A C 1
ATOM 2902 O O . TYR A 1 361 ? 16.109 11.374 63.758 1.00 38.46 902 TYR A O 1
ATOM 2911 N N . GLU A 1 362 ? 18.238 12.019 64.115 1.00 40.64 903 GLU A N 1
ATOM 2912 C CA . GLU A 1 362 ? 18.665 10.673 64.486 1.00 38.39 903 GLU A CA 1
ATOM 2913 C C . GLU A 1 362 ? 17.940 10.177 65.732 1.00 36.30 903 GLU A C 1
ATOM 2914 O O . GLU A 1 362 ? 17.561 9.002 65.805 1.00 36.84 903 GLU A O 1
ATOM 2920 N N . GLN A 1 363 ? 17.747 11.049 66.728 1.00 35.68 904 GLN A N 1
ATOM 2921 C CA . GLN A 1 363 ? 16.994 10.643 67.910 1.00 34.24 904 GLN A CA 1
ATOM 2922 C C . GLN A 1 363 ? 15.558 10.282 67.540 1.00 37.34 904 GLN A C 1
ATOM 2923 O O . GLN A 1 363 ? 15.012 9.284 68.030 1.00 35.33 904 GLN A O 1
ATOM 2929 N N . LEU A 1 364 ? 14.935 11.085 66.672 1.00 35.94 905 LEU A N 1
ATOM 2930 C CA . LEU A 1 364 ? 13.574 10.795 66.235 1.00 36.78 905 LEU A CA 1
ATOM 2931 C C . LEU A 1 364 ? 13.507 9.482 65.460 1.00 38.77 905 LEU A C 1
ATOM 2932 O O . LEU A 1 364 ? 12.589 8.679 65.678 1.00 36.39 905 LEU A O 1
ATOM 2937 N N . LYS A 1 365 ? 14.476 9.231 64.570 1.00 35.30 906 LYS A N 1
ATOM 2938 C CA . LYS A 1 365 ? 14.459 7.980 63.819 1.00 37.71 906 LYS A CA 1
ATOM 2939 C C . LYS A 1 365 ? 14.674 6.781 64.735 1.00 40.77 906 LYS A C 1
ATOM 2940 O O . LYS A 1 365 ? 14.045 5.730 64.559 1.00 37.17 906 LYS A O 1
ATOM 2946 N N . GLU A 1 366 ? 15.544 6.917 65.729 1.00 40.37 907 GLU A N 1
ATOM 2947 C CA . GLU A 1 366 ? 15.787 5.785 66.608 1.00 41.08 907 GLU A CA 1
ATOM 2948 C C . GLU A 1 366 ? 14.576 5.504 67.479 1.00 39.68 907 GLU A C 1
ATOM 2949 O O . GLU A 1 366 ? 14.278 4.345 67.785 1.00 43.49 907 GLU A O 1
ATOM 2955 N N . LYS A 1 367 ? 13.851 6.544 67.869 1.00 40.59 908 LYS A N 1
ATOM 2956 C CA . LYS A 1 367 ? 12.761 6.341 68.811 1.00 38.24 908 LYS A CA 1
ATOM 2957 C C . LYS A 1 367 ? 11.470 5.891 68.121 1.00 40.26 908 LYS A C 1
ATOM 2958 O O . LYS A 1 367 ? 10.734 5.068 68.684 1.00 37.33 908 LYS A O 1
ATOM 2964 N N . LEU A 1 368 ? 11.182 6.396 66.914 1.00 37.49 909 LEU A N 1
ATOM 2965 C CA . LEU A 1 368 ? 10.137 5.791 66.087 1.00 39.81 909 LEU A CA 1
ATOM 2966 C C . LEU A 1 368 ? 10.368 4.301 65.884 1.00 41.38 909 LEU A C 1
ATOM 2967 O O . LEU A 1 368 ? 9.514 3.481 66.240 1.00 45.38 909 LEU A O 1
ATOM 2972 N N . LEU A 1 369 ? 11.501 3.938 65.268 1.00 36.63 910 LEU A N 1
ATOM 2973 C CA . LEU A 1 369 ? 11.773 2.538 64.945 1.00 37.59 910 LEU A CA 1
ATOM 2974 C C . LEU A 1 369 ? 11.661 1.651 66.161 1.00 40.35 910 LEU A C 1
ATOM 2975 O O . LEU A 1 369 ? 11.219 0.501 66.049 1.00 41.78 910 LEU A O 1
ATOM 2980 N N . PHE A 1 370 ? 12.044 2.162 67.333 1.00 39.34 911 PHE A N 1
ATOM 2981 C CA . PHE A 1 370 ? 11.822 1.391 68.547 1.00 45.10 911 PHE A CA 1
ATOM 2982 C C . PHE A 1 370 ? 10.336 1.201 68.806 1.00 43.29 911 PHE A C 1
ATOM 2983 O O . PHE A 1 370 ? 9.884 0.079 69.053 1.00 48.80 911 PHE A O 1
ATOM 2991 N N . ALA A 1 371 ? 9.555 2.280 68.743 1.00 40.84 912 ALA A N 1
ATOM 2992 C CA . ALA A 1 371 ? 8.132 2.150 69.033 1.00 44.10 912 ALA A CA 1
ATOM 2993 C C . ALA A 1 371 ? 7.437 1.282 67.989 1.00 43.30 912 ALA A C 1
ATOM 2994 O O . ALA A 1 371 ? 6.583 0.464 68.330 1.00 44.49 912 ALA A O 1
ATOM 2996 N N . ILE A 1 372 ? 7.812 1.432 66.719 1.00 41.92 913 ILE A N 1
ATOM 2997 C CA . ILE A 1 372 ? 7.181 0.669 65.644 1.00 46.31 913 ILE A CA 1
ATOM 2998 C C . ILE A 1 372 ? 7.444 -0.826 65.806 1.00 49.14 913 ILE A C 1
ATOM 2999 O O . ILE A 1 372 ? 6.546 -1.653 65.609 1.00 41.42 913 ILE A O 1
ATOM 3004 N N . GLU A 1 373 ? 8.672 -1.198 66.170 1.00 52.11 914 GLU A N 1
ATOM 3005 C CA . GLU A 1 373 ? 9.111 -2.589 66.114 1.00 50.59 914 GLU A CA 1
ATOM 3006 C C . GLU A 1 373 ? 8.991 -3.328 67.437 1.00 49.74 914 GLU A C 1
ATOM 3007 O O . GLU A 1 373 ? 8.882 -4.553 67.433 1.00 49.91 914 GLU A O 1
ATOM 3013 N N . GLU A 1 374 ? 9.031 -2.626 68.565 1.00 52.26 915 GLU A N 1
ATOM 3014 C CA . GLU A 1 374 ? 9.182 -3.260 69.869 1.00 51.02 915 GLU A CA 1
ATOM 3015 C C . GLU A 1 374 ? 7.977 -3.102 70.774 1.00 47.99 915 GLU A C 1
ATOM 3016 O O . GLU A 1 374 ? 7.776 -3.939 71.651 1.00 48.55 915 GLU A O 1
ATOM 3022 N N . THR A 1 375 ? 7.214 -2.026 70.633 1.00 48.24 916 THR A N 1
ATOM 3023 C CA . THR A 1 375 ? 6.090 -1.770 71.518 1.00 47.38 916 THR A CA 1
ATOM 3024 C C . THR A 1 375 ? 4.784 -1.893 70.741 1.00 49.98 916 THR A C 1
ATOM 3025 O O . THR A 1 375 ? 4.764 -1.843 69.508 1.00 54.80 916 THR A O 1
ATOM 3029 N N . GLU A 1 376 ? 3.685 -2.049 71.477 1.00 44.56 917 GLU A N 1
ATOM 3030 C CA . GLU A 1 376 ? 2.406 -2.366 70.854 1.00 44.28 917 GLU A CA 1
ATOM 3031 C C . GLU A 1 376 ? 1.536 -1.141 70.579 1.00 38.28 917 GLU A C 1
ATOM 3032 O O . GLU A 1 376 ? 0.655 -1.194 69.700 1.00 32.10 917 GLU A O 1
ATOM 3038 N N . PRO B 2 3 ? -17.977 21.809 94.450 1.00 107.90 2 PRO B N 1
ATOM 3039 C CA . PRO B 2 3 ? -17.264 22.202 93.231 1.00 107.26 2 PRO B CA 1
ATOM 3040 C C . PRO B 2 3 ? -18.218 22.426 92.068 1.00 106.97 2 PRO B C 1
ATOM 3041 O O . PRO B 2 3 ? -18.012 21.858 90.997 1.00 107.60 2 PRO B O 1
ATOM 3043 N N . ALA B 2 4 ? -19.242 23.251 92.290 1.00 108.66 3 ALA B N 1
ATOM 3044 C CA . ALA B 2 4 ? -20.314 23.463 91.319 1.00 108.87 3 ALA B CA 1
ATOM 3045 C C . ALA B 2 4 ? -20.902 22.125 90.876 1.00 109.54 3 ALA B C 1
ATOM 3046 O O . ALA B 2 4 ? -21.055 21.842 89.686 1.00 111.15 3 ALA B O 1
ATOM 3048 N N . SER B 2 5 ? -21.211 21.287 91.870 1.00 107.74 4 SER B N 1
ATOM 3049 C CA . SER B 2 5 ? -21.809 19.963 91.670 1.00 102.17 4 SER B CA 1
ATOM 3050 C C . SER B 2 5 ? -20.929 19.077 90.789 1.00 100.13 4 SER B C 1
ATOM 3051 O O . SER B 2 5 ? -21.407 18.389 89.885 1.00 100.63 4 SER B O 1
ATOM 3054 N N . MET B 2 6 ? -19.627 19.097 91.063 1.00 100.87 5 MET B N 1
ATOM 3055 C CA . MET B 2 6 ? -18.707 18.202 90.376 1.00 102.29 5 MET B CA 1
ATOM 3056 C C . MET B 2 6 ? -18.748 16.822 91.030 1.00 93.09 5 MET B C 1
ATOM 3057 O O . MET B 2 6 ? -19.537 16.565 91.944 1.00 94.33 5 MET B O 1
ATOM 3059 N N . ARG B 2 7 ? -17.896 15.915 90.550 1.00 88.63 6 ARG B N 1
ATOM 3060 C CA . ARG B 2 7 ? -17.796 14.564 91.098 1.00 91.87 6 ARG B CA 1
ATOM 3061 C C . ARG B 2 7 ? -19.129 13.819 91.036 1.00 85.38 6 ARG B C 1
ATOM 3062 O O . ARG B 2 7 ? -19.199 12.704 90.509 1.00 80.33 6 ARG B O 1
ATOM 3064 N N . CYS B 2 8 ? -20.187 14.431 91.576 1.00 83.09 7 CYS B N 1
ATOM 3065 C CA . CYS B 2 8 ? -21.510 13.819 91.580 1.00 80.03 7 CYS B CA 1
ATOM 3066 C C . CYS B 2 8 ? -21.951 13.397 90.181 1.00 76.99 7 CYS B C 1
ATOM 3067 O O . CYS B 2 8 ? -22.571 12.342 90.011 1.00 75.57 7 CYS B O 1
ATOM 3070 N N . HIS B 2 9 ? -21.633 14.201 89.166 1.00 73.86 8 HIS B N 1
ATOM 3071 C CA . HIS B 2 9 ? -22.025 13.880 87.797 1.00 72.66 8 HIS B CA 1
ATOM 3072 C C . HIS B 2 9 ? -21.074 12.895 87.118 1.00 76.56 8 HIS B C 1
ATOM 3073 O O . HIS B 2 9 ? -21.487 12.202 86.180 1.00 73.42 8 HIS B O 1
ATOM 3080 N N . ARG B 2 10 ? -19.813 12.815 87.559 1.00 74.65 9 ARG B N 1
ATOM 3081 C CA . ARG B 2 10 ? -18.901 11.823 86.997 1.00 70.49 9 ARG B CA 1
ATOM 3082 C C . ARG B 2 10 ? -19.113 10.452 87.616 1.00 67.02 9 ARG B C 1
ATOM 3083 O O . ARG B 2 10 ? -19.076 9.440 86.907 1.00 60.48 9 ARG B O 1
ATOM 3091 N N . ALA B 2 11 ? -19.330 10.401 88.932 1.00 70.26 10 ALA B N 1
ATOM 3092 C CA . ALA B 2 11 ? -19.634 9.133 89.579 1.00 67.38 10 ALA B CA 1
ATOM 3093 C C . ALA B 2 11 ? -20.883 8.495 88.976 1.00 65.74 10 ALA B C 1
ATOM 3094 O O . ALA B 2 11 ? -20.909 7.286 88.716 1.00 64.74 10 ALA B O 1
ATOM 3096 N N . ALA B 2 12 ? -21.926 9.291 88.735 1.00 67.09 11 ALA B N 1
ATOM 3097 C CA . ALA B 2 12 ? -23.109 8.756 88.073 1.00 60.29 11 ALA B CA 1
ATOM 3098 C C . ALA B 2 12 ? -22.770 8.276 86.674 1.00 56.67 11 ALA B C 1
ATOM 3099 O O . ALA B 2 12 ? -23.340 7.297 86.182 1.00 54.06 11 ALA B O 1
ATOM 3101 N N . HIS B 2 13 ? -21.837 8.952 86.015 1.00 60.99 12 HIS B N 1
ATOM 3102 C CA . HIS B 2 13 ? -21.507 8.574 84.649 1.00 60.37 12 HIS B CA 1
ATOM 3103 C C . HIS B 2 13 ? -20.635 7.329 84.616 1.00 53.49 12 HIS B C 1
ATOM 3104 O O . HIS B 2 13 ? -20.773 6.491 83.718 1.00 52.19 12 HIS B O 1
ATOM 3111 N N . ILE B 2 14 ? -19.741 7.188 85.596 1.00 47.98 13 ILE B N 1
ATOM 3112 C CA . ILE B 2 14 ? -18.860 6.031 85.645 1.00 46.58 13 ILE B CA 1
ATOM 3113 C C . ILE B 2 14 ? -19.618 4.747 85.969 1.00 49.30 13 ILE B C 1
ATOM 3114 O O . ILE B 2 14 ? -19.396 3.721 85.317 1.00 47.34 13 ILE B O 1
ATOM 3119 N N . CYS B 2 15 ? -20.533 4.764 86.948 1.00 55.59 14 CYS B N 1
ATOM 3120 C CA . CYS B 2 15 ? -21.330 3.552 87.171 1.00 54.67 14 CYS B CA 1
ATOM 3121 C C . CYS B 2 15 ? -22.209 3.237 85.973 1.00 47.22 14 CYS B C 1
ATOM 3122 O O . CYS B 2 15 ? -22.319 2.078 85.577 1.00 43.74 14 CYS B O 1
ATOM 3125 N N . SER B 2 16 ? -22.811 4.253 85.356 1.00 48.86 15 SER B N 1
ATOM 3126 C CA . SER B 2 16 ? -23.614 3.995 84.167 1.00 46.63 15 SER B CA 1
ATOM 3127 C C . SER B 2 16 ? -22.802 3.334 83.055 1.00 56.23 15 SER B C 1
ATOM 3128 O O . SER B 2 16 ? -23.348 2.521 82.298 1.00 57.17 15 SER B O 1
ATOM 3131 N N . VAL B 2 17 ? -21.507 3.663 82.931 1.00 54.53 16 VAL B N 1
ATOM 3132 C CA . VAL B 2 17 ? -20.689 3.079 81.864 1.00 51.59 16 VAL B CA 1
ATOM 3133 C C . VAL B 2 17 ? -20.207 1.678 82.235 1.00 48.40 16 VAL B C 1
ATOM 3134 O O . VAL B 2 17 ? -20.096 0.804 81.371 1.00 42.09 16 VAL B O 1
ATOM 3138 N N . LEU B 2 18 ? -19.940 1.435 83.512 1.00 47.92 17 LEU B N 1
ATOM 3139 C CA . LEU B 2 18 ? -19.348 0.178 83.943 1.00 43.62 17 LEU B CA 1
ATOM 3140 C C . LEU B 2 18 ? -20.369 -0.769 84.563 1.00 46.89 17 LEU B C 1
ATOM 3141 O O . LEU B 2 18 ? -20.013 -1.871 84.985 1.00 43.59 17 LEU B O 1
#

Foldseek 3Di:
DVPLVVLVVVLLVVLVVLADEDEAEAAAADVGRQVRLLVRVVVDALNRLSYHYAYDVVRVVSVLVSQASNLCVLQPPPLQQFDVLFPPTGGHLLNVVPVCSLSSLLSVLSSLLSCLSVQHAYADADFLVLLCVLQVHDDDLLNVLQNPVVVSVVLVCVVPDACPVVPDWDWQKDWDAHPRDTDIDHLDVVTRPDTDHPVCSVVSSRSVSVCVVPDSCPSSSVSSSVSNCSNPNSCSCNVDHSQSVQCSHHPADAADLVLQVVQEEEAPDDCPQVLNVLVSVLVVPDDSVLVQLLQCQAQRHSDADDPGQQQRAAGPGRAGQYEYEDDALVDAWHYRNRRSYIHQHRHDDSVSSNVRSVCCSPPND/DVCPPVVVVVVVVVVD

Solvent-accessible surface area: 19290 Å² total; per-residue (Å²): 53,124,43,15,202,154,35,63,56,66,3,57,154,42,2,122,75,49,54,57,101,81,89,12,112,0,66,9,49,151,160,60,8,17,71,36,0,22,106,52,0,60,89,46,114,34,98,22,0,44,49,158,14,61,5,87,72,114,75,30,31,65,7,128,64,0,1,80,72,0,0,80,64,2,8,51,72,147,80,51,3,9,69,114,55,45,108,143,59,60,12,23,26,22,0,60,96,25,119,84,16,65,48,23,1,27,0,0,0,14,0,1,0,0,0,8,10,33,37,40,92,2,63,14,5,9,42,18,11,30,0,2,112,4,26,100,67,168,40,43,48,52,16,0,14,44,40,33,37,70,9,41,73,4,0,41,49,0,120,115,69,79,6,110,168,13,63,18,110,13,80,3,31,6,89,41,106,36,89,62,105,97,65,82,74,65,26,81,186,36,0,52,122,61,79,4,34,77,150,39,24,115,91,4,15,38,33,0,9,135,21,48,44,42,78,19,16,105,109,4,16,132,16,2,15,68,0,0,68,70,0,0,34,44,142,47,0,120,104,4,21,7,3,4,0,1,13,23,0,16,6,92,125,158,14,82,48,66,13,0,71,165,10,15,66,57,105,141,22,67,186,121,23,102,16,2,101,51,0,14,75,0,1,120,95,19,95,37,84,18,28,6,20,1,3,3,2,0,18,18,34,12,91,67,49,176,60,18,1,52,92,9,75,23,25,136,5,116,52,74,0,7,0,20,88,27,38,98,16,100,120,80,4,101,4,43,18,11,60,2,45,0,6,0,0,21,1,138,51,46,110,46,0,62,123,40,0,51,96,0,0,27,94,54,80,118,111,88,52,38,89,141,123,14,66,82,6,62,97,39,33

Radius of gyration: 23.04 Å; Cα contacts (8 Å, |Δi|>4): 547; chains: 2; bounding box: 52×60×62 Å

B-factor: mean 45.6, std 17.17, range [18.53, 111.15]

Secondary structure (DSSP, 8-state):
--SHHHHHHHHHHHHHHT--SSEEEEE--STTHHHHHHHHHHTS-GGGGGSEEEEE--TTHHHHHHHHHHHHHHTSTTSS-EE--S---EE-GGGGGSTTHHHHHHHHHHHHHHHHHTT---S----HHHHHHHTTPPP-HHHHHHH-HHHHHHHHHHHTS-TTTTT---BSB--B-STT--B--BSSTTGGGSB--TTTHHHHHHHHHHHHHTSS-HHHHHHHHHHHHHHS-GGGGTT--HHHHHHHHH------HHHHHHTEEEES--TTSHHHHHHHHHHHHS-HHHHHHHHHHHHS-S---TT-GGG-B-SSSB--EEEE--S-TTSPPEEETTTTEEE----SSHHHHHHHHHHHHHH--/--STTHHHHHHHHHH-

Organism: Homo sapiens (NCBI:txid9606)

GO terms:
  GO:0005515 protein binding (F, IPI)
  GO:0004842 ubiquitin-protein transferase activity (F, TAS)
  GO:0034220 monoatomic ion transmembrane transport (P, TAS)
  GO:0005829 cytosol (C, TAS)
  GO:0061630 ubiquitin protein ligase activity (F, EXP)
  GO:0070161 anchoring junction (C, EXP)
  GO:0005737 cytoplasm (C, EXP)
  GO:0005886 plasma membrane (C, EXP)
  GO:0016567 protein ubiquitination (P, TAS)
  GO:0046718 symbiont entry into host cell (P, TAS)
  GO:0070062 extracellular exosome (C, HDA)